Protein AF-0000000074738352 (afdb_homodimer)

pLDDT: mean 83.53, std 16.78, range [27.98, 98.46]

Foldseek 3Di:
DQLLAPDCPVVSPFCACVNQPQQCVCVDPVNCVQLVVLLVVLQVLLVVLLLLLLLLLLVCQLPPQCPQVVPDDDDPPDDDTDDDDFPCPVVFAADQPLCLLVVLLVVLQVVLCCDCRRGNGGHPNNSVLSSLLSNLNSVLSNVLSCVLNVDFDQFQQRPADDDAPDSPDSSVRSVLCDPVHPNNDPGGGRSAAADPSLLSLQLSLVSLLVCCVNHPNDPDPDPDPCPGSSNVSNVVSVVSSVVSLVNCVSNSRYGNVNNVNSNVSSVCSSVVLVVLLLVLCVDPDPDPPPVSVVSCSSCVPPSSSVSVCVVCVVVVVVVVVVVVD/DQLLAPDCPVVSPFCACVNQPQQCVCVDPVNCVQLVVLLVVLQVLLVVLLLLLLLLLLVCQLPPQCPQVVPDDDDPPDDDTDDDDFPCPVVFAADQPLCLLVVLLVVLQVVLCCDCRRGNGGHPNNSVLSSLLSNLNSVLSNVLSCVLNVDFDAFQQNPADDDAPDSPDSSVRSVLCDPVHPNNDPGGGRSAAADPSLLSLQLSLVSLLVCCVNHPNDPDPDPDPCPGSSNVSNVVSVVSSVVSLVNCVSNSRYGNVNNVNSNVSSVCSSVVLVVLLLVLCVDPDPDPPPVSVVSCSSCVPPSSSVSVCVVCVVVVVVVVVVVVD

Solvent-accessible surface area (backbone atoms only — not comparable to full-atom values): 33904 Å² total; per-residue (Å²): 119,75,80,64,50,72,83,32,50,101,84,63,52,73,54,39,52,85,72,38,63,58,41,65,71,50,72,35,69,70,44,39,65,68,43,40,64,45,40,51,52,16,48,51,45,20,50,51,12,48,42,50,25,26,35,35,45,34,47,33,50,76,71,47,71,58,48,56,61,64,33,41,40,56,28,83,88,47,69,76,68,61,59,74,59,34,50,55,64,73,75,42,70,79,42,85,68,68,61,50,37,58,51,38,23,47,50,30,40,49,52,38,43,46,44,35,69,43,41,32,33,46,88,55,42,31,57,50,51,50,27,53,50,29,37,53,49,9,52,51,27,43,53,35,23,53,34,22,57,24,39,45,48,68,47,59,37,84,82,62,67,72,66,73,91,38,86,89,32,51,71,60,27,12,54,34,50,32,87,85,34,90,64,41,56,87,43,76,53,39,60,41,47,40,26,60,57,36,35,42,30,44,48,33,45,52,50,42,64,69,45,30,73,72,28,40,88,48,81,51,81,52,85,46,69,81,70,18,51,45,42,49,50,45,52,52,49,51,51,50,50,52,50,30,56,48,42,28,37,31,38,27,65,36,54,49,37,15,42,50,49,16,41,50,51,43,53,48,54,54,50,33,51,57,34,45,46,58,50,28,68,32,52,76,63,84,54,87,48,69,64,44,57,50,41,35,66,68,47,65,82,38,59,65,58,52,35,50,48,61,64,29,44,60,40,51,55,48,55,58,56,56,70,75,97,121,74,80,60,50,74,81,31,50,101,85,62,52,76,52,39,51,84,73,39,64,58,41,66,70,50,71,34,69,72,45,41,65,68,45,39,64,44,39,50,52,16,47,51,46,19,53,51,11,47,43,50,24,26,36,37,44,33,47,33,52,76,71,46,72,56,48,56,60,62,33,41,41,56,28,83,89,45,69,77,68,60,58,74,59,32,51,55,64,72,76,42,71,79,40,85,69,69,61,49,37,59,52,40,24,48,51,31,40,51,52,39,43,48,45,34,69,43,41,32,32,45,88,56,41,31,58,51,51,49,25,53,50,30,39,53,49,8,52,51,27,43,52,37,24,54,33,21,56,24,38,44,48,67,48,60,37,84,82,62,69,71,66,74,90,38,85,90,33,49,70,60,28,12,53,31,50,33,86,86,33,91,62,42,54,88,44,76,52,38,58,40,48,39,26,60,56,36,35,41,30,45,47,33,45,52,50,41,64,68,45,30,73,73,28,38,87,48,82,50,84,52,85,47,69,80,70,16,51,46,41,49,50,44,53,52,48,51,51,52,50,53,51,30,54,47,43,28,37,31,37,27,64,37,54,49,36,16,41,50,49,16,42,51,52,43,53,50,53,54,51,35,51,56,33,46,47,58,51,27,69,31,52,77,62,85,55,85,49,68,63,42,58,49,41,35,64,65,48,65,84,38,59,66,57,53,33,49,46,62,63,30,43,60,38,51,53,48,56,55,54,54,68,74,96

Organism: NCBI:txid2562239

Nearest PDB structures (foldseek):
  8ijq-assembly1_A  TM=7.675E-01  e=6.513E-07  Homo sapiens
  5jki-assembly1_A  TM=4.814E-01  e=1.484E-01  Bacillus subtilis subsp. subtilis str. 168
  8ijq-assembly1_A  TM=7.662E-01  e=5.138E-07  Homo sapiens
  5jki-assembly1_A  TM=4.808E-01  e=1.342E-01  Bacillus subtilis subsp. subtilis str. 168
  8z1e-assembly1_R  TM=1.521E-01  e=9.769E+00  Human herpesvirus 5 strain AD169

Radius of gyration: 26.4 Å; Cα contacts (8 Å, |Δi|>4): 972; chains: 2; bounding box: 68×76×58 Å

InterPro domains:
  IPR025749 Sphingomyelin synthase-like domain [PF14360] (188-275)
  IPR045221 Sphingomyelin synthase-like [PTHR21290] (45-302)

Structure (mmCIF, N/CA/C/O backbone):
data_AF-0000000074738352-model_v1
#
loop_
_entity.id
_entity.type
_entity.pdbx_description
1 polymer 'Sphingomyelin synthase-like domain-containing protein'
#
loop_
_atom_site.group_PDB
_atom_site.id
_atom_site.type_symbol
_atom_site.label_atom_id
_atom_site.label_alt_id
_atom_site.label_comp_id
_atom_site.label_asym_id
_atom_site.label_entity_id
_atom_site.label_seq_id
_atom_site.pdbx_PDB_ins_code
_atom_site.Cartn_x
_atom_site.Cartn_y
_atom_site.Cartn_z
_atom_site.occupancy
_atom_site.B_iso_or_equiv
_atom_site.auth_seq_id
_atom_site.auth_comp_id
_atom_site.auth_asym_id
_atom_site.auth_atom_id
_atom_site.pdbx_PDB_model_num
ATOM 1 N N . MET A 1 1 ? -13.922 19.503 22.005 1 27.98 1 MET A N 1
ATOM 2 C CA . MET A 1 1 ? -15.044 18.979 21.232 1 27.98 1 MET A CA 1
ATOM 3 C C . MET A 1 1 ? -15.857 20.113 20.617 1 27.98 1 MET A C 1
ATOM 5 O O . MET A 1 1 ? -16.248 20.041 19.451 1 27.98 1 MET A O 1
ATOM 9 N N . ALA A 1 2 ? -16.115 21.152 21.354 1 31.89 2 ALA A N 1
ATOM 10 C CA . ALA A 1 2 ? -16.959 22.286 20.99 1 31.89 2 ALA A CA 1
ATOM 11 C C . ALA A 1 2 ? -16.358 23.066 19.824 1 31.89 2 ALA A C 1
ATOM 13 O O . ALA A 1 2 ? -17.08 23.515 18.931 1 31.89 2 ALA A O 1
ATOM 14 N N . ALA A 1 3 ? -15.067 23.349 19.851 1 33.2 3 ALA A N 1
ATOM 15 C CA . ALA A 1 3 ? -14.395 24.272 18.94 1 33.2 3 ALA A CA 1
ATOM 16 C C . ALA A 1 3 ? -14.251 23.663 17.549 1 33.2 3 ALA A C 1
ATOM 18 O O . ALA A 1 3 ? -13.857 24.347 16.602 1 33.2 3 ALA A O 1
ATOM 19 N N . MET A 1 4 ? -14.001 22.391 17.434 1 31.66 4 MET A N 1
ATOM 20 C CA . MET A 1 4 ? -13.707 21.702 16.18 1 31.66 4 MET A CA 1
ATOM 21 C C . MET A 1 4 ? -14.883 21.806 15.214 1 31.66 4 MET A C 1
ATOM 23 O O . MET A 1 4 ? -14.782 21.386 14.06 1 31.66 4 MET A O 1
ATOM 27 N N . TYR A 1 5 ? -16.216 21.704 15.779 1 35 5 TYR A N 1
ATOM 28 C CA . TYR A 1 5 ? -17.499 21.594 15.094 1 35 5 TYR A CA 1
ATOM 29 C C . TYR A 1 5 ? -17.975 22.957 14.606 1 35 5 TYR A C 1
ATOM 31 O O . TYR A 1 5 ? -17.56 23.992 15.133 1 35 5 TYR A O 1
ATOM 39 N N . GLY A 1 6 ? -18.246 23.183 13.341 1 32.58 6 GLY A N 1
ATOM 40 C CA . GLY A 1 6 ? -18.82 24.373 12.734 1 32.58 6 GLY A CA 1
ATOM 41 C C . GLY A 1 6 ? -19.534 25.266 13.73 1 32.58 6 GLY A C 1
ATOM 42 O O . GLY A 1 6 ? -19.658 24.918 14.906 1 32.58 6 GLY A O 1
ATOM 43 N N . ALA A 1 7 ? -20.109 26.421 13.19 1 33.46 7 ALA A N 1
ATOM 44 C CA . ALA A 1 7 ? -20.919 27.424 13.875 1 33.46 7 ALA A CA 1
ATOM 45 C C . ALA A 1 7 ? -22.042 26.77 14.674 1 33.46 7 ALA A C 1
ATOM 47 O O . ALA A 1 7 ? -22.804 25.961 14.139 1 33.46 7 ALA A O 1
ATOM 48 N N . SER A 1 8 ? -21.952 26.471 15.999 1 35.1 8 SER A N 1
ATOM 49 C CA . SER A 1 8 ? -23.106 26.313 16.878 1 35.1 8 SER A CA 1
ATOM 50 C C . SER A 1 8 ? -24.264 27.201 16.435 1 35.1 8 SER A C 1
ATOM 52 O O . SER A 1 8 ? -24.049 28.264 15.849 1 35.1 8 SER A O 1
ATOM 54 N N . ASP A 1 9 ? -25.47 26.708 16.046 1 37.9 9 ASP A N 1
ATOM 55 C CA . ASP A 1 9 ? -26.521 27.719 15.976 1 37.9 9 ASP A CA 1
ATOM 56 C C . ASP A 1 9 ? -26.326 28.789 17.048 1 37.9 9 ASP A C 1
ATOM 58 O O . ASP A 1 9 ? -25.415 28.69 17.873 1 37.9 9 ASP A O 1
ATOM 62 N N . ALA A 1 10 ? -27.097 29.921 17.026 1 35.54 10 ALA A N 1
ATOM 63 C CA . ALA A 1 10 ? -27.015 30.961 18.048 1 35.54 10 ALA A CA 1
ATOM 64 C C . ALA A 1 10 ? -26.69 30.363 19.414 1 35.54 10 ALA A C 1
ATOM 66 O O . ALA A 1 10 ? -26.072 31.02 20.255 1 35.54 10 ALA A O 1
ATOM 67 N N . SER A 1 11 ? -27.284 29.102 19.746 1 37.74 11 SER A N 1
ATOM 68 C CA . SER A 1 11 ? -27.203 28.54 21.09 1 37.74 11 SER A CA 1
ATOM 69 C C . SER A 1 11 ? -26.013 27.596 21.223 1 37.74 11 SER A C 1
ATOM 71 O O . SER A 1 11 ? -25.801 27.002 22.283 1 37.74 11 SER A O 1
ATOM 73 N N . GLY A 1 12 ? -24.889 27.514 20.365 1 39.69 12 GLY A N 1
ATOM 74 C CA . GLY A 1 12 ? -23.666 26.739 20.494 1 39.69 12 GLY A CA 1
ATOM 75 C C . GLY A 1 12 ? -23.821 25.3 20.041 1 39.69 12 GLY A C 1
ATOM 76 O O . GLY A 1 12 ? -22.923 24.479 20.242 1 39.69 12 GLY A O 1
ATOM 77 N N . ARG A 1 13 ? -25.023 24.76 19.817 1 43.46 13 ARG A N 1
ATOM 78 C CA . ARG A 1 13 ? -25.339 23.341 19.692 1 43.46 13 ARG A CA 1
ATOM 79 C C . ARG A 1 13 ? -25.201 22.875 18.246 1 43.46 13 ARG A C 1
ATOM 81 O O . ARG A 1 13 ? -25.581 23.592 17.318 1 43.46 13 ARG A O 1
ATOM 88 N N . TYR A 1 14 ? -24.246 21.822 17.745 1 48.24 14 TYR A N 1
ATOM 89 C CA . TYR A 1 14 ? -24.138 21.146 16.457 1 48.24 14 TYR A CA 1
ATOM 90 C C . TYR A 1 14 ? -25.497 20.633 15.995 1 48.24 14 TYR A C 1
ATOM 92 O O . TYR A 1 14 ? -26.318 20.21 16.812 1 48.24 14 TYR A O 1
ATOM 100 N N . THR A 1 15 ? -25.917 21.111 14.812 1 52.52 15 THR A N 1
ATOM 101 C CA . THR A 1 15 ? -27.221 20.674 14.326 1 52.52 15 THR A CA 1
ATOM 102 C C . THR A 1 15 ? -27.229 19.169 14.079 1 52.52 15 THR A C 1
ATOM 104 O O . THR A 1 15 ? -26.394 18.652 13.335 1 52.52 15 THR A O 1
ATOM 107 N N . GLY A 1 16 ? -27.44 18.369 15.027 1 56.95 16 GLY A N 1
ATOM 108 C CA . GLY A 1 16 ? -27.657 16.939 14.878 1 56.95 16 GLY A CA 1
ATOM 109 C C . GLY A 1 16 ? -28.782 16.602 13.918 1 56.95 16 GLY A C 1
ATOM 110 O O . GLY A 1 16 ? -29.385 17.497 13.322 1 56.95 16 GLY A O 1
ATOM 111 N N . PHE A 1 17 ? -28.893 15.39 13.495 1 61.57 17 PHE A N 1
ATOM 112 C CA . PHE A 1 17 ? -29.933 14.894 12.601 1 61.57 17 PHE A CA 1
ATOM 113 C C . PHE A 1 17 ? -31.302 15.416 13.023 1 61.57 17 PHE A C 1
ATOM 115 O O . PHE A 1 17 ? -32.138 15.734 12.175 1 61.57 17 PHE A O 1
ATOM 122 N N . ALA A 1 18 ? -31.431 15.588 14.281 1 61.44 18 ALA A N 1
ATOM 123 C CA . ALA A 1 18 ? -32.743 15.988 14.785 1 61.44 18 ALA A CA 1
ATOM 124 C C . ALA A 1 18 ? -33.038 17.447 14.45 1 61.44 18 ALA A C 1
ATOM 126 O O . ALA A 1 18 ? -34.186 17.809 14.182 1 61.44 18 ALA A O 1
ATOM 127 N N . SER A 1 19 ? -31.979 18.217 14.488 1 63.35 19 SER A N 1
ATOM 128 C CA . SER A 1 19 ? -32.205 19.644 14.284 1 63.35 19 SER A CA 1
ATOM 129 C C . SER A 1 19 ? -32.288 19.984 12.8 1 63.35 19 SER A C 1
ATOM 131 O O . SER A 1 19 ? -32.993 20.917 12.409 1 63.35 19 SER A O 1
ATOM 133 N N . ALA A 1 20 ? -31.668 19.385 11.961 1 65.45 20 ALA A N 1
ATOM 134 C CA . ALA A 1 20 ? -31.682 19.611 10.518 1 65.45 20 ALA A CA 1
ATOM 135 C C . ALA A 1 20 ? -31.598 18.292 9.756 1 65.45 20 ALA A C 1
ATOM 137 O O . ALA A 1 20 ? -30.529 17.915 9.27 1 65.45 20 ALA A O 1
ATOM 138 N N . PRO A 1 21 ? -32.831 17.797 9.759 1 64.65 21 PRO A N 1
ATOM 139 C CA . PRO A 1 21 ? -32.835 16.519 9.042 1 64.65 21 PRO A CA 1
ATOM 140 C C . PRO A 1 21 ? -32.37 16.653 7.594 1 64.65 21 PRO A C 1
ATOM 142 O O . PRO A 1 21 ? -32.69 17.641 6.928 1 64.65 21 PRO A O 1
ATOM 145 N N . PHE A 1 22 ? -31.435 15.745 7.084 1 71.84 22 PHE A N 1
ATOM 146 C CA . PHE A 1 22 ? -30.928 15.611 5.723 1 71.84 22 PHE A CA 1
ATOM 147 C C . PHE A 1 22 ? -30.031 16.788 5.361 1 71.84 22 PHE A C 1
ATOM 149 O O . PHE A 1 22 ? -29.45 16.821 4.274 1 71.84 22 PHE A O 1
ATOM 156 N N . CYS A 1 23 ? -29.942 17.866 6.341 1 72.1 23 CYS A N 1
ATOM 157 C CA . CYS A 1 23 ? -29.098 19.037 6.132 1 72.1 23 CYS A CA 1
ATOM 158 C C . CYS A 1 23 ? -29.333 19.639 4.752 1 72.1 23 CYS A C 1
ATOM 160 O O . CYS A 1 23 ? -28.392 19.809 3.975 1 72.1 23 CYS A O 1
ATOM 162 N N . LEU A 1 24 ? -30.539 20.097 4.42 1 79.07 24 LEU A N 1
ATOM 163 C CA . LEU A 1 24 ? -30.963 20.612 3.122 1 79.07 24 LEU A CA 1
ATOM 164 C C . LEU A 1 24 ? -30.166 21.856 2.743 1 79.07 24 LEU A C 1
ATOM 166 O O . LEU A 1 24 ? -30.103 22.224 1.568 1 79.07 24 LEU A O 1
ATOM 170 N N . ARG A 1 25 ? -29.583 22.498 3.716 1 80.95 25 ARG A N 1
ATOM 171 C CA . ARG A 1 25 ? -28.777 23.689 3.465 1 80.95 25 ARG A CA 1
ATOM 172 C C . ARG A 1 25 ? -27.577 23.362 2.583 1 80.95 25 ARG A C 1
ATOM 174 O O . ARG A 1 25 ? -27.022 24.246 1.928 1 80.95 25 ARG A O 1
ATOM 181 N N . ASP A 1 26 ? -27.167 22.128 2.575 1 86.56 26 ASP A N 1
ATOM 182 C CA . ASP A 1 26 ? -26.028 21.689 1.774 1 86.56 26 ASP A CA 1
ATOM 183 C C . ASP A 1 26 ? -26.341 21.773 0.282 1 86.56 26 ASP A C 1
ATOM 185 O O . ASP A 1 26 ? -25.435 21.724 -0.552 1 86.56 26 ASP A O 1
ATOM 189 N N . PHE A 1 27 ? -27.67 21.992 -0.075 1 88.31 27 PHE A N 1
ATOM 190 C CA . PHE A 1 27 ? -28.063 21.978 -1.479 1 88.31 27 PHE A CA 1
ATOM 191 C C . PHE A 1 27 ? -28.393 23.386 -1.963 1 88.31 27 PHE A C 1
ATOM 193 O O . PHE A 1 27 ? -28.938 23.561 -3.054 1 88.31 27 PHE A O 1
ATOM 200 N N . ARG A 1 28 ? -28.063 24.341 -1.147 1 88.95 28 ARG A N 1
ATOM 201 C CA . ARG A 1 28 ? -28.215 25.728 -1.576 1 88.95 28 ARG A CA 1
ATOM 202 C C . ARG A 1 28 ? -27.198 26.081 -2.656 1 88.95 28 ARG A C 1
ATOM 204 O O . ARG A 1 28 ? -26.136 25.461 -2.743 1 88.95 28 ARG A O 1
ATOM 211 N N . ARG A 1 29 ? -27.506 27.048 -3.439 1 91.99 29 ARG A N 1
ATOM 212 C CA . ARG A 1 29 ? -26.71 27.446 -4.596 1 91.99 29 ARG A CA 1
ATOM 213 C C . ARG A 1 29 ? -25.281 27.787 -4.186 1 91.99 29 ARG A C 1
ATOM 215 O O . ARG A 1 29 ? -24.328 27.416 -4.873 1 91.99 29 ARG A O 1
ATOM 222 N N . GLU A 1 30 ? -25.094 28.412 -3.081 1 89.44 30 GLU A N 1
ATOM 223 C CA . GLU A 1 30 ? -23.775 28.837 -2.623 1 89.44 30 GLU A CA 1
ATOM 224 C C . GLU A 1 30 ? -22.875 27.637 -2.341 1 89.44 30 GLU A C 1
ATOM 226 O O . GLU A 1 30 ? -21.706 27.626 -2.732 1 89.44 30 GLU A O 1
ATOM 231 N N . GLU A 1 31 ? -23.503 26.657 -1.717 1 88.45 31 GLU A N 1
ATOM 232 C CA . GLU A 1 31 ? -22.738 25.458 -1.387 1 88.45 31 GLU A CA 1
ATOM 233 C C . GLU A 1 31 ? -22.467 24.617 -2.631 1 88.45 31 GLU A C 1
ATOM 235 O O . GLU A 1 31 ? -21.377 24.061 -2.786 1 88.45 31 GLU A O 1
ATOM 240 N N . LEU A 1 32 ? -23.407 24.552 -3.53 1 91.38 32 LEU A N 1
ATOM 241 C CA . LEU A 1 32 ? -23.255 23.765 -4.749 1 91.38 32 LEU A CA 1
ATOM 242 C C . LEU A 1 32 ? -22.188 24.368 -5.656 1 91.38 32 LEU A C 1
ATOM 244 O O . LEU A 1 32 ? -21.47 23.641 -6.346 1 91.38 32 LEU A O 1
ATOM 248 N N . LEU A 1 33 ? -22.113 25.674 -5.646 1 92.56 33 LEU A N 1
ATOM 249 C CA . LEU A 1 33 ? -21.087 26.331 -6.449 1 92.56 33 LEU A CA 1
ATOM 250 C C . LEU A 1 33 ? -19.705 26.126 -5.839 1 92.56 33 LEU A C 1
ATOM 252 O O . LEU A 1 33 ? -18.711 26.022 -6.562 1 92.56 33 LEU A O 1
ATOM 256 N N . LYS A 1 34 ? -19.677 26.076 -4.544 1 91.7 34 LYS A N 1
ATOM 257 C CA . LYS A 1 34 ? -18.417 25.899 -3.828 1 91.7 34 LYS A CA 1
ATOM 258 C C . LYS A 1 34 ? -17.889 24.476 -3.988 1 91.7 34 LYS A C 1
ATOM 260 O O . LYS A 1 34 ? -16.699 24.274 -4.241 1 91.7 34 LYS A O 1
ATOM 265 N N . PHE A 1 35 ? -18.736 23.448 -3.892 1 93.88 35 PHE A N 1
ATOM 266 C CA . PHE A 1 35 ? -18.29 22.062 -3.82 1 93.88 35 PHE A CA 1
ATOM 267 C C . PHE A 1 35 ? -18.579 21.331 -5.126 1 93.88 35 PHE A C 1
ATOM 269 O O . PHE A 1 35 ? -18.024 20.26 -5.38 1 93.88 35 PHE A O 1
ATOM 276 N N . GLY A 1 36 ? -19.425 21.904 -6.002 1 94.63 36 GLY A N 1
ATOM 277 C CA . GLY A 1 36 ? -19.809 21.27 -7.254 1 94.63 36 GLY A CA 1
ATOM 278 C C . GLY A 1 36 ? -18.622 20.866 -8.107 1 94.63 36 GLY A C 1
ATOM 279 O O . GLY A 1 36 ? -18.499 19.703 -8.498 1 94.63 36 GLY A O 1
ATOM 280 N N . PRO A 1 37 ? -17.773 21.847 -8.405 1 96.09 37 PRO A N 1
ATOM 281 C CA . PRO A 1 37 ? -16.606 21.508 -9.222 1 96.09 37 PRO A CA 1
ATOM 282 C C . PRO A 1 37 ? -15.714 20.454 -8.569 1 96.09 37 PRO A C 1
ATOM 284 O O . PRO A 1 37 ? -15.127 19.621 -9.265 1 96.09 37 PRO A O 1
ATOM 287 N N . ARG A 1 38 ? -15.583 20.411 -7.333 1 95.85 38 ARG A N 1
ATOM 288 C CA . ARG A 1 38 ? -14.757 19.451 -6.608 1 95.85 38 ARG A CA 1
ATOM 289 C C . ARG A 1 38 ? -15.388 18.063 -6.623 1 95.85 38 ARG A C 1
ATOM 291 O O . ARG A 1 38 ? -14.699 17.064 -6.842 1 95.85 38 ARG A O 1
ATOM 298 N N . VAL A 1 39 ? -16.677 18.033 -6.405 1 96.11 39 VAL A N 1
ATOM 299 C CA . VAL A 1 39 ? -17.393 16.764 -6.489 1 96.11 39 VAL A CA 1
ATOM 300 C C . VAL A 1 39 ? -17.326 16.226 -7.917 1 96.11 39 VAL A C 1
ATOM 302 O O . VAL A 1 39 ? -17.154 15.023 -8.127 1 96.11 39 VAL A O 1
ATOM 305 N N . GLY A 1 40 ? -17.486 17.19 -8.845 1 97.12 40 GLY A N 1
ATOM 306 C CA . GLY A 1 40 ? -17.364 16.791 -10.239 1 97.12 40 GLY A CA 1
ATOM 307 C C . GLY A 1 40 ? -16.013 16.188 -10.57 1 97.12 40 GLY A C 1
ATOM 308 O O . GLY A 1 40 ? -15.935 15.156 -11.241 1 97.12 40 GLY A O 1
ATOM 309 N N . ALA A 1 41 ? -14.945 16.802 -10.128 1 97.18 41 ALA A N 1
ATOM 310 C CA . ALA A 1 41 ? -13.597 16.287 -10.352 1 97.18 41 ALA A CA 1
ATOM 311 C C . ALA A 1 41 ? -13.413 14.926 -9.687 1 97.18 41 ALA A C 1
ATOM 313 O O . ALA A 1 41 ? -12.822 14.016 -10.274 1 97.18 41 ALA A O 1
ATOM 314 N N . ALA A 1 42 ? -13.886 14.771 -8.476 1 97.66 42 ALA A N 1
ATOM 315 C CA . ALA A 1 42 ? -13.797 13.507 -7.75 1 97.66 42 ALA A CA 1
ATOM 316 C C . ALA A 1 42 ? -14.562 12.403 -8.475 1 97.66 42 ALA A C 1
ATOM 318 O O . ALA A 1 42 ? -14.079 11.275 -8.588 1 97.66 42 ALA A O 1
ATOM 319 N N . CYS A 1 43 ? -15.734 12.726 -8.956 1 96.69 43 CYS A N 1
ATOM 320 C CA . CYS A 1 43 ? -16.541 11.772 -9.71 1 96.69 43 CYS A CA 1
ATOM 321 C C . CYS A 1 43 ? -15.82 11.331 -10.978 1 96.69 43 CYS A C 1
ATOM 323 O O . CYS A 1 43 ? -15.83 10.148 -11.322 1 96.69 43 CYS A O 1
ATOM 325 N N . ALA A 1 44 ? -15.241 12.249 -11.639 1 97.67 44 ALA A N 1
ATOM 326 C CA . ALA A 1 44 ? -14.512 11.933 -12.864 1 97.67 44 ALA A CA 1
ATOM 327 C C . ALA A 1 44 ? -13.36 10.972 -12.584 1 97.67 44 ALA A C 1
ATOM 329 O O . ALA A 1 44 ? -13.165 9.997 -13.313 1 97.67 44 ALA A O 1
ATOM 330 N N . ILE A 1 45 ? -12.61 11.223 -11.543 1 96.93 45 ILE A N 1
ATOM 331 C CA . ILE A 1 45 ? -11.485 10.372 -11.173 1 96.93 45 ILE A CA 1
ATOM 332 C C . ILE A 1 45 ? -11.993 8.991 -10.766 1 96.93 45 ILE A C 1
ATOM 334 O O . ILE A 1 45 ? -11.423 7.971 -11.16 1 96.93 45 ILE A O 1
ATOM 338 N N . CYS A 1 46 ? -13.024 8.974 -10.036 1 96.72 46 CYS A N 1
ATOM 339 C CA . CYS A 1 46 ? -13.618 7.72 -9.586 1 96.72 46 CYS A CA 1
ATOM 340 C C . CYS A 1 46 ? -14.126 6.902 -10.767 1 96.72 46 CYS A C 1
ATOM 342 O O . CYS A 1 46 ? -13.815 5.716 -10.886 1 96.72 46 CYS A O 1
ATOM 344 N N . LEU A 1 47 ? -14.885 7.548 -11.646 1 95.39 47 LEU A N 1
ATOM 345 C CA . LEU A 1 47 ? -15.448 6.857 -12.801 1 95.39 47 LEU A CA 1
ATOM 346 C C . LEU A 1 47 ? -14.344 6.348 -13.721 1 95.39 47 LEU A C 1
ATOM 348 O O . LEU A 1 47 ? -14.455 5.258 -14.287 1 95.39 47 LEU A O 1
ATOM 352 N N . ALA A 1 48 ? -13.331 7.137 -13.883 1 96.82 48 ALA A N 1
ATOM 353 C CA . ALA A 1 48 ? -12.197 6.695 -14.69 1 96.82 48 ALA A CA 1
ATOM 354 C C . ALA A 1 48 ? -11.542 5.457 -14.083 1 96.82 48 ALA A C 1
ATOM 356 O O . ALA A 1 48 ? -11.225 4.502 -14.797 1 96.82 48 ALA A O 1
ATOM 357 N N . GLY A 1 49 ? -11.336 5.479 -12.752 1 96.67 49 GLY A N 1
ATOM 358 C CA . GLY A 1 49 ? -10.754 4.329 -12.078 1 96.67 49 GLY A CA 1
ATOM 359 C C . GLY A 1 49 ? -11.601 3.076 -12.197 1 96.67 49 GLY A C 1
ATOM 360 O O . GLY A 1 49 ? -11.084 1.997 -12.491 1 96.67 49 GLY A O 1
ATOM 361 N N . ILE A 1 50 ? -12.88 3.215 -12.016 1 94.68 50 ILE A N 1
ATOM 362 C CA . ILE A 1 50 ? -13.799 2.084 -12.1 1 94.68 50 ILE A CA 1
ATOM 363 C C . ILE A 1 50 ? -13.822 1.543 -13.527 1 94.68 50 ILE A C 1
ATOM 365 O O . ILE A 1 50 ? -13.788 0.328 -13.738 1 94.68 50 ILE A O 1
ATOM 369 N N . TYR A 1 51 ? -13.844 2.439 -14.465 1 95.61 51 TYR A N 1
ATOM 370 C CA . TYR A 1 51 ? -13.905 2.007 -15.857 1 95.61 51 TYR A CA 1
ATOM 371 C C . TYR A 1 51 ? -12.645 1.244 -16.247 1 95.61 51 TYR A C 1
ATOM 373 O O . TYR A 1 51 ? -12.72 0.202 -16.902 1 95.61 51 TYR A O 1
ATOM 381 N N . VAL A 1 52 ? -11.496 1.725 -15.911 1 96.74 52 VAL A N 1
ATOM 382 C CA . VAL A 1 52 ? -10.244 1.052 -16.243 1 96.74 52 VAL A CA 1
ATOM 383 C C . VAL A 1 52 ? -10.192 -0.311 -15.558 1 96.74 52 VAL A C 1
ATOM 385 O O . VAL A 1 52 ? -9.724 -1.29 -16.144 1 96.74 52 VAL A O 1
ATOM 388 N N . ASN A 1 53 ? -10.635 -0.366 -14.348 1 96.06 53 ASN A N 1
ATOM 389 C CA . ASN A 1 53 ? -10.722 -1.649 -13.66 1 96.06 53 ASN A CA 1
ATOM 390 C C . ASN A 1 53 ? -11.658 -2.612 -14.386 1 96.06 53 ASN A C 1
ATOM 392 O O . ASN A 1 53 ? -11.346 -3.794 -14.535 1 96.06 53 ASN A O 1
ATOM 396 N N . ASN A 1 54 ? -12.791 -2.078 -14.82 1 94.1 54 ASN A N 1
ATOM 397 C CA . ASN A 1 54 ? -13.739 -2.91 -15.553 1 94.1 54 ASN A CA 1
ATOM 398 C C . ASN A 1 54 ? -13.164 -3.37 -16.889 1 94.1 54 ASN A C 1
ATOM 400 O O . ASN A 1 54 ? -13.467 -4.471 -17.354 1 94.1 54 ASN A O 1
ATOM 404 N N . LEU A 1 55 ? -12.391 -2.523 -17.509 1 95.34 55 LEU A N 1
ATOM 405 C CA . LEU A 1 55 ? -11.711 -2.918 -18.738 1 95.34 55 LEU A CA 1
ATOM 406 C C . LEU A 1 55 ? -10.781 -4.101 -18.488 1 95.34 55 LEU A C 1
ATOM 408 O O . LEU A 1 55 ? -10.77 -5.061 -19.262 1 95.34 55 LEU A O 1
ATOM 412 N N . SER A 1 56 ? -10.085 -4.034 -17.424 1 95.82 56 SER A N 1
ATOM 413 C CA . SER A 1 56 ? -9.187 -5.123 -17.054 1 95.82 56 SER A CA 1
ATOM 414 C C . SER A 1 56 ? -9.962 -6.402 -16.755 1 95.82 56 SER A C 1
ATOM 416 O O . SER A 1 56 ? -9.567 -7.488 -17.184 1 95.82 56 SER A O 1
ATOM 418 N N . GLN A 1 57 ? -11.024 -6.246 -16.057 1 93.96 57 GLN A N 1
ATOM 419 C CA . GLN A 1 57 ? -11.852 -7.402 -15.729 1 93.96 57 GLN A CA 1
ATOM 420 C C . GLN A 1 57 ? -12.441 -8.032 -16.988 1 93.96 57 GLN A C 1
ATOM 422 O O . GLN A 1 57 ? -12.469 -9.257 -17.12 1 93.96 57 GLN A O 1
ATOM 427 N N . ALA A 1 58 ? -12.904 -7.175 -17.831 1 93.01 58 ALA A N 1
ATOM 428 C CA . ALA A 1 58 ? -13.474 -7.664 -19.084 1 93.01 58 ALA A CA 1
ATOM 429 C C . ALA A 1 58 ? -12.431 -8.417 -19.904 1 93.01 58 ALA A C 1
ATOM 431 O O . ALA A 1 58 ? -12.709 -9.494 -20.437 1 93.01 58 ALA A O 1
ATOM 432 N N . TRP A 1 59 ? -11.278 -7.882 -19.983 1 94.15 59 TRP A N 1
ATOM 433 C CA . TRP A 1 59 ? -10.203 -8.539 -20.719 1 94.15 59 TRP A CA 1
ATOM 434 C C . TRP A 1 59 ? -9.87 -9.894 -20.103 1 94.15 59 TRP A C 1
ATOM 436 O O . TRP A 1 59 ? -9.678 -10.879 -20.82 1 94.15 59 TRP A O 1
ATOM 446 N N . LEU A 1 60 ? -9.82 -9.977 -18.846 1 93.96 60 LEU A N 1
ATOM 447 C CA . LEU A 1 60 ? -9.5 -11.206 -18.127 1 93.96 60 LEU A CA 1
ATOM 448 C C . LEU A 1 60 ? -10.573 -12.265 -18.357 1 93.96 60 LEU A C 1
ATOM 450 O O . LEU A 1 60 ? -10.257 -13.436 -18.58 1 93.96 60 LEU A O 1
ATOM 454 N N . GLN A 1 61 ? -11.745 -11.824 -18.317 1 90.06 61 GLN A N 1
ATOM 455 C CA . GLN A 1 61 ? -12.848 -12.754 -18.534 1 90.06 61 GLN A CA 1
ATOM 456 C C . GLN A 1 61 ? -12.805 -13.341 -19.942 1 90.06 61 GLN A C 1
ATOM 458 O O . GLN A 1 61 ? -13.083 -14.526 -20.134 1 90.06 61 GLN A O 1
ATOM 463 N N . GLN A 1 62 ? -12.453 -12.625 -20.864 1 89.6 62 GLN A N 1
ATOM 464 C CA . GLN A 1 62 ? -12.482 -13.04 -22.262 1 89.6 62 GLN A CA 1
ATOM 465 C C . GLN A 1 62 ? -11.252 -13.871 -22.615 1 89.6 62 GLN A C 1
ATOM 467 O O . GLN A 1 62 ? -11.316 -14.747 -23.48 1 89.6 62 GLN A O 1
ATOM 472 N N . ASN A 1 63 ? -10.17 -13.691 -21.862 1 89.59 63 ASN A N 1
ATOM 473 C CA . ASN A 1 63 ? -8.926 -14.282 -22.343 1 89.59 63 ASN A CA 1
ATOM 474 C C . ASN A 1 63 ? -8.353 -15.279 -21.34 1 89.59 63 ASN A C 1
ATOM 476 O O . ASN A 1 63 ? -7.526 -16.12 -21.697 1 89.59 63 ASN A O 1
ATOM 480 N N . MET A 1 64 ? -8.828 -15.186 -20.028 1 89.44 64 MET A N 1
ATOM 481 C CA . MET A 1 64 ? -8.109 -15.935 -19.001 1 89.44 64 MET A CA 1
ATOM 482 C C . MET A 1 64 ? -9.042 -16.898 -18.276 1 89.44 64 MET A C 1
ATOM 484 O O . MET A 1 64 ? -8.601 -17.677 -17.429 1 89.44 64 MET A O 1
ATOM 488 N N . ALA A 1 65 ? -10.308 -17.007 -18.468 1 83.03 65 ALA A N 1
ATOM 489 C CA . ALA A 1 65 ? -11.315 -17.741 -17.708 1 83.03 65 ALA A CA 1
ATOM 490 C C . ALA A 1 65 ? -10.977 -19.227 -17.64 1 83.03 65 ALA A C 1
ATOM 492 O O . ALA A 1 65 ? -11.175 -19.869 -16.606 1 83.03 65 ALA A O 1
ATOM 493 N N . THR A 1 66 ? -10.378 -19.86 -18.669 1 84.81 66 THR A N 1
ATOM 494 C CA . THR A 1 66 ? -10.114 -21.295 -18.664 1 84.81 66 THR A CA 1
ATOM 495 C C . THR A 1 66 ? -8.625 -21.571 -18.849 1 84.81 66 THR A C 1
ATOM 497 O O . THR A 1 66 ? -8.231 -22.696 -19.164 1 84.81 66 THR A O 1
ATOM 500 N N . TYR A 1 67 ? -7.908 -20.571 -18.618 1 89.14 67 TYR A N 1
ATOM 501 C CA . TYR A 1 67 ? -6.486 -20.679 -18.924 1 89.14 67 TYR A CA 1
ATOM 502 C C . TYR A 1 67 ? -5.821 -21.745 -18.062 1 89.14 67 TYR A C 1
ATOM 504 O O . TYR A 1 67 ? -5.159 -22.648 -18.579 1 89.14 67 TYR A O 1
ATOM 512 N N . TYR A 1 68 ? -6.013 -21.782 -16.802 1 89.84 68 TYR A N 1
ATOM 513 C CA . TYR A 1 68 ? -5.324 -22.682 -15.883 1 89.84 68 TYR A CA 1
ATOM 514 C C . TYR A 1 68 ? -5.928 -24.08 -15.934 1 89.84 68 TYR A C 1
ATOM 516 O O . TYR A 1 68 ? -5.208 -25.077 -15.843 1 89.84 68 TYR A O 1
ATOM 524 N N . GLN A 1 69 ? -7.16 -24.15 -16.12 1 85.67 69 GLN A N 1
ATOM 525 C CA . GLN A 1 69 ? -7.828 -25.444 -16.212 1 85.67 69 GLN A CA 1
ATOM 526 C C . GLN A 1 69 ? -7.392 -26.201 -17.463 1 85.67 69 GLN A C 1
ATOM 528 O O . GLN A 1 69 ? -7.298 -27.43 -17.45 1 85.67 69 GLN A O 1
ATOM 533 N N . LYS A 1 70 ? -7.101 -25.498 -18.448 1 88.26 70 LYS A N 1
ATOM 534 C CA . LYS A 1 70 ? -6.707 -26.115 -19.711 1 88.26 70 LYS A CA 1
ATOM 535 C C . LYS A 1 70 ? -5.213 -26.429 -19.726 1 88.26 70 LYS A C 1
ATOM 537 O O . LYS A 1 70 ? -4.774 -27.348 -20.421 1 88.26 70 LYS A O 1
ATOM 542 N N . GLY A 1 71 ? -4.5 -25.717 -18.972 1 89.5 71 GLY A N 1
ATOM 543 C CA . GLY A 1 71 ? -3.052 -25.807 -19.074 1 89.5 71 GLY A CA 1
ATOM 544 C C . GLY A 1 71 ? -2.444 -26.781 -18.082 1 89.5 71 GLY A C 1
ATOM 545 O O . GLY A 1 71 ? -1.319 -27.247 -18.272 1 89.5 71 GLY A O 1
ATOM 546 N N . TRP A 1 72 ? -3.207 -27.093 -16.964 1 90.82 72 TRP A N 1
ATOM 547 C CA . TRP A 1 72 ? -2.631 -27.93 -15.917 1 90.82 72 TRP A CA 1
ATOM 548 C C . TRP A 1 72 ? -3.643 -28.958 -15.423 1 90.82 72 TRP A C 1
ATOM 550 O O . TRP A 1 72 ? -4.834 -28.662 -15.311 1 90.82 72 TRP A O 1
ATOM 560 N N . LYS A 1 73 ? -3.153 -30.125 -15.092 1 90.89 73 LYS A N 1
ATOM 561 C CA . LYS A 1 73 ? -3.98 -31.193 -14.54 1 90.89 73 LYS A CA 1
ATOM 562 C C . LYS A 1 73 ? -3.484 -31.615 -13.16 1 90.89 73 LYS A C 1
ATOM 564 O O . LYS A 1 73 ? -2.276 -31.703 -12.93 1 90.89 73 LYS A O 1
ATOM 569 N N . PRO A 1 74 ? -4.424 -31.884 -12.337 1 90.07 74 PRO A N 1
ATOM 570 C CA . PRO A 1 74 ? -4.025 -32.294 -10.989 1 90.07 74 PRO A CA 1
ATOM 571 C C . PRO A 1 74 ? -3.407 -33.69 -10.955 1 90.07 74 PRO A C 1
ATOM 573 O O . PRO A 1 74 ? -3.787 -34.556 -11.747 1 90.07 74 PRO A O 1
ATOM 576 N N . VAL A 1 75 ? -2.471 -33.846 -10.137 1 90.91 75 VAL A N 1
ATOM 577 C CA . VAL A 1 75 ? -1.868 -35.144 -9.849 1 90.91 75 VAL A CA 1
ATOM 578 C C . VAL A 1 75 ? -2.366 -35.657 -8.5 1 90.91 75 VAL A C 1
ATOM 580 O O . VAL A 1 75 ? -2.283 -34.951 -7.492 1 90.91 75 VAL A O 1
ATOM 583 N N . PRO A 1 76 ? -2.937 -36.907 -8.439 1 88.18 76 PRO A N 1
ATOM 584 C CA . PRO A 1 76 ? -3.385 -37.434 -7.148 1 88.18 76 PRO A CA 1
ATOM 585 C C . PRO A 1 76 ? -2.34 -37.269 -6.048 1 88.18 76 PRO A C 1
ATOM 587 O O . PRO A 1 76 ? -1.143 -37.431 -6.299 1 88.18 76 PRO A O 1
ATOM 590 N N . PRO A 1 77 ? -2.758 -36.716 -4.907 1 87.34 77 PRO A N 1
ATOM 591 C CA . PRO A 1 77 ? -4.129 -36.711 -4.392 1 87.34 77 PRO A CA 1
ATOM 592 C C . PRO A 1 77 ? -4.853 -35.392 -4.654 1 87.34 77 PRO A C 1
ATOM 594 O O . PRO A 1 77 ? -5.983 -35.203 -4.197 1 87.34 77 PRO A O 1
ATOM 597 N N . MET A 1 78 ? -4.099 -34.491 -5.316 1 82.71 78 MET A N 1
ATOM 598 C CA . MET A 1 78 ? -4.769 -33.239 -5.658 1 82.71 78 MET A CA 1
ATOM 599 C C . MET A 1 78 ? -5.954 -33.492 -6.585 1 82.71 78 MET A C 1
ATOM 601 O O . MET A 1 78 ? -5.95 -34.452 -7.357 1 82.71 78 MET A O 1
ATOM 605 N N . SER A 1 79 ? -7.048 -32.729 -6.337 1 80.16 79 SER A N 1
ATOM 606 C CA . SER A 1 79 ? -8.23 -32.871 -7.181 1 80.16 79 SER A CA 1
ATOM 607 C C . SER A 1 79 ? -8.848 -31.514 -7.5 1 80.16 79 SER A C 1
ATOM 609 O O . SER A 1 79 ? -8.524 -30.512 -6.858 1 80.16 79 SER A O 1
ATOM 611 N N . GLY A 1 80 ? -9.526 -31.557 -8.567 1 77.66 80 GLY A N 1
ATOM 612 C CA . GLY A 1 80 ? -10.268 -30.356 -8.917 1 77.66 80 GLY A CA 1
ATOM 613 C C . GLY A 1 80 ? -9.477 -29.399 -9.789 1 77.66 80 GLY A C 1
ATOM 614 O O . GLY A 1 80 ? -8.694 -29.829 -10.639 1 77.66 80 GLY A O 1
ATOM 615 N N . THR A 1 81 ? -9.777 -28.121 -9.6 1 78.41 81 THR A N 1
ATOM 616 C CA . THR A 1 81 ? -9.178 -27.099 -10.451 1 78.41 81 THR A CA 1
ATOM 617 C C . THR A 1 81 ? -7.904 -26.546 -9.818 1 78.41 81 THR A C 1
ATOM 619 O O . THR A 1 81 ? -7.655 -26.753 -8.629 1 78.41 81 THR A O 1
ATOM 622 N N . VAL A 1 82 ? -7.121 -25.977 -10.677 1 86.73 82 VAL A N 1
ATOM 623 C CA . VAL A 1 82 ? -5.867 -25.38 -10.227 1 86.73 82 VAL A CA 1
ATOM 624 C C . VAL A 1 82 ? -6.153 -24.289 -9.199 1 86.73 82 VAL A C 1
ATOM 626 O O . VAL A 1 82 ? -6.892 -23.342 -9.479 1 86.73 82 VAL A O 1
ATOM 629 N N . LYS A 1 83 ? -5.687 -24.531 -8.033 1 90.02 83 LYS A N 1
ATOM 630 C CA . LYS A 1 83 ? -5.841 -23.606 -6.914 1 90.02 83 LYS A CA 1
ATOM 631 C C . LYS A 1 83 ? -4.522 -23.42 -6.169 1 90.02 83 LYS A C 1
ATOM 633 O O . LYS A 1 83 ? -3.779 -24.382 -5.961 1 90.02 83 LYS A O 1
ATOM 638 N N . LEU A 1 84 ? -4.274 -22.219 -5.812 1 94.5 84 LEU A N 1
ATOM 639 C CA . LEU A 1 84 ? -3.052 -21.955 -5.06 1 94.5 84 LEU A CA 1
ATOM 640 C C . LEU A 1 84 ? -3.21 -22.373 -3.602 1 94.5 84 LEU A C 1
ATOM 642 O O . LEU A 1 84 ? -4.319 -22.356 -3.063 1 94.5 84 LEU A O 1
ATOM 646 N N . TRP A 1 85 ? -2.132 -22.739 -3.063 1 94.48 85 TRP A N 1
ATOM 647 C CA . TRP A 1 85 ? -2.15 -22.98 -1.624 1 94.48 85 TRP A CA 1
ATOM 648 C C . TRP A 1 85 ? -2.475 -21.699 -0.862 1 94.48 85 TRP A C 1
ATOM 650 O O . TRP A 1 85 ? -2.014 -20.616 -1.23 1 94.48 85 TRP A O 1
ATOM 660 N N . ASP A 1 86 ? -3.248 -21.832 0.198 1 96.76 86 ASP A N 1
ATOM 661 C CA . ASP A 1 86 ? -3.652 -20.688 1.01 1 96.76 86 ASP A CA 1
ATOM 662 C C . ASP A 1 86 ? -3.744 -21.067 2.486 1 96.76 86 ASP A C 1
ATOM 664 O O . ASP A 1 86 ? -4.281 -22.122 2.829 1 96.76 86 ASP A O 1
ATOM 668 N N . VAL A 1 87 ? -3.239 -20.18 3.279 1 96.93 87 VAL A N 1
ATOM 669 C CA . VAL A 1 87 ? -3.132 -20.482 4.702 1 96.93 87 VAL A CA 1
ATOM 670 C C . VAL A 1 87 ? -4.526 -20.665 5.298 1 96.93 87 VAL A C 1
ATOM 672 O O . VAL A 1 87 ? -4.748 -21.569 6.107 1 96.93 87 VAL A O 1
ATOM 675 N N . SER A 1 88 ? -5.449 -19.862 4.885 1 96.51 88 SER A N 1
ATOM 676 C CA . SER A 1 88 ? -6.792 -19.938 5.45 1 96.51 88 SER A CA 1
ATOM 677 C C . SER A 1 88 ? -7.553 -21.143 4.907 1 96.51 88 SER A C 1
ATOM 679 O O . SER A 1 88 ? -8.323 -21.776 5.633 1 96.51 88 SER A O 1
ATOM 681 N N . PHE A 1 89 ? -7.305 -21.436 3.623 1 94.63 89 PHE A N 1
ATOM 682 C CA . PHE A 1 89 ? -7.953 -22.607 3.044 1 94.63 89 PHE A CA 1
ATOM 683 C C . PHE A 1 89 ? -7.522 -23.877 3.768 1 94.63 89 PHE A C 1
ATOM 685 O O . PHE A 1 89 ? -8.29 -24.837 3.858 1 94.63 89 PHE A O 1
ATOM 692 N N . HIS A 1 90 ? -6.326 -23.844 4.23 1 92.48 90 HIS A N 1
ATOM 693 C CA . HIS A 1 90 ? -5.747 -25.013 4.883 1 92.48 90 HIS A CA 1
ATOM 694 C C . HIS A 1 90 ? -6.272 -25.165 6.306 1 92.48 90 HIS A C 1
ATOM 696 O O . HIS A 1 90 ? -6.507 -26.284 6.769 1 92.48 90 HIS A O 1
ATOM 702 N N . PHE A 1 91 ? -6.528 -24.038 7.013 1 94.08 91 PHE A N 1
ATOM 703 C CA . PHE A 1 91 ? -6.814 -24.114 8.441 1 94.08 91 PHE A CA 1
ATOM 704 C C . PHE A 1 91 ? -8.298 -23.891 8.708 1 94.08 91 PHE A C 1
ATOM 706 O O . PHE A 1 91 ? -8.8 -24.238 9.78 1 94.08 91 PHE A O 1
ATOM 713 N N . LEU A 1 92 ? -9.044 -23.319 7.758 1 94.36 92 LEU A N 1
ATOM 714 C CA . LEU A 1 92 ? -10.458 -23.02 7.961 1 94.36 92 LEU A CA 1
ATOM 715 C C . LEU A 1 92 ? -11.335 -23.952 7.132 1 94.36 92 LEU A C 1
ATOM 717 O O . LEU A 1 92 ? -10.989 -24.293 5.999 1 94.36 92 LEU A O 1
ATOM 721 N N . PRO A 1 93 ? -12.437 -24.341 7.754 1 93.51 93 PRO A N 1
ATOM 722 C CA . PRO A 1 93 ? -13.387 -25.12 6.956 1 93.51 93 PRO A CA 1
ATOM 723 C C . PRO A 1 93 ? -14.05 -24.293 5.857 1 93.51 93 PRO A C 1
ATOM 725 O O . PRO A 1 93 ? -14.244 -23.085 6.019 1 93.51 93 PRO A O 1
ATOM 728 N N . TYR A 1 94 ? -14.393 -24.896 4.8 1 93.99 94 TYR A N 1
ATOM 729 C CA . TYR A 1 94 ? -15.087 -24.241 3.697 1 93.99 94 TYR A CA 1
ATOM 730 C C . TYR A 1 94 ? -16.523 -23.905 4.079 1 93.99 94 TYR A C 1
ATOM 732 O O . TYR A 1 94 ? -17.242 -24.748 4.62 1 93.99 94 TYR A O 1
ATOM 740 N N . VAL A 1 95 ? -16.954 -22.695 3.862 1 94.37 95 VAL A N 1
ATOM 741 C CA . VAL A 1 95 ? -18.316 -22.237 4.117 1 94.37 95 VAL A CA 1
ATOM 742 C C . VAL A 1 95 ? -19.066 -22.084 2.796 1 94.37 95 VAL A C 1
ATOM 744 O O . VAL A 1 95 ? -18.65 -21.319 1.923 1 94.37 95 VAL A O 1
ATOM 747 N N . LYS A 1 96 ? -2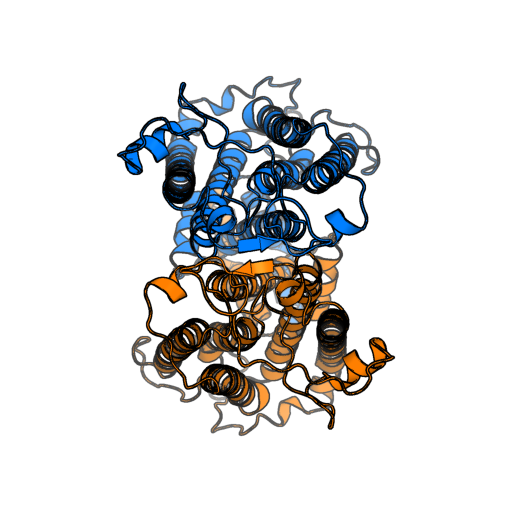0.207 -22.691 2.636 1 92.53 96 LYS A N 1
ATOM 748 C CA . LYS A 1 96 ? -20.946 -22.76 1.379 1 92.53 96 LYS A CA 1
ATOM 749 C C . LYS A 1 96 ? -21.749 -21.484 1.143 1 92.53 96 LYS A C 1
ATOM 751 O O . LYS A 1 96 ? -22.179 -21.214 0.019 1 92.53 96 LYS A O 1
ATOM 756 N N . LEU A 1 97 ? -21.919 -20.634 2.115 1 91.02 97 LEU A N 1
ATOM 757 C CA . LEU A 1 97 ? -22.697 -19.406 1.999 1 91.02 97 LEU A CA 1
ATOM 758 C C . LEU A 1 97 ? -21.934 -18.352 1.204 1 91.02 97 LEU A C 1
ATOM 760 O O . LEU A 1 97 ? -21.502 -17.34 1.761 1 91.02 97 LEU A O 1
ATOM 764 N N . THR A 1 98 ? -21.9 -18.476 -0.124 1 87.27 98 THR A N 1
ATOM 765 C CA . THR A 1 98 ? -21.043 -17.698 -1.012 1 87.27 98 THR A CA 1
ATOM 766 C C . THR A 1 98 ? -21.615 -16.3 -1.229 1 87.27 98 THR A C 1
ATOM 768 O O . THR A 1 98 ? -20.95 -15.433 -1.798 1 87.27 98 THR A O 1
ATOM 771 N N . PHE A 1 99 ? -22.867 -16.025 -0.697 1 88.4 99 PHE A N 1
ATOM 772 C CA . PHE A 1 99 ? -23.472 -14.71 -0.87 1 88.4 99 PHE A CA 1
ATOM 773 C C . PHE A 1 99 ? -23.05 -13.768 0.252 1 88.4 99 PHE A C 1
ATOM 775 O O . PHE A 1 99 ? -23.248 -12.555 0.158 1 88.4 99 PHE A O 1
ATOM 782 N N . LEU A 1 100 ? -22.443 -14.199 1.303 1 92.62 100 LEU A N 1
ATOM 783 C CA . LEU A 1 100 ? -22.158 -13.429 2.508 1 92.62 100 LEU A CA 1
ATOM 784 C C . LEU A 1 100 ? -21.14 -12.33 2.223 1 92.62 100 LEU A C 1
ATOM 786 O O . LEU A 1 100 ? -21.285 -11.203 2.703 1 92.62 100 LEU A O 1
ATOM 790 N N . PRO A 1 101 ? -20.09 -12.638 1.432 1 92.12 101 PRO A N 1
ATOM 791 C CA . PRO A 1 101 ? -19.159 -11.551 1.122 1 92.12 101 PRO A CA 1
ATOM 792 C C . PRO A 1 101 ? -19.848 -10.348 0.482 1 92.12 101 PRO A C 1
ATOM 794 O O . PRO A 1 101 ? -19.557 -9.203 0.839 1 92.12 101 PRO A O 1
ATOM 797 N N . ASP A 1 102 ? -20.823 -10.576 -0.359 1 90.66 102 ASP A N 1
ATOM 798 C CA . ASP A 1 102 ? -21.562 -9.503 -1.019 1 90.66 102 ASP A CA 1
ATOM 799 C C . ASP A 1 102 ? -22.438 -8.747 -0.023 1 90.66 102 ASP A C 1
ATOM 801 O O . ASP A 1 102 ? -22.56 -7.523 -0.1 1 90.66 102 ASP A O 1
ATOM 805 N N . ILE A 1 103 ? -23.041 -9.432 0.87 1 94.03 103 ILE A N 1
ATOM 806 C CA . ILE A 1 103 ? -23.898 -8.815 1.876 1 94.03 103 ILE A CA 1
ATOM 807 C C . ILE A 1 103 ? -23.067 -7.896 2.768 1 94.03 103 ILE A C 1
ATOM 809 O O . ILE A 1 103 ? -23.453 -6.752 3.022 1 94.03 103 ILE A O 1
ATOM 813 N N . PHE A 1 104 ? -21.929 -8.412 3.187 1 95.53 104 PHE A N 1
ATOM 814 C CA . PHE A 1 104 ? -21.086 -7.606 4.062 1 95.53 104 PHE A CA 1
ATOM 815 C C . PHE A 1 104 ? -20.566 -6.375 3.33 1 95.53 104 PHE A C 1
ATOM 817 O O . PHE A 1 104 ? -20.519 -5.282 3.897 1 95.53 104 PHE A O 1
ATOM 824 N N . ALA A 1 105 ? -20.128 -6.57 2.086 1 93.79 105 ALA A N 1
ATOM 825 C CA . ALA A 1 105 ? -19.691 -5.431 1.282 1 93.79 105 ALA A CA 1
ATOM 826 C C . ALA A 1 105 ? -20.81 -4.406 1.129 1 93.79 105 ALA A C 1
ATOM 828 O O . ALA A 1 105 ? -20.58 -3.201 1.26 1 93.79 105 ALA A O 1
ATOM 829 N N . GLY A 1 106 ? -22.054 -4.885 0.905 1 93.06 106 GLY A N 1
ATOM 830 C CA . GLY A 1 106 ? -23.211 -4.015 0.768 1 93.06 106 GLY A CA 1
ATOM 831 C C . GLY A 1 106 ? -23.553 -3.272 2.045 1 93.06 106 GLY A C 1
ATOM 832 O O . GLY A 1 106 ? -23.824 -2.07 2.016 1 93.06 106 GLY A O 1
ATOM 833 N N . VAL A 1 107 ? -23.498 -3.918 3.147 1 94.45 107 VAL A N 1
ATOM 834 C CA . VAL A 1 107 ? -23.826 -3.327 4.44 1 94.45 107 VAL A CA 1
ATOM 835 C C . VAL A 1 107 ? -22.848 -2.198 4.756 1 94.45 107 VAL A C 1
ATOM 837 O O . VAL A 1 107 ? -23.252 -1.129 5.22 1 94.45 107 VAL A O 1
ATOM 840 N N . CYS A 1 108 ? -21.544 -2.461 4.501 1 95.23 108 CYS A N 1
ATOM 841 C CA . CYS A 1 108 ? -20.54 -1.438 4.772 1 95.23 108 CYS A CA 1
ATOM 842 C C . CYS A 1 108 ? -20.76 -0.213 3.893 1 95.23 108 CYS A C 1
ATOM 844 O O . CYS A 1 108 ? -20.716 0.92 4.377 1 95.23 108 CYS A O 1
ATOM 846 N N . GLN A 1 109 ? -21.12 -0.449 2.663 1 93.83 109 GLN A N 1
ATOM 847 C CA . GLN A 1 109 ? -21.33 0.651 1.727 1 93.83 109 GLN A CA 1
ATOM 848 C C . GLN A 1 109 ? -22.595 1.433 2.073 1 93.83 109 GLN A C 1
ATOM 850 O O . GLN A 1 109 ? -22.57 2.663 2.146 1 93.83 109 GLN A O 1
ATOM 855 N N . VAL A 1 110 ? -23.669 0.783 2.345 1 92.52 110 VAL A N 1
ATOM 856 C CA . VAL A 1 110 ? -24.962 1.406 2.608 1 92.52 110 VAL A CA 1
ATOM 857 C C . VAL A 1 110 ? -24.9 2.192 3.916 1 92.52 110 VAL A C 1
ATOM 859 O O . VAL A 1 110 ? -25.425 3.305 4.004 1 92.52 110 VAL A O 1
ATOM 862 N N . THR A 1 111 ? -24.248 1.628 4.87 1 90.56 111 THR A N 1
ATOM 863 C CA . THR A 1 111 ? -24.129 2.309 6.155 1 90.56 111 THR A CA 1
ATOM 864 C C . THR A 1 111 ? -23.372 3.625 6.002 1 90.56 111 THR A C 1
ATOM 866 O O . THR A 1 111 ? -23.776 4.648 6.558 1 90.56 111 THR A O 1
ATOM 869 N N . ALA A 1 112 ? -22.312 3.598 5.256 1 89.68 112 ALA A N 1
ATOM 870 C CA . ALA A 1 112 ? -21.536 4.816 5.037 1 89.68 112 ALA A CA 1
ATOM 871 C C . ALA A 1 112 ? -22.342 5.847 4.253 1 89.68 112 ALA A C 1
ATOM 873 O O . ALA A 1 112 ? -22.289 7.043 4.55 1 89.68 112 ALA A O 1
ATOM 874 N N . VAL A 1 113 ? -23.111 5.399 3.294 1 88.39 113 VAL A N 1
ATOM 875 C CA . VAL A 1 113 ? -23.922 6.292 2.473 1 88.39 113 VAL A CA 1
ATOM 876 C C . VAL A 1 113 ? -25.011 6.934 3.33 1 88.39 113 VAL A C 1
ATOM 878 O O . VAL A 1 113 ? -25.213 8.15 3.278 1 88.39 113 VAL A O 1
ATOM 881 N N . ILE A 1 114 ? -25.635 6.167 4.104 1 86.4 114 ILE A N 1
ATOM 882 C CA . ILE A 1 114 ? -26.696 6.685 4.961 1 86.4 114 ILE A CA 1
ATOM 883 C C . ILE A 1 114 ? -26.117 7.701 5.943 1 86.4 114 ILE A C 1
ATOM 885 O O . ILE A 1 114 ? -26.681 8.781 6.133 1 86.4 114 ILE A O 1
ATOM 889 N N . ARG A 1 115 ? -24.944 7.392 6.42 1 85.16 115 ARG A N 1
ATOM 890 C CA . ARG A 1 115 ? -24.37 8.235 7.464 1 85.16 115 ARG A CA 1
ATOM 891 C C . ARG A 1 115 ? -23.862 9.552 6.887 1 85.16 115 ARG A C 1
ATOM 893 O O . ARG A 1 115 ? -24.061 10.614 7.48 1 85.16 115 ARG A O 1
ATOM 900 N N . PHE A 1 116 ? -23.27 9.519 5.728 1 84.61 116 PHE A N 1
ATOM 901 C CA . PHE A 1 116 ? -22.542 10.713 5.315 1 84.61 116 PHE A CA 1
ATOM 902 C C . PHE A 1 116 ? -23.239 11.393 4.143 1 84.61 116 PHE A C 1
ATOM 904 O O . PHE A 1 116 ? -23.004 12.573 3.875 1 84.61 116 PHE A O 1
ATOM 911 N N . LEU A 1 117 ? -24.078 10.688 3.481 1 82.13 117 LEU A N 1
ATOM 912 C CA . LEU A 1 117 ? -24.743 11.319 2.346 1 82.13 117 LEU A CA 1
ATOM 913 C C . LEU A 1 117 ? -26.195 11.644 2.68 1 82.13 117 LEU A C 1
ATOM 915 O O . LEU A 1 117 ? -26.763 12.596 2.139 1 82.13 117 LEU A O 1
ATOM 919 N N . VAL A 1 118 ? -26.739 10.932 3.596 1 76.28 118 VAL A N 1
ATOM 920 C CA . VAL A 1 118 ? -28.146 11.149 3.915 1 76.28 118 VAL A CA 1
ATOM 921 C C . VAL A 1 118 ? -28.265 11.971 5.196 1 76.28 118 VAL A C 1
ATOM 923 O O . VAL A 1 118 ? -28.986 12.97 5.235 1 76.28 118 VAL A O 1
ATOM 926 N N . VAL A 1 119 ? -27.423 11.597 6.23 1 69.26 119 VAL A N 1
ATOM 927 C CA . VAL A 1 119 ? -27.461 12.304 7.505 1 69.26 119 VAL A CA 1
ATOM 928 C C . VAL A 1 119 ? -26.067 12.821 7.852 1 69.26 119 VAL A C 1
ATOM 930 O O . VAL A 1 119 ? -25.407 12.29 8.748 1 69.26 119 VAL A O 1
ATOM 933 N N . PRO A 1 120 ? -25.518 13.921 7.13 1 63.49 120 PRO A N 1
ATOM 934 C CA . PRO A 1 120 ? -24.083 14.218 7.135 1 63.49 120 PRO A CA 1
ATOM 935 C C . PRO A 1 120 ? -23.631 14.923 8.412 1 63.49 120 PRO A C 1
ATOM 937 O O . PRO A 1 120 ? -22.442 14.909 8.741 1 63.49 120 PRO A O 1
ATOM 940 N N . GLY A 1 121 ? -24.534 15.219 9.217 1 67.62 121 GLY A N 1
ATOM 941 C CA . GLY A 1 121 ? -24.087 15.956 10.388 1 67.62 121 GLY A CA 1
ATOM 942 C C . GLY A 1 121 ? -23.896 17.438 10.123 1 67.62 121 GLY A C 1
ATOM 943 O O . GLY A 1 121 ? -24.802 18.106 9.621 1 67.62 121 GLY A O 1
ATOM 944 N N . PRO A 1 122 ? -22.548 17.963 10.327 1 71.17 122 PRO A N 1
ATOM 945 C CA . PRO A 1 122 ? -22.316 19.394 10.121 1 71.17 122 PRO A CA 1
ATOM 946 C C . PRO A 1 122 ? -22.413 19.803 8.653 1 71.17 122 PRO A C 1
ATOM 948 O O . PRO A 1 122 ? -22.211 18.973 7.763 1 71.17 122 PRO A O 1
ATOM 951 N N . MET A 1 123 ? -22.723 21.065 8.555 1 69.48 123 MET A N 1
ATOM 952 C CA . MET A 1 123 ? -22.928 21.623 7.221 1 69.48 123 MET A CA 1
ATOM 953 C C . MET A 1 123 ? -21.724 21.349 6.326 1 69.48 123 MET A C 1
ATOM 955 O O . MET A 1 123 ? -20.579 21.532 6.744 1 69.48 123 MET A O 1
ATOM 959 N N . SER A 1 124 ? -21.94 20.818 5.153 1 81.71 124 SER A N 1
ATOM 960 C CA . SER A 1 124 ? -21.034 20.632 4.025 1 81.71 124 SER A CA 1
ATOM 961 C C . SER A 1 124 ? -20.142 19.412 4.228 1 81.71 124 SER A C 1
ATOM 963 O O . SER A 1 124 ? -19.335 19.075 3.359 1 81.71 124 SER A O 1
ATOM 965 N N . LEU A 1 125 ? -20.214 18.764 5.351 1 86.91 125 LEU A N 1
ATOM 966 C CA . LEU A 1 125 ? -19.398 17.58 5.595 1 86.91 125 LEU A CA 1
ATOM 967 C C . LEU A 1 125 ? -19.679 16.502 4.553 1 86.91 125 LEU A C 1
ATOM 969 O O . LEU A 1 125 ? -18.772 15.769 4.152 1 86.91 125 LEU A O 1
ATOM 973 N N . ARG A 1 126 ? -20.932 16.459 4.107 1 89.96 126 ARG A N 1
ATOM 974 C CA . ARG A 1 126 ? -21.326 15.454 3.125 1 89.96 126 ARG A CA 1
ATOM 975 C C . ARG A 1 126 ? -20.509 15.589 1.845 1 89.96 126 ARG A C 1
ATOM 977 O O . ARG A 1 126 ? -20.057 14.59 1.282 1 89.96 126 ARG A O 1
ATOM 984 N N . TRP A 1 127 ? -20.281 16.813 1.403 1 92.87 127 TRP A N 1
ATOM 985 C CA . TRP A 1 127 ? -19.568 17.041 0.15 1 92.87 127 TRP A CA 1
ATOM 986 C C . TRP A 1 127 ? -18.077 16.766 0.314 1 92.87 127 TRP A C 1
ATOM 988 O O . TRP A 1 127 ? -17.429 16.255 -0.602 1 92.87 127 TRP A O 1
ATOM 998 N N . ILE A 1 128 ? -17.564 17.046 1.496 1 93.59 128 ILE A N 1
ATOM 999 C CA . ILE A 1 128 ? -16.153 16.818 1.789 1 93.59 128 ILE A CA 1
ATOM 1000 C C . ILE A 1 128 ? -15.87 15.318 1.825 1 93.59 128 ILE A C 1
ATOM 1002 O O . ILE A 1 128 ? -14.959 14.835 1.148 1 93.59 128 ILE A O 1
ATOM 1006 N N . VAL A 1 129 ? -16.685 14.618 2.544 1 94.37 129 VAL A N 1
ATOM 1007 C CA . VAL A 1 129 ? -16.496 13.182 2.719 1 94.37 129 VAL A CA 1
ATOM 1008 C C . VAL A 1 129 ? -16.724 12.465 1.39 1 94.37 129 VAL A C 1
ATOM 1010 O O . VAL A 1 129 ? -15.963 11.566 1.024 1 94.37 129 VAL A O 1
ATOM 1013 N N . LEU A 1 130 ? -17.778 12.894 0.668 1 94.83 130 LEU A N 1
ATOM 1014 C CA . LEU A 1 130 ? -18.068 12.284 -0.625 1 94.83 130 LEU A CA 1
ATOM 1015 C C . LEU A 1 130 ? -16.897 12.463 -1.585 1 94.83 130 LEU A C 1
ATOM 1017 O O . LEU A 1 130 ? -16.471 11.506 -2.237 1 94.83 130 LEU A O 1
ATOM 1021 N N . SER A 1 131 ? -16.36 13.669 -1.65 1 96.43 131 SER A N 1
ATOM 1022 C CA . SER A 1 131 ? -15.253 13.96 -2.554 1 96.43 131 SER A CA 1
ATOM 1023 C C . SER A 1 131 ? -14.02 13.134 -2.202 1 96.43 131 SER A C 1
ATOM 1025 O O . SER A 1 131 ? -13.403 12.525 -3.078 1 96.43 131 SER A O 1
ATOM 1027 N N . ARG A 1 132 ? -13.68 13.104 -0.94 1 97.02 132 ARG A N 1
ATOM 1028 C CA . ARG A 1 132 ? -12.513 12.345 -0.5 1 97.02 132 ARG A CA 1
ATOM 1029 C C . ARG A 1 132 ? -12.697 10.855 -0.769 1 97.02 132 ARG A C 1
ATOM 1031 O O . ARG A 1 132 ? -11.768 10.182 -1.221 1 97.02 132 ARG A O 1
ATOM 1038 N N . TYR A 1 133 ? -13.927 10.398 -0.484 1 97.16 133 TYR A N 1
ATOM 1039 C CA . TYR A 1 133 ? -14.253 8.991 -0.693 1 97.16 133 TYR A CA 1
ATOM 1040 C C . TYR A 1 133 ? -14.098 8.608 -2.16 1 97.16 133 TYR A C 1
ATOM 1042 O O . TYR A 1 133 ? -13.496 7.58 -2.479 1 97.16 133 TYR A O 1
ATOM 1050 N N . LEU A 1 134 ? -14.564 9.436 -3.063 1 97.29 134 LEU A N 1
ATOM 1051 C CA . LEU A 1 134 ? -14.557 9.142 -4.492 1 97.29 134 LEU A CA 1
ATOM 1052 C C . LEU A 1 134 ? -13.137 9.173 -5.047 1 97.29 134 LEU A C 1
ATOM 1054 O O . LEU A 1 134 ? -12.769 8.331 -5.869 1 97.29 134 LEU A O 1
ATOM 1058 N N . ILE A 1 135 ? -12.308 10.044 -4.605 1 97.52 135 ILE A N 1
ATOM 1059 C CA . ILE A 1 135 ? -10.934 10.12 -5.09 1 97.52 135 ILE A CA 1
ATOM 1060 C C . ILE A 1 135 ? -10.157 8.887 -4.636 1 97.52 135 ILE A C 1
ATOM 1062 O O . ILE A 1 135 ? -9.458 8.258 -5.433 1 97.52 135 ILE A O 1
ATOM 1066 N N . ILE A 1 136 ? -10.324 8.573 -3.388 1 98.27 136 ILE A N 1
ATOM 1067 C CA . ILE A 1 136 ? -9.599 7.432 -2.839 1 98.27 136 ILE A CA 1
ATOM 1068 C C . ILE A 1 136 ? -10.081 6.146 -3.504 1 98.27 136 ILE A C 1
ATOM 1070 O O . ILE A 1 136 ? -9.275 5.281 -3.855 1 98.27 136 ILE A O 1
ATOM 1074 N N . TRP A 1 137 ? -11.354 6.073 -3.694 1 97.76 137 TRP A N 1
ATOM 1075 C CA . TRP A 1 137 ? -11.943 4.915 -4.36 1 97.76 137 TRP A CA 1
ATOM 1076 C C . TRP A 1 137 ? -11.405 4.772 -5.78 1 97.76 137 TRP A C 1
ATOM 1078 O O . TRP A 1 137 ? -11.014 3.679 -6.195 1 97.76 137 TRP A O 1
ATOM 1088 N N . GLY A 1 138 ? -11.396 5.836 -6.495 1 97.42 138 GLY A N 1
ATOM 1089 C CA . GLY A 1 138 ? -10.864 5.826 -7.849 1 97.42 138 GLY A CA 1
ATOM 1090 C C . GLY A 1 138 ? -9.415 5.382 -7.918 1 97.42 138 GLY A C 1
ATOM 1091 O O . GLY A 1 138 ? -9.045 4.588 -8.786 1 97.42 138 GLY A O 1
ATOM 1092 N N . LEU A 1 139 ? -8.628 5.868 -7.002 1 97.64 139 LEU A N 1
ATOM 1093 C CA . LEU A 1 139 ? -7.214 5.513 -6.966 1 97.64 139 LEU A CA 1
ATOM 1094 C C . LEU A 1 139 ? -7.033 4.026 -6.68 1 97.64 139 LEU A C 1
ATOM 1096 O O . LEU A 1 139 ? -6.171 3.375 -7.275 1 97.64 139 LEU A O 1
ATOM 1100 N N . LEU A 1 140 ? -7.825 3.493 -5.822 1 98.39 140 LEU A N 1
ATOM 1101 C CA . LEU A 1 140 ? -7.741 2.078 -5.477 1 98.39 140 LEU A CA 1
ATOM 1102 C C . LEU A 1 140 ? -8.171 1.206 -6.651 1 98.39 140 LEU A C 1
ATOM 1104 O O . LEU A 1 140 ? -7.583 0.15 -6.894 1 98.39 140 LEU A O 1
ATOM 1108 N N . TRP A 1 141 ? -9.156 1.71 -7.417 1 97.45 141 TRP A N 1
ATOM 1109 C CA . TRP A 1 141 ? -9.592 0.949 -8.583 1 97.45 141 TRP A CA 1
ATOM 1110 C C . TRP A 1 141 ? -8.544 0.999 -9.69 1 97.45 141 TRP A C 1
ATOM 1112 O O . TRP A 1 141 ? -8.356 0.023 -10.42 1 97.45 141 TRP A O 1
ATOM 1122 N N . PHE A 1 142 ? -7.86 2.091 -9.774 1 97.57 142 PHE A N 1
ATOM 1123 C CA . PHE A 1 142 ? -6.75 2.164 -10.717 1 97.57 142 PHE A CA 1
ATOM 1124 C C . PHE A 1 142 ? -5.659 1.167 -10.347 1 97.57 142 PHE A C 1
ATOM 1126 O O . PHE A 1 142 ? -5.124 0.473 -11.215 1 97.57 142 PHE A O 1
ATOM 1133 N N . CYS A 1 143 ? -5.361 1.123 -9.096 1 97.93 143 CYS A N 1
ATOM 1134 C CA . CYS A 1 143 ? -4.353 0.182 -8.621 1 97.93 143 CYS A CA 1
ATOM 1135 C C . CYS A 1 143 ? -4.781 -1.256 -8.889 1 97.93 143 CYS A C 1
ATOM 1137 O O . CYS A 1 143 ? -3.976 -2.075 -9.337 1 97.93 143 CYS A O 1
ATOM 1139 N N . ARG A 1 144 ? -6.004 -1.532 -8.634 1 97.84 144 ARG A N 1
ATOM 1140 C CA . ARG A 1 144 ? -6.537 -2.873 -8.856 1 97.84 144 ARG A CA 1
ATOM 1141 C C . ARG A 1 144 ? -6.492 -3.242 -10.335 1 97.84 144 ARG A C 1
ATOM 1143 O O . ARG A 1 144 ? -6.15 -4.372 -10.688 1 97.84 144 ARG A O 1
ATOM 1150 N N . ALA A 1 145 ? -6.835 -2.305 -11.199 1 97.47 145 ALA A N 1
ATOM 1151 C CA . ALA A 1 145 ? -6.825 -2.54 -12.641 1 97.47 145 ALA A CA 1
ATOM 1152 C C . ALA A 1 145 ? -5.465 -3.058 -13.102 1 97.47 145 ALA A C 1
ATOM 1154 O O . ALA A 1 145 ? -5.389 -4 -13.894 1 97.47 145 ALA A O 1
ATOM 1155 N N . VAL A 1 146 ? -4.406 -2.542 -12.559 1 97.73 146 VAL A N 1
ATOM 1156 C CA . VAL A 1 146 ? -3.048 -2.884 -12.971 1 97.73 146 VAL A CA 1
ATOM 1157 C C . VAL A 1 146 ? -2.649 -4.23 -12.369 1 97.73 146 VAL A C 1
ATOM 1159 O O . VAL A 1 146 ? -2.049 -5.067 -13.048 1 97.73 146 VAL A O 1
ATOM 1162 N N . THR A 1 147 ? -3.042 -4.48 -11.178 1 97.51 147 THR A N 1
ATOM 1163 C CA . THR A 1 147 ? -2.578 -5.674 -10.48 1 97.51 147 THR A CA 1
ATOM 1164 C C . THR A 1 147 ? -3.279 -6.919 -11.014 1 97.51 147 THR A C 1
ATOM 1166 O O . THR A 1 147 ? -2.65 -7.965 -11.189 1 97.51 147 THR A O 1
ATOM 1169 N N . ILE A 1 148 ? -4.541 -6.798 -11.344 1 97.01 148 ILE A N 1
ATOM 1170 C CA . ILE A 1 148 ? -5.277 -8.001 -11.716 1 97.01 148 ILE A CA 1
ATOM 1171 C C . ILE A 1 148 ? -4.851 -8.456 -13.11 1 97.01 148 ILE A C 1
ATOM 1173 O O . ILE A 1 148 ? -4.877 -9.651 -13.414 1 97.01 148 ILE A O 1
ATOM 1177 N N . VAL A 1 149 ? -4.384 -7.542 -13.924 1 96.49 149 VAL A N 1
ATOM 1178 C CA . VAL A 1 149 ? -4.056 -7.924 -15.294 1 96.49 149 VAL A CA 1
ATOM 1179 C C . VAL A 1 149 ? -2.579 -8.3 -15.385 1 96.49 149 VAL A C 1
ATOM 1181 O O . VAL A 1 149 ? -2.163 -8.986 -16.322 1 96.49 149 VAL A O 1
ATOM 1184 N N . SER A 1 150 ? -1.763 -7.855 -14.405 1 97.2 150 SER A N 1
ATOM 1185 C CA . SER A 1 150 ? -0.323 -8.076 -14.48 1 97.2 150 SER A CA 1
ATOM 1186 C C . SER A 1 150 ? 0.019 -9.554 -14.32 1 97.2 150 SER A C 1
ATOM 1188 O O . SER A 1 150 ? 0.817 -10.098 -15.085 1 97.2 150 SER A O 1
ATOM 1190 N N . THR A 1 151 ? -0.525 -10.199 -13.32 1 97.01 151 THR A N 1
ATOM 1191 C CA . THR A 1 151 ? -0.374 -11.626 -13.06 1 97.01 151 THR A CA 1
ATOM 1192 C C . THR A 1 151 ? -1.68 -12.224 -12.544 1 97.01 151 THR A C 1
ATOM 1194 O O . THR A 1 151 ? -1.869 -12.367 -11.334 1 97.01 151 THR A O 1
ATOM 1197 N N . PRO A 1 152 ? -2.582 -12.58 -13.498 1 95.76 152 PRO A N 1
ATOM 1198 C CA . PRO A 1 152 ? -3.859 -13.153 -13.065 1 95.76 152 PRO A CA 1
ATOM 1199 C C . PRO A 1 152 ? -3.689 -14.474 -12.319 1 95.76 152 PRO A C 1
ATOM 1201 O O . PRO A 1 152 ? -3.037 -15.393 -12.822 1 95.76 152 PRO A O 1
ATOM 1204 N N . LEU A 1 153 ? -4.228 -14.563 -11.143 1 95.11 153 LEU A N 1
ATOM 1205 C CA . LEU A 1 153 ? -4.197 -15.785 -10.347 1 95.11 153 LEU A CA 1
ATOM 1206 C C . LEU A 1 153 ? -5.374 -16.69 -10.694 1 95.11 153 LEU A C 1
ATOM 1208 O O . LEU A 1 153 ? -6.422 -16.212 -11.135 1 95.11 153 LEU A O 1
ATOM 1212 N N . PRO A 1 154 ? -5.13 -18.008 -10.545 1 93.52 154 PRO A N 1
ATOM 1213 C CA . PRO A 1 154 ? -6.295 -18.878 -10.715 1 93.52 154 PRO A CA 1
ATOM 1214 C C . PRO A 1 154 ? -7.422 -18.553 -9.738 1 93.52 154 PRO A C 1
ATOM 1216 O O . PRO A 1 154 ? -7.162 -18.202 -8.584 1 93.52 154 PRO A O 1
ATOM 1219 N N . ASN A 1 155 ? -8.637 -18.594 -10.173 1 91.63 155 ASN A N 1
ATOM 1220 C CA . ASN A 1 155 ? -9.802 -18.298 -9.346 1 91.63 155 ASN A CA 1
ATOM 1221 C C . ASN A 1 155 ? -10.024 -19.374 -8.286 1 91.63 155 ASN A C 1
ATOM 1223 O O . ASN A 1 155 ? -10.187 -20.55 -8.614 1 91.63 155 ASN A O 1
ATOM 1227 N N . PRO A 1 156 ? -10.014 -19.001 -7.069 1 92.23 156 PRO A N 1
ATOM 1228 C CA . PRO A 1 156 ? -10.222 -20.003 -6.021 1 92.23 156 PRO A CA 1
ATOM 1229 C C . PRO A 1 156 ? -11.679 -20.445 -5.907 1 92.23 156 PRO A C 1
ATOM 1231 O O . PRO A 1 156 ? -11.973 -21.453 -5.26 1 92.23 156 PRO A O 1
ATOM 1234 N N . ASP A 1 157 ? -12.553 -19.638 -6.451 1 87.24 157 ASP A N 1
ATOM 1235 C CA . ASP A 1 157 ? -13.971 -19.981 -6.433 1 87.24 157 ASP A CA 1
ATOM 1236 C C . ASP A 1 157 ? -14.325 -20.914 -7.589 1 87.24 157 ASP A C 1
ATOM 1238 O O . ASP A 1 157 ? -14.581 -20.459 -8.706 1 87.24 157 ASP A O 1
ATOM 1242 N N . HIS A 1 158 ? -14.497 -22.168 -7.337 1 79.55 158 HIS A N 1
ATOM 1243 C CA . HIS A 1 158 ? -14.75 -23.17 -8.366 1 79.55 158 HIS A CA 1
ATOM 1244 C C . HIS A 1 158 ? -16.179 -23.072 -8.891 1 79.55 158 HIS A C 1
ATOM 1246 O O . HIS A 1 158 ? -16.504 -23.652 -9.929 1 79.55 158 HIS A O 1
ATOM 1252 N N . THR A 1 159 ? -16.977 -22.289 -8.234 1 80.06 159 THR A N 1
ATOM 1253 C CA . THR A 1 159 ? -18.376 -22.195 -8.633 1 80.06 159 THR A CA 1
ATOM 1254 C C . THR A 1 159 ? -18.598 -20.995 -9.549 1 80.06 159 THR A C 1
ATOM 1256 O O . THR A 1 159 ? -19.694 -20.806 -10.081 1 80.06 159 THR A O 1
ATOM 1259 N N . CYS A 1 160 ? -17.511 -20.279 -9.735 1 82.46 160 CYS A N 1
ATOM 1260 C CA . CYS A 1 160 ? -17.666 -19.031 -10.475 1 82.46 160 CYS A CA 1
ATOM 1261 C C . CYS A 1 160 ? -17.826 -19.299 -11.967 1 82.46 160 CYS A C 1
ATOM 1263 O O . CYS A 1 160 ? -17.039 -20.041 -12.557 1 82.46 160 CYS A O 1
ATOM 1265 N N . VAL A 1 161 ? -18.878 -18.671 -12.573 1 81.73 161 VAL A N 1
ATOM 1266 C CA . VAL A 1 161 ? -19.126 -18.738 -14.01 1 81.73 161 VAL A CA 1
ATOM 1267 C C . VAL A 1 161 ? -19.156 -17.328 -14.595 1 81.73 161 VAL A C 1
ATOM 1269 O O . VAL A 1 161 ? -20.067 -16.548 -14.307 1 81.73 161 VAL A O 1
ATOM 1272 N N . PRO A 1 162 ? -18.156 -17.026 -15.425 1 82.65 162 PRO A N 1
ATOM 1273 C CA . PRO A 1 162 ? -18.105 -15.67 -15.976 1 82.65 162 PRO A CA 1
ATOM 1274 C C . PRO A 1 162 ? -19.296 -15.353 -16.878 1 82.65 162 PRO A C 1
ATOM 1276 O O . PRO A 1 162 ? -19.734 -16.209 -17.651 1 82.65 162 PRO A O 1
ATOM 1279 N N . ARG A 1 163 ? -19.884 -14.184 -16.744 1 81.75 163 ARG A N 1
ATOM 1280 C CA . ARG A 1 163 ? -20.935 -13.67 -17.617 1 81.75 163 ARG A CA 1
ATOM 1281 C C . ARG A 1 163 ? -20.401 -12.567 -18.525 1 81.75 163 ARG A C 1
ATOM 1283 O O . ARG A 1 163 ? -19.841 -11.579 -18.047 1 81.75 163 ARG A O 1
ATOM 1290 N N . ILE A 1 164 ? -20.514 -12.791 -19.84 1 87.65 164 ILE A N 1
ATOM 1291 C CA . ILE A 1 164 ? -20.018 -11.827 -20.816 1 87.65 164 ILE A CA 1
ATOM 1292 C C . ILE A 1 164 ? -21.171 -11.339 -21.691 1 87.65 164 ILE A C 1
ATOM 1294 O O . ILE A 1 164 ? -21.815 -12.134 -22.381 1 87.65 164 ILE A O 1
ATOM 1298 N N . THR A 1 165 ? -21.455 -10.114 -21.682 1 86.7 165 THR A N 1
ATOM 1299 C CA . THR A 1 165 ? -22.537 -9.503 -22.446 1 86.7 165 THR A CA 1
ATOM 1300 C C . THR A 1 165 ? -22.082 -9.186 -23.868 1 86.7 165 THR A C 1
ATOM 1302 O O . THR A 1 165 ? -22.83 -9.391 -24.826 1 86.7 165 THR A O 1
ATOM 1305 N N . PHE A 1 166 ? -20.878 -8.695 -23.971 1 89.79 166 PHE A N 1
ATOM 1306 C CA . PHE A 1 166 ? -20.31 -8.32 -25.261 1 89.79 166 PHE A CA 1
ATOM 1307 C C . PHE A 1 166 ? -18.998 -9.054 -25.509 1 89.79 166 PHE A C 1
ATOM 1309 O O . PHE A 1 166 ? -17.919 -8.48 -25.345 1 89.79 166 PHE A O 1
ATOM 1316 N N . PRO A 1 167 ? -19.065 -10.273 -25.959 1 87.34 167 PRO A N 1
ATOM 1317 C CA . PRO A 1 167 ? -17.876 -11.115 -26.101 1 87.34 167 PRO A CA 1
ATOM 1318 C C . PRO A 1 167 ? -16.874 -10.556 -27.11 1 87.34 167 PRO A C 1
ATOM 1320 O O . PRO A 1 167 ? -15.673 -10.814 -26.999 1 87.34 167 PRO A O 1
ATOM 1323 N N . ASP A 1 168 ? -17.356 -9.725 -28.068 1 91.88 168 ASP A N 1
ATOM 1324 C CA . ASP A 1 168 ? -16.467 -9.288 -29.14 1 91.88 168 ASP A CA 1
ATOM 1325 C C . ASP A 1 168 ? -16.017 -7.845 -28.927 1 91.88 168 ASP A C 1
ATOM 1327 O O . ASP A 1 168 ? -15.431 -7.233 -29.823 1 91.88 168 ASP A O 1
ATOM 1331 N N . ASN A 1 169 ? -16.369 -7.323 -27.846 1 93.69 169 ASN A N 1
ATOM 1332 C CA . ASN A 1 169 ? -16.018 -5.928 -27.599 1 93.69 169 ASN A CA 1
ATOM 1333 C C . ASN A 1 169 ? -15.685 -5.685 -26.13 1 93.69 169 ASN A C 1
ATOM 1335 O O . ASN A 1 169 ? -16.583 -5.483 -25.311 1 93.69 169 ASN A O 1
ATOM 1339 N N . VAL A 1 170 ? -14.431 -5.576 -25.811 1 93.41 170 VAL A N 1
ATOM 1340 C CA . VAL A 1 170 ? -13.951 -5.461 -24.438 1 93.41 170 VAL A CA 1
ATOM 1341 C C . VAL A 1 170 ? -14.363 -4.109 -23.859 1 93.41 170 VAL A C 1
ATOM 1343 O O . VAL A 1 170 ? -14.667 -4.004 -22.668 1 93.41 170 VAL A O 1
ATOM 1346 N N . PHE A 1 171 ? -14.465 -3.054 -24.676 1 94.47 171 PHE A N 1
ATOM 1347 C CA . PHE A 1 171 ? -14.799 -1.71 -24.219 1 94.47 171 PHE A CA 1
ATOM 1348 C C . PHE A 1 171 ? -16.267 -1.624 -23.819 1 94.47 171 PHE A C 1
ATOM 1350 O O . PHE A 1 171 ? -16.605 -1.006 -22.807 1 94.47 171 PHE A O 1
ATOM 1357 N N . LEU A 1 172 ? -17.123 -2.297 -24.555 1 92.08 172 LEU A N 1
ATOM 1358 C CA . LEU A 1 172 ? -18.544 -2.312 -24.225 1 92.08 172 LEU A CA 1
ATOM 1359 C C . LEU A 1 172 ? -18.813 -3.212 -23.023 1 92.08 172 LEU A C 1
ATOM 1361 O O . LEU A 1 172 ? -19.694 -2.923 -22.211 1 92.08 172 LEU A O 1
ATOM 1365 N N . GLU A 1 173 ? -17.995 -4.257 -22.996 1 91.16 173 GLU A N 1
ATOM 1366 C CA . GLU A 1 173 ? -18.13 -5.142 -21.844 1 91.16 173 GLU A CA 1
ATOM 1367 C C . GLU A 1 173 ? -17.756 -4.425 -20.55 1 91.16 173 GLU A C 1
ATOM 1369 O O . GLU A 1 173 ? -18.388 -4.634 -19.512 1 91.16 173 GLU A O 1
ATOM 1374 N N . ALA A 1 174 ? -16.75 -3.61 -20.642 1 91.66 174 ALA A N 1
ATOM 1375 C CA . ALA A 1 174 ? -16.318 -2.83 -19.486 1 91.66 174 ALA A CA 1
ATOM 1376 C C . ALA A 1 174 ? -17.421 -1.886 -19.018 1 91.66 174 ALA A C 1
ATOM 1378 O O . ALA A 1 174 ? -17.607 -1.686 -17.815 1 91.66 174 ALA A O 1
ATOM 1379 N N . TRP A 1 175 ? -18.133 -1.35 -19.929 1 88.18 175 TRP A N 1
ATOM 1380 C CA . TRP A 1 175 ? -19.242 -0.459 -19.604 1 88.18 175 TRP A CA 1
ATOM 1381 C C . TRP A 1 175 ? -20.39 -1.232 -18.964 1 88.18 175 TRP A C 1
ATOM 1383 O O . TRP A 1 175 ? -21.023 -0.748 -18.022 1 88.18 175 TRP A O 1
ATOM 1393 N N . ALA A 1 176 ? -20.625 -2.413 -19.426 1 84.65 176 ALA A N 1
ATOM 1394 C CA . ALA A 1 176 ? -21.709 -3.25 -18.919 1 84.65 176 ALA A CA 1
ATOM 1395 C C . ALA A 1 176 ? -21.441 -3.683 -17.48 1 84.65 176 ALA A C 1
ATOM 1397 O O . ALA A 1 176 ? -22.371 -4.017 -16.743 1 84.65 176 ALA A O 1
ATOM 1398 N N . ASN A 1 177 ? -20.165 -3.627 -17.114 1 82.47 177 ASN A N 1
ATOM 1399 C CA . ASN A 1 177 ? -19.778 -4.057 -15.774 1 82.47 177 ASN A CA 1
ATOM 1400 C C . ASN A 1 177 ? -19.86 -2.91 -14.771 1 82.47 177 ASN A C 1
ATOM 1402 O O . ASN A 1 177 ? -19.56 -3.09 -13.59 1 82.47 177 ASN A O 1
ATOM 1406 N N . LEU A 1 178 ? -20.306 -1.791 -15.208 1 79.16 178 LEU A N 1
ATOM 1407 C CA . LEU A 1 178 ? -20.5 -0.674 -14.289 1 79.16 178 LEU A CA 1
ATOM 1408 C C . LEU A 1 178 ? -21.737 -0.89 -13.424 1 79.16 178 LEU A C 1
ATOM 1410 O O . LEU A 1 178 ? -22.801 -1.249 -13.933 1 79.16 178 LEU A O 1
ATOM 1414 N N . PRO A 1 179 ? -21.555 -0.747 -12.082 1 67.38 179 PRO A N 1
ATOM 1415 C CA . PRO A 1 179 ? -22.671 -1.046 -11.181 1 67.38 179 PRO A CA 1
ATOM 1416 C C . PRO A 1 179 ? -23.897 -0.177 -11.452 1 67.38 179 PRO A C 1
ATOM 1418 O O . PRO A 1 179 ? -25.005 -0.519 -11.033 1 67.38 179 PRO A O 1
ATOM 1421 N N . ILE A 1 180 ? -23.835 0.779 -12.197 1 63 180 ILE A N 1
ATOM 1422 C CA . ILE A 1 180 ? -24.946 1.695 -12.432 1 63 180 ILE A CA 1
ATOM 1423 C C . ILE A 1 180 ? -25.718 1.26 -13.676 1 63 180 ILE A C 1
ATOM 1425 O O . ILE A 1 180 ? -26.851 1.695 -13.894 1 63 180 ILE A O 1
ATOM 1429 N N . VAL A 1 181 ? -25.128 0.331 -14.317 1 57.89 181 VAL A N 1
ATOM 1430 C CA . VAL A 1 181 ? -25.731 -0.047 -15.592 1 57.89 181 VAL A CA 1
ATOM 1431 C C . VAL A 1 181 ? -26.716 -1.194 -15.377 1 57.89 181 VAL A C 1
ATOM 1433 O O . VAL A 1 181 ? -26.434 -2.131 -14.627 1 57.89 181 VAL A O 1
ATOM 1436 N N . PRO A 1 182 ? -27.852 -1.062 -15.909 1 52.37 182 PRO A N 1
ATOM 1437 C CA . PRO A 1 182 ? -28.885 -2.091 -15.764 1 52.37 182 PRO A CA 1
ATOM 1438 C C . PRO A 1 182 ? -28.38 -3.488 -16.114 1 52.37 182 PRO A C 1
ATOM 1440 O O . PRO A 1 182 ? -28.869 -4.48 -15.567 1 52.37 182 PRO A O 1
ATOM 1443 N N . TRP A 1 183 ? -27.443 -3.542 -16.955 1 50.16 183 TRP A N 1
ATOM 1444 C CA . TRP A 1 183 ? -26.935 -4.84 -17.387 1 50.16 183 TRP A CA 1
ATOM 1445 C C . TRP A 1 183 ? -25.78 -5.295 -16.5 1 50.16 183 TRP A C 1
ATOM 1447 O O . TRP A 1 183 ? -25.028 -6.201 -16.866 1 50.16 183 TRP A O 1
ATOM 1457 N N . TYR A 1 184 ? -25.755 -4.614 -15.537 1 58.47 184 TYR A N 1
ATOM 1458 C CA . TYR A 1 184 ? -24.656 -4.955 -14.642 1 58.47 184 TYR A CA 1
ATOM 1459 C C . TYR A 1 184 ? -24.706 -6.428 -14.254 1 58.47 184 TYR A C 1
ATOM 1461 O O . TYR A 1 184 ? -25.717 -6.906 -13.734 1 58.47 184 TYR A O 1
ATOM 1469 N N . ASN A 1 185 ? -23.766 -7.153 -14.998 1 56.73 185 ASN A N 1
ATOM 1470 C CA . ASN A 1 185 ? -23.575 -8.555 -14.642 1 56.73 185 ASN A CA 1
ATOM 1471 C C . ASN A 1 185 ? -22.472 -8.724 -13.602 1 56.73 185 ASN A C 1
ATOM 1473 O O . ASN A 1 185 ? -21.361 -8.222 -13.781 1 56.73 185 ASN A O 1
ATOM 1477 N N . GLU A 1 186 ? -22.729 -9.021 -12.415 1 58.83 186 GLU A N 1
ATOM 1478 C CA . GLU A 1 186 ? -22.001 -8.996 -11.15 1 58.83 186 GLU A CA 1
ATOM 1479 C C . GLU A 1 186 ? -20.849 -9.996 -11.156 1 58.83 186 GLU A C 1
ATOM 1481 O O . GLU A 1 186 ? -19.918 -9.884 -10.356 1 58.83 186 GLU A O 1
ATOM 1486 N N . MET A 1 187 ? -20.719 -10.745 -12.251 1 68.09 187 MET A N 1
ATOM 1487 C CA . MET A 1 187 ? -19.828 -11.82 -11.825 1 68.09 187 MET A CA 1
ATOM 1488 C C . MET A 1 187 ? -18.599 -11.897 -12.725 1 68.09 187 MET A C 1
ATOM 1490 O O . MET A 1 187 ? -18.705 -12.26 -13.897 1 68.09 187 MET A O 1
ATOM 1494 N N . THR A 1 188 ? -17.55 -11.351 -12.266 1 80.64 188 THR A N 1
ATOM 1495 C CA . THR A 1 188 ? -16.236 -11.57 -12.86 1 80.64 188 THR A CA 1
ATOM 1496 C C . THR A 1 188 ? -15.429 -12.569 -12.035 1 80.64 188 THR A C 1
ATOM 1498 O O . THR A 1 188 ? -15.526 -12.589 -10.806 1 80.64 188 THR A O 1
ATOM 1501 N N . CYS A 1 189 ? -14.668 -13.481 -12.755 1 83.27 189 CYS A N 1
ATOM 1502 C CA . CYS A 1 189 ? -14.07 -14.6 -12.036 1 83.27 189 CYS A CA 1
ATOM 1503 C C . CYS A 1 189 ? -12.551 -14.48 -12.005 1 83.27 189 CYS A C 1
ATOM 1505 O O . CYS A 1 189 ? -11.891 -15.112 -11.179 1 83.27 189 CYS A O 1
ATOM 1507 N N . GLN A 1 190 ? -11.931 -13.629 -12.774 1 86.05 190 GLN A N 1
ATOM 1508 C CA . GLN A 1 190 ? -10.475 -13.659 -12.866 1 86.05 190 GLN A CA 1
ATOM 1509 C C . GLN A 1 190 ? -9.857 -12.424 -12.215 1 86.05 190 GLN A C 1
ATOM 1511 O O . GLN A 1 190 ? -8.659 -12.175 -12.357 1 86.05 190 GLN A O 1
ATOM 1516 N N . ASP A 1 191 ? -10.62 -11.723 -11.478 1 87.28 191 ASP A N 1
ATOM 1517 C CA . ASP A 1 191 ? -10.139 -10.491 -10.86 1 87.28 191 ASP A CA 1
ATOM 1518 C C . ASP A 1 191 ? -9.803 -10.711 -9.386 1 87.28 191 ASP A C 1
ATOM 1520 O O . ASP A 1 191 ? -10.452 -10.143 -8.505 1 87.28 191 ASP A O 1
ATOM 1524 N N . VAL A 1 192 ? -8.697 -11.366 -9.106 1 90.96 192 VAL A N 1
ATOM 1525 C CA . VAL A 1 192 ? -8.425 -11.921 -7.784 1 90.96 192 VAL A CA 1
ATOM 1526 C C . VAL A 1 192 ? -7.512 -10.978 -7.005 1 90.96 192 VAL A C 1
ATOM 1528 O O . VAL A 1 192 ? -7.873 -10.506 -5.924 1 90.96 192 VAL A O 1
ATOM 1531 N N . LEU A 1 193 ? -6.386 -10.67 -7.462 1 94.12 193 LEU A N 1
ATOM 1532 C CA . LEU A 1 193 ? -5.436 -9.866 -6.701 1 94.12 193 LEU A CA 1
ATOM 1533 C C . LEU A 1 193 ? -5.524 -8.397 -7.099 1 94.12 193 LEU A C 1
ATOM 1535 O O . LEU A 1 193 ? -5.035 -8.007 -8.162 1 94.12 193 LEU A O 1
ATOM 1539 N N . PHE A 1 194 ? -6.058 -7.597 -6.21 1 96.59 194 PHE A N 1
ATOM 1540 C CA . PHE A 1 194 ? -6.546 -7.821 -4.854 1 96.59 194 PHE A CA 1
ATOM 1541 C C . PHE A 1 194 ? -8.065 -7.714 -4.801 1 96.59 194 PHE A C 1
ATOM 1543 O O . PHE A 1 194 ? -8.697 -7.29 -5.771 1 96.59 194 PHE A O 1
ATOM 1550 N N . SER A 1 195 ? -8.617 -8.086 -3.748 1 96.1 195 SER A N 1
ATOM 1551 C CA . SER A 1 195 ? -10.058 -8.249 -3.58 1 96.1 195 SER A CA 1
ATOM 1552 C C . SER A 1 195 ? -10.774 -6.903 -3.61 1 96.1 195 SER A C 1
ATOM 1554 O O . SER A 1 195 ? -10.564 -6.063 -2.733 1 96.1 195 SER A O 1
ATOM 1556 N N . GLY A 1 196 ? -11.629 -6.758 -4.555 1 94.31 196 GLY A N 1
ATOM 1557 C CA . GLY A 1 196 ? -12.477 -5.577 -4.59 1 94.31 196 GLY A CA 1
ATOM 1558 C C . GLY A 1 196 ? -13.484 -5.532 -3.456 1 94.31 196 GLY A C 1
ATOM 1559 O O . GLY A 1 196 ? -13.812 -4.456 -2.952 1 94.31 196 GLY A O 1
ATOM 1560 N N . HIS A 1 197 ? -13.956 -6.685 -3.059 1 94.4 197 HIS A N 1
ATOM 1561 C CA . HIS A 1 197 ? -14.889 -6.763 -1.94 1 94.4 197 HIS A CA 1
ATOM 1562 C C . HIS A 1 197 ? -14.256 -6.238 -0.656 1 94.4 197 HIS A C 1
ATOM 1564 O O . HIS A 1 197 ? -14.911 -5.547 0.127 1 94.4 197 HIS A O 1
ATOM 1570 N N . THR A 1 198 ? -12.978 -6.586 -0.522 1 97.31 198 THR A N 1
ATOM 1571 C CA . THR A 1 198 ? -12.274 -6.1 0.66 1 97.31 198 THR A CA 1
ATOM 1572 C C . THR A 1 198 ? -12.191 -4.576 0.651 1 97.31 198 THR A C 1
ATOM 1574 O O . THR A 1 198 ? -12.397 -3.933 1.682 1 97.31 198 THR A O 1
ATOM 1577 N N . VAL A 1 199 ? -11.924 -4.03 -0.485 1 97.62 199 VAL A N 1
ATOM 1578 C CA . VAL A 1 199 ? -11.854 -2.578 -0.613 1 97.62 199 VAL A CA 1
ATOM 1579 C C . VAL A 1 199 ? -13.224 -1.968 -0.328 1 97.62 199 VAL A C 1
ATOM 1581 O O . VAL A 1 199 ? -13.329 -0.965 0.382 1 97.62 199 VAL A O 1
ATOM 1584 N N . CYS A 1 200 ? -14.295 -2.646 -0.814 1 96.05 200 CYS A N 1
ATOM 1585 C CA . CYS A 1 200 ? -15.663 -2.157 -0.677 1 96.05 200 CYS A CA 1
ATOM 1586 C C . CYS A 1 200 ? -16.133 -2.251 0.77 1 96.05 200 CYS A C 1
ATOM 1588 O O . CYS A 1 200 ? -17.12 -1.618 1.149 1 96.05 200 CYS A O 1
ATOM 1590 N N . MET A 1 201 ? -15.423 -2.947 1.557 1 97.85 201 MET A N 1
ATOM 1591 C CA . MET A 1 201 ? -15.752 -3.023 2.977 1 97.85 201 MET A CA 1
ATOM 1592 C C . MET A 1 201 ? -14.846 -2.108 3.795 1 97.85 201 MET A C 1
ATOM 1594 O O . MET A 1 201 ? -15.319 -1.376 4.666 1 97.85 201 MET A O 1
ATOM 1598 N N . THR A 1 202 ? -13.602 -2.095 3.456 1 98.41 202 THR A N 1
ATOM 1599 C CA . THR A 1 202 ? -12.603 -1.416 4.273 1 98.41 202 THR A CA 1
ATOM 1600 C C . THR A 1 202 ? -12.716 0.098 4.119 1 98.41 202 THR A C 1
ATOM 1602 O O . THR A 1 202 ? -12.703 0.831 5.111 1 98.41 202 THR A O 1
ATOM 1605 N N . LEU A 1 203 ? -12.857 0.583 2.924 1 98.14 203 LEU A N 1
ATOM 1606 C CA . LEU A 1 203 ? -12.846 2.022 2.687 1 98.14 203 LEU A CA 1
ATOM 1607 C C . LEU A 1 203 ? -14.033 2.695 3.367 1 98.14 203 LEU A C 1
ATOM 1609 O O . LEU A 1 203 ? -13.865 3.686 4.081 1 98.14 203 LEU A O 1
ATOM 1613 N N . PRO A 1 204 ? -15.272 2.179 3.23 1 96.92 204 PRO A N 1
ATOM 1614 C CA . PRO A 1 204 ? -16.386 2.8 3.951 1 96.92 204 PRO A CA 1
ATOM 1615 C C . PRO A 1 204 ? -16.221 2.728 5.467 1 96.92 204 PRO A C 1
ATOM 1617 O O . PRO A 1 204 ? -16.596 3.664 6.178 1 96.92 204 PRO A O 1
ATOM 1620 N N . MET A 1 205 ? -15.61 1.694 5.946 1 96.95 205 MET A N 1
ATOM 1621 C CA . MET A 1 205 ? -15.437 1.572 7.391 1 96.95 205 MET A CA 1
ATOM 1622 C C . MET A 1 205 ? -14.367 2.535 7.893 1 96.95 205 MET A C 1
ATOM 1624 O O . MET A 1 205 ? -14.506 3.117 8.971 1 96.95 205 MET A O 1
ATOM 1628 N N . LEU A 1 206 ? -13.315 2.674 7.122 1 96.89 206 LEU A N 1
ATOM 1629 C CA . LEU A 1 206 ? -12.319 3.677 7.484 1 96.89 206 LEU A CA 1
ATOM 1630 C C . LEU A 1 206 ? -12.934 5.072 7.505 1 96.89 206 LEU A C 1
ATOM 1632 O O . LEU A 1 206 ? -12.607 5.887 8.371 1 96.89 206 LEU A O 1
ATOM 1636 N N . THR A 1 207 ? -13.789 5.313 6.545 1 95.25 207 THR A N 1
ATOM 1637 C CA . THR A 1 207 ? -14.486 6.593 6.483 1 95.25 207 THR A CA 1
ATOM 1638 C C . THR A 1 207 ? -15.375 6.784 7.709 1 95.25 207 THR A C 1
ATOM 1640 O O . THR A 1 207 ? -15.391 7.86 8.31 1 95.25 207 THR A O 1
ATOM 1643 N N . MET A 1 208 ? -16.028 5.713 8.088 1 92.52 208 MET A N 1
ATOM 1644 C CA . MET A 1 208 ? -16.855 5.752 9.291 1 92.52 208 MET A CA 1
ATOM 1645 C C . MET A 1 208 ? -16.005 6.038 10.525 1 92.52 208 MET A C 1
ATOM 1647 O O . MET A 1 208 ? -16.336 6.918 11.321 1 92.52 208 MET A O 1
ATOM 1651 N N . PHE A 1 209 ? -14.924 5.394 10.664 1 92.14 209 PHE A N 1
ATOM 1652 C CA . PHE A 1 209 ? -14.06 5.53 11.831 1 92.14 209 PHE A CA 1
ATOM 1653 C C . PHE A 1 209 ? -13.526 6.953 11.946 1 92.14 209 PHE A C 1
ATOM 1655 O O . PHE A 1 209 ? -13.39 7.483 13.05 1 92.14 209 PHE A O 1
ATOM 1662 N N . LYS A 1 210 ? -13.296 7.538 10.886 1 91.19 210 LYS A N 1
ATOM 1663 C CA . LYS A 1 210 ? -12.664 8.854 10.893 1 91.19 210 LYS A CA 1
ATOM 1664 C C . LYS A 1 210 ? -13.686 9.953 11.168 1 91.19 210 LYS A C 1
ATOM 1666 O O . LYS A 1 210 ? -13.413 10.886 11.926 1 91.19 210 LYS A O 1
ATOM 1671 N N . TYR A 1 211 ? -14.935 9.8 10.581 1 89.12 211 TYR A N 1
ATOM 1672 C CA . TYR A 1 211 ? -15.797 10.976 10.535 1 89.12 211 TYR A CA 1
ATOM 1673 C C . TYR A 1 211 ? -17.013 10.797 11.436 1 89.12 211 TYR A C 1
ATOM 1675 O O . TYR A 1 211 ? -17.794 11.732 11.627 1 89.12 211 TYR A O 1
ATOM 1683 N N . VAL A 1 212 ? -17.181 9.654 12.019 1 84.58 212 VAL A N 1
ATOM 1684 C CA . VAL A 1 212 ? -18.395 9.369 12.777 1 84.58 212 VAL A CA 1
ATOM 1685 C C . VAL A 1 212 ? -18.481 10.3 13.984 1 84.58 212 VAL A C 1
ATOM 1687 O O . VAL A 1 212 ? -19.576 10.688 14.401 1 84.58 212 VAL A O 1
ATOM 1690 N N . ARG A 1 213 ? -17.369 10.729 14.509 1 79.81 213 ARG A N 1
ATOM 1691 C CA . ARG A 1 213 ? -17.381 11.588 15.689 1 79.81 213 ARG A CA 1
ATOM 1692 C C . ARG A 1 213 ? -17.768 13.017 15.323 1 79.81 213 ARG A C 1
ATOM 1694 O O . ARG A 1 213 ? -18.267 13.766 16.165 1 79.81 213 ARG A O 1
ATOM 1701 N N . LEU A 1 214 ? -17.47 13.363 14.098 1 77.16 214 LEU A N 1
ATOM 1702 C CA . LEU A 1 214 ? -17.848 14.693 13.635 1 77.16 214 LEU A CA 1
ATOM 1703 C C . LEU A 1 214 ? -19.347 14.768 13.361 1 77.16 214 LEU A C 1
ATOM 1705 O O . LEU A 1 214 ? -19.922 15.858 13.325 1 77.16 214 LEU A O 1
ATOM 1709 N N . ALA A 1 215 ? -19.886 13.614 13.141 1 72.02 215 ALA A N 1
ATOM 1710 C CA . ALA A 1 215 ? -21.317 13.528 12.86 1 72.02 215 ALA A CA 1
ATOM 1711 C C . ALA A 1 215 ? -21.938 12.311 13.54 1 72.02 215 ALA A C 1
ATOM 1713 O O . ALA A 1 215 ? -22.354 11.363 12.87 1 72.02 215 ALA A O 1
ATOM 1714 N N . PRO A 1 216 ? -22.037 12.494 14.884 1 66.15 216 PRO A N 1
ATOM 1715 C CA . PRO A 1 216 ? -22.568 11.317 15.574 1 66.15 216 PRO A CA 1
ATOM 1716 C C . PRO A 1 216 ? -24.044 11.069 15.268 1 66.15 216 PRO A C 1
ATOM 1718 O O . PRO A 1 216 ? -24.801 12.019 15.052 1 66.15 216 PRO A O 1
ATOM 1721 N N . TRP A 1 217 ? -24.36 9.81 15.128 1 65.25 217 TRP A N 1
ATOM 1722 C CA . TRP A 1 217 ? -25.748 9.426 14.896 1 65.25 217 TRP A CA 1
ATOM 1723 C C . TRP A 1 217 ? -26.651 9.952 16.007 1 65.25 217 TRP A C 1
ATOM 1725 O O . TRP A 1 217 ? -27.724 10.497 15.737 1 65.25 217 TRP A O 1
ATOM 1735 N N . PHE A 1 218 ? -26.134 9.625 17.2 1 63 218 PHE A N 1
ATOM 1736 C CA . PHE A 1 218 ? -26.87 10.075 18.376 1 63 218 PHE A CA 1
ATOM 1737 C C . PHE A 1 218 ? -25.974 10.898 19.294 1 63 218 PHE A C 1
ATOM 1739 O O . PHE A 1 218 ? -24.907 10.437 19.705 1 63 218 PHE A O 1
ATOM 1746 N N . PRO A 1 219 ? -26.241 12.199 19.187 1 56.37 219 PRO A N 1
ATOM 1747 C CA . PRO A 1 219 ? -25.428 12.984 20.119 1 56.37 219 PRO A CA 1
ATOM 1748 C C . PRO A 1 219 ? -25.442 12.417 21.536 1 56.37 219 PRO A C 1
ATOM 1750 O O . PRO A 1 219 ? -26.496 12.015 22.035 1 56.37 219 PRO A O 1
ATOM 1753 N N . SER A 1 220 ? -24.482 11.612 21.767 1 54.88 220 SER A N 1
ATOM 1754 C CA . SER A 1 220 ? -24.444 11.095 23.131 1 54.88 220 SER A CA 1
ATOM 1755 C C . SER A 1 220 ? -23.974 12.162 24.113 1 54.88 220 SER A C 1
ATOM 1757 O O . SER A 1 220 ? -23.057 12.929 23.813 1 54.88 220 SER A O 1
ATOM 1759 N N . SER A 1 221 ? -24.913 12.523 24.976 1 50.49 221 SER A N 1
ATOM 1760 C CA . SER A 1 221 ? -24.601 13.393 26.105 1 50.49 221 SER A CA 1
ATOM 1761 C C . SER A 1 221 ? -23.485 12.805 26.963 1 50.49 221 SER A C 1
ATOM 1763 O O . SER A 1 221 ? -23.066 13.416 27.948 1 50.49 221 SER A O 1
ATOM 1765 N N . SER A 1 222 ? -23.259 11.621 26.69 1 51 222 SER A N 1
ATOM 1766 C CA . SER A 1 222 ? -22.337 11.046 27.663 1 51 222 SER A CA 1
ATOM 1767 C C . SER A 1 222 ? -20.922 11.58 27.467 1 51 222 SER A C 1
ATOM 1769 O O . SER A 1 222 ? -20.468 11.747 26.333 1 51 222 SER A O 1
ATOM 1771 N N . SER A 1 223 ? -20.481 12.228 28.442 1 52.33 223 SER A N 1
ATOM 1772 C CA . SER A 1 223 ? -19.133 12.777 28.549 1 52.33 223 SER A CA 1
ATOM 1773 C C . SER A 1 223 ? -18.078 11.693 28.354 1 52.33 223 SER A C 1
ATOM 1775 O O . SER A 1 223 ? -16.893 11.994 28.194 1 52.33 223 SER A O 1
ATOM 1777 N N . ASN A 1 224 ? -18.562 10.458 28.614 1 55.02 224 ASN A N 1
ATOM 1778 C CA . ASN A 1 224 ? -17.58 9.378 28.595 1 55.02 224 ASN A CA 1
ATOM 1779 C C . ASN A 1 224 ? -17.372 8.835 27.184 1 55.02 224 ASN A C 1
ATOM 1781 O O . ASN A 1 224 ? -18.302 8.303 26.575 1 55.02 224 ASN A O 1
ATOM 1785 N N . ARG A 1 225 ? -16.292 9.027 26.624 1 59.78 225 ARG A N 1
ATOM 1786 C CA . ARG A 1 225 ? -15.882 8.71 25.26 1 59.78 225 ARG A CA 1
ATOM 1787 C C . ARG A 1 225 ? -16.111 7.235 24.948 1 59.78 225 ARG A C 1
ATOM 1789 O O . ARG A 1 225 ? -16.423 6.877 23.81 1 59.78 225 ARG A O 1
ATOM 1796 N N . TRP A 1 226 ? -16.106 6.379 26.013 1 62.69 226 TRP A N 1
ATOM 1797 C CA . TRP A 1 226 ? -16.211 4.938 25.807 1 62.69 226 TRP A CA 1
ATOM 1798 C C . TRP A 1 226 ? -17.667 4.516 25.639 1 62.69 226 TRP A C 1
ATOM 1800 O O . TRP A 1 226 ? -17.954 3.486 25.025 1 62.69 226 TRP A O 1
ATOM 1810 N N . TRP A 1 227 ? -18.45 5.425 26.055 1 64.18 227 TRP A N 1
ATOM 1811 C CA . TRP A 1 227 ? -19.865 5.071 25.991 1 64.18 227 TRP A CA 1
ATOM 1812 C C . TRP A 1 227 ? -20.597 5.939 24.973 1 64.18 227 TRP A C 1
ATOM 1814 O O . TRP A 1 227 ? -21.822 6.073 25.03 1 64.18 227 TRP A O 1
ATOM 1824 N N . SER A 1 228 ? -19.798 6.348 24.154 1 72.78 228 SER A N 1
ATOM 1825 C CA . SER A 1 228 ? -20.421 7.201 23.147 1 72.78 228 SER A CA 1
ATOM 1826 C C . SER A 1 228 ? -20.929 6.381 21.966 1 72.78 228 SER A C 1
ATOM 1828 O O . SER A 1 228 ? -20.422 5.29 21.697 1 72.78 228 SER A O 1
ATOM 1830 N N . THR A 1 229 ? -21.986 6.781 21.366 1 75.21 229 THR A N 1
ATOM 1831 C CA . THR A 1 229 ? -22.557 6.144 20.185 1 75.21 229 THR A CA 1
ATOM 1832 C C . THR A 1 229 ? -21.507 5.999 19.087 1 75.21 229 THR A C 1
ATOM 1834 O O . THR A 1 229 ? -21.504 5.01 18.352 1 75.21 229 THR A O 1
ATOM 1837 N N . SER A 1 230 ? -20.607 6.895 19.124 1 77.94 230 SER A N 1
ATOM 1838 C CA . SER A 1 230 ? -19.551 6.837 18.118 1 77.94 230 SER A CA 1
ATOM 1839 C C . SER A 1 230 ? -18.613 5.662 18.37 1 77.94 230 SER A C 1
ATOM 1841 O O . SER A 1 230 ? -18.19 4.986 17.43 1 77.94 230 SER A O 1
ATOM 1843 N N . THR A 1 231 ? -18.369 5.43 19.618 1 83.41 231 THR A N 1
ATOM 1844 C CA . THR A 1 231 ? -17.518 4.299 19.969 1 83.41 231 THR A CA 1
ATOM 1845 C C . THR A 1 231 ? -18.22 2.979 19.665 1 83.41 231 THR A C 1
ATOM 1847 O O . THR A 1 231 ? -17.597 2.039 19.167 1 83.41 231 THR A O 1
ATOM 1850 N N . ALA A 1 232 ? -19.447 2.946 19.952 1 85.06 232 ALA A N 1
ATOM 1851 C CA . ALA A 1 232 ? -20.228 1.742 19.681 1 85.06 232 ALA A CA 1
ATOM 1852 C C . ALA A 1 232 ? -20.254 1.429 18.187 1 85.06 232 ALA A C 1
ATOM 1854 O O . ALA A 1 232 ? -20.12 0.271 17.787 1 85.06 232 ALA A O 1
ATOM 1855 N N . VAL A 1 233 ? -20.385 2.435 17.402 1 84.35 233 VAL A N 1
ATOM 1856 C CA . VAL A 1 233 ? -20.42 2.267 15.953 1 84.35 233 VAL A CA 1
ATOM 1857 C C . VAL A 1 233 ? -19.064 1.768 15.458 1 84.35 233 VAL A C 1
ATOM 1859 O O . VAL A 1 233 ? -18.996 0.897 14.588 1 84.35 233 VAL A O 1
ATOM 1862 N N . ASN A 1 234 ? -18.053 2.28 16.068 1 87.89 234 ASN A N 1
ATOM 1863 C CA . ASN A 1 234 ? -16.714 1.857 15.672 1 87.89 234 ASN A CA 1
ATOM 1864 C C . ASN A 1 234 ? -16.448 0.404 16.056 1 87.89 234 ASN A C 1
ATOM 1866 O O . ASN A 1 234 ? -15.835 -0.343 15.291 1 87.89 234 ASN A O 1
ATOM 1870 N N . ILE A 1 235 ? -16.907 0.036 17.204 1 91.3 235 ILE A N 1
ATOM 1871 C CA . ILE A 1 235 ? -16.737 -1.341 17.654 1 91.3 235 ILE A CA 1
ATOM 1872 C C . ILE A 1 235 ? -17.548 -2.28 16.764 1 91.3 235 ILE A C 1
ATOM 1874 O O . ILE A 1 235 ? -17.031 -3.291 16.283 1 91.3 235 ILE A O 1
ATOM 1878 N N . CYS A 1 236 ? -18.754 -1.959 16.532 1 92.06 236 CYS A N 1
ATOM 1879 C CA . CYS A 1 236 ? -19.608 -2.765 15.667 1 92.06 236 CYS A CA 1
ATOM 1880 C C . CYS A 1 236 ? -19.039 -2.842 14.256 1 92.06 236 CYS A C 1
ATOM 1882 O O . CYS A 1 236 ? -19.033 -3.91 13.641 1 92.06 236 CYS A O 1
ATOM 1884 N N . GLY A 1 237 ? -18.568 -1.708 13.768 1 93.63 237 GLY A N 1
ATOM 1885 C CA . GLY A 1 237 ? -17.958 -1.677 12.449 1 93.63 237 GLY A CA 1
ATOM 1886 C C . GLY A 1 237 ? -16.745 -2.58 12.331 1 93.63 237 GLY A C 1
ATOM 1887 O O . GLY A 1 237 ? -16.555 -3.242 11.308 1 93.63 237 GLY A O 1
ATOM 1888 N N . THR A 1 238 ? -15.959 -2.62 13.389 1 94.81 238 THR A N 1
ATOM 1889 C CA . THR A 1 238 ? -14.785 -3.485 13.405 1 94.81 238 THR A CA 1
ATOM 1890 C C . THR A 1 238 ? -15.195 -4.953 13.323 1 94.81 238 THR A C 1
ATOM 1892 O O . THR A 1 238 ? -14.568 -5.739 12.609 1 94.81 238 THR A O 1
ATOM 1895 N N . PHE A 1 239 ? -16.261 -5.333 13.988 1 95.84 239 PHE A N 1
ATOM 1896 C CA . PHE A 1 239 ? -16.752 -6.706 13.946 1 95.84 239 PHE A CA 1
ATOM 1897 C C . PHE A 1 239 ? -17.275 -7.052 12.557 1 95.84 239 PHE A C 1
ATOM 1899 O O . PHE A 1 239 ? -16.997 -8.134 12.036 1 95.84 239 PHE A O 1
ATOM 1906 N N . VAL A 1 240 ? -17.992 -6.134 11.979 1 96.31 240 VAL A N 1
ATOM 1907 C CA . VAL A 1 240 ? -18.536 -6.359 10.643 1 96.31 240 VAL A CA 1
ATOM 1908 C C . VAL A 1 240 ? -17.396 -6.554 9.647 1 96.31 240 VAL A C 1
ATOM 1910 O O . VAL A 1 240 ? -17.458 -7.438 8.788 1 96.31 240 VAL A O 1
ATOM 1913 N N . LEU A 1 241 ? -16.396 -5.791 9.807 1 97.21 241 LEU A N 1
ATOM 1914 C CA . LEU A 1 241 ? -15.239 -5.886 8.923 1 97.21 241 LEU A CA 1
ATOM 1915 C C . LEU A 1 241 ? -14.532 -7.226 9.094 1 97.21 241 LEU A C 1
ATOM 1917 O O . LEU A 1 241 ? -14.221 -7.899 8.109 1 97.21 241 LEU A O 1
ATOM 1921 N N . CYS A 1 242 ? -14.319 -7.611 10.319 1 96.9 242 CYS A N 1
ATOM 1922 C CA . CYS A 1 242 ? -13.631 -8.865 10.606 1 96.9 242 CYS A CA 1
ATOM 1923 C C . CYS A 1 242 ? -14.432 -10.056 10.091 1 96.9 242 CYS A C 1
ATOM 1925 O O . CYS A 1 242 ? -13.871 -10.971 9.486 1 96.9 242 CYS A O 1
ATOM 1927 N N . PHE A 1 243 ? -15.74 -10.046 10.266 1 97.11 243 PHE A N 1
ATOM 1928 C CA . PHE A 1 243 ? -16.594 -11.119 9.772 1 97.11 243 PHE A CA 1
ATOM 1929 C C . PHE A 1 243 ? -16.635 -11.121 8.249 1 97.11 243 PHE A C 1
ATOM 1931 O O . PHE A 1 243 ? -16.636 -12.184 7.624 1 97.11 243 PHE A O 1
ATOM 1938 N N . GLY A 1 244 ? -16.697 -9.923 7.703 1 97.8 244 GLY A N 1
ATOM 1939 C CA . GLY A 1 244 ? -16.645 -9.843 6.252 1 97.8 244 GLY A CA 1
ATOM 1940 C C . GLY A 1 244 ? -15.393 -10.468 5.665 1 97.8 244 GLY A C 1
ATOM 1941 O O . GLY A 1 244 ? -15.471 -11.261 4.724 1 97.8 244 GLY A O 1
ATOM 1942 N N . TYR A 1 245 ? -14.24 -10.109 6.274 1 98 245 TYR A N 1
ATOM 1943 C CA . TYR A 1 245 ? -12.977 -10.686 5.826 1 98 245 TYR A CA 1
ATOM 1944 C C . TYR A 1 245 ? -12.981 -12.201 5.991 1 98 245 TYR A C 1
ATOM 1946 O O . TYR A 1 245 ? -12.534 -12.93 5.103 1 98 245 TYR A O 1
ATOM 1954 N N . PHE A 1 246 ? -13.5 -12.642 7.132 1 97.38 246 PHE A N 1
ATOM 1955 C CA . PHE A 1 246 ? -13.572 -14.067 7.434 1 97.38 246 PHE A CA 1
ATOM 1956 C C . PHE A 1 246 ? -14.376 -14.806 6.371 1 97.38 246 PHE A C 1
ATOM 1958 O O . PHE A 1 246 ? -13.936 -15.837 5.858 1 97.38 246 PHE A O 1
ATOM 1965 N N . PHE A 1 247 ? -15.449 -14.302 5.955 1 96.99 247 PHE A N 1
ATOM 1966 C CA . PHE A 1 247 ? -16.326 -15.018 5.037 1 96.99 247 PHE A CA 1
ATOM 1967 C C . PHE A 1 247 ? -15.792 -14.947 3.611 1 96.99 247 PHE A C 1
ATOM 1969 O O . PHE A 1 247 ? -15.998 -15.868 2.818 1 96.99 247 PHE A O 1
ATOM 1976 N N . ILE A 1 248 ? -15.04 -13.911 3.251 1 96.56 248 ILE A N 1
ATOM 1977 C CA . ILE A 1 248 ? -14.412 -13.867 1.935 1 96.56 248 ILE A CA 1
ATOM 1978 C C . ILE A 1 248 ? -13.464 -15.054 1.776 1 96.56 248 ILE A C 1
ATOM 1980 O O . ILE A 1 248 ? -13.506 -15.758 0.764 1 96.56 248 ILE A O 1
ATOM 1984 N N . VAL A 1 249 ? -12.695 -15.323 2.8 1 97.12 249 VAL A N 1
ATOM 1985 C CA . VAL A 1 249 ? -11.684 -16.371 2.696 1 97.12 249 VAL A CA 1
ATOM 1986 C C . VAL A 1 249 ? -12.325 -17.733 2.95 1 97.12 249 VAL A C 1
ATOM 1988 O O . VAL A 1 249 ? -11.991 -18.717 2.285 1 97.12 249 VAL A O 1
ATOM 1991 N N . ALA A 1 250 ? -13.284 -17.787 3.872 1 96.8 250 ALA A N 1
ATOM 1992 C CA . ALA A 1 250 ? -13.894 -19.061 4.245 1 96.8 250 ALA A CA 1
ATOM 1993 C C . ALA A 1 250 ? -14.748 -19.614 3.108 1 96.8 250 ALA A C 1
ATOM 1995 O O . ALA A 1 250 ? -14.961 -20.825 3.015 1 96.8 250 ALA A O 1
ATOM 1996 N N . THR A 1 251 ? -15.22 -18.795 2.245 1 94.99 251 THR A N 1
ATOM 1997 C CA . THR A 1 251 ? -16.018 -19.245 1.11 1 94.99 251 THR A CA 1
ATOM 1998 C C . THR A 1 251 ? -15.143 -19.432 -0.126 1 94.99 251 THR A C 1
ATOM 2000 O O . THR A 1 251 ? -15.645 -19.744 -1.208 1 94.99 251 THR A O 1
ATOM 2003 N N . HIS A 1 252 ? -13.843 -19.184 -0.026 1 94.04 252 HIS A N 1
ATOM 2004 C CA . HIS A 1 252 ? -12.868 -19.283 -1.106 1 94.04 252 HIS A CA 1
ATOM 2005 C C . HIS A 1 252 ? -13.207 -18.325 -2.244 1 94.04 252 HIS A C 1
ATOM 2007 O O . HIS A 1 252 ? -13.016 -18.655 -3.417 1 94.04 252 HIS A O 1
ATOM 2013 N N . PHE A 1 253 ? -13.787 -17.196 -1.781 1 92.82 253 PHE A N 1
ATOM 2014 C CA . PHE A 1 253 ? -14.067 -16.157 -2.765 1 92.82 253 PHE A CA 1
ATOM 2015 C C . PHE A 1 253 ? -12.775 -15.515 -3.256 1 92.82 253 PHE A C 1
ATOM 2017 O O . PHE A 1 253 ? -12.645 -15.196 -4.44 1 92.82 253 PHE A O 1
ATOM 2024 N N . HIS A 1 254 ? -11.89 -15.266 -2.388 1 95.31 254 HIS A N 1
ATOM 2025 C CA . HIS A 1 254 ? -10.556 -14.728 -2.629 1 95.31 254 HIS A CA 1
ATOM 2026 C C . HIS A 1 254 ? -9.515 -15.423 -1.757 1 95.31 254 HIS A C 1
ATOM 2028 O O . HIS A 1 254 ? -9.858 -16.04 -0.747 1 95.31 254 HIS A O 1
ATOM 2034 N N . TYR A 1 255 ? -8.279 -15.404 -2.196 1 97.1 255 TYR A N 1
ATOM 2035 C CA . TYR A 1 255 ? -7.178 -15.882 -1.368 1 97.1 255 TYR A CA 1
ATOM 2036 C C . TYR A 1 255 ? -6.933 -14.945 -0.191 1 97.1 255 TYR A C 1
ATOM 2038 O O . TYR A 1 255 ? -7.328 -13.777 -0.228 1 97.1 255 TYR A O 1
ATOM 2046 N N . THR A 1 256 ? -6.309 -15.432 0.821 1 98.19 256 THR A N 1
ATOM 2047 C CA . THR A 1 256 ? -5.988 -14.634 1.998 1 98.19 256 THR A CA 1
ATOM 2048 C C . THR A 1 256 ? -5.132 -13.429 1.618 1 98.19 256 THR A C 1
ATOM 2050 O O . THR A 1 256 ? -5.362 -12.319 2.103 1 98.19 256 THR A O 1
ATOM 2053 N N . VAL A 1 257 ? -4.201 -13.627 0.721 1 97.99 257 VAL A N 1
ATOM 2054 C CA . VAL A 1 257 ? -3.293 -12.546 0.352 1 97.99 257 VAL A CA 1
ATOM 2055 C C . VAL A 1 257 ? -4.069 -11.44 -0.36 1 97.99 257 VAL A C 1
ATOM 2057 O O . VAL A 1 257 ? -3.737 -10.259 -0.233 1 97.99 257 VAL A O 1
ATOM 2060 N N . ASP A 1 258 ? -5.161 -11.759 -1.071 1 97.31 258 ASP A N 1
ATOM 2061 C CA . ASP A 1 258 ? -6.017 -10.777 -1.731 1 97.31 258 ASP A CA 1
ATOM 2062 C C . ASP A 1 258 ? -6.677 -9.851 -0.711 1 97.31 258 ASP A C 1
ATOM 2064 O O . ASP A 1 258 ? -6.74 -8.637 -0.917 1 97.31 258 ASP A O 1
ATOM 2068 N N . VAL A 1 259 ? -7.119 -10.52 0.277 1 98.16 259 VAL A N 1
ATOM 2069 C CA . VAL A 1 259 ? -7.82 -9.788 1.326 1 98.16 259 VAL A CA 1
ATOM 2070 C C . VAL A 1 259 ? -6.839 -8.886 2.072 1 98.16 259 VAL A C 1
ATOM 2072 O O . VAL A 1 259 ? -7.123 -7.709 2.306 1 98.16 259 VAL A O 1
ATOM 2075 N N . ILE A 1 260 ? -5.671 -9.382 2.372 1 98.07 260 ILE A N 1
ATOM 2076 C CA . ILE A 1 260 ? -4.656 -8.622 3.094 1 98.07 260 ILE A CA 1
ATOM 2077 C C . ILE A 1 260 ? -4.22 -7.421 2.259 1 98.07 260 ILE A C 1
ATOM 2079 O O . ILE A 1 260 ? -4.178 -6.293 2.756 1 98.07 260 ILE A O 1
ATOM 2083 N N . MET A 1 261 ? -3.939 -7.648 1.006 1 98.04 261 MET A N 1
ATOM 2084 C CA . MET A 1 261 ? -3.476 -6.567 0.141 1 98.04 261 MET A CA 1
ATOM 2085 C C . MET A 1 261 ? -4.571 -5.526 -0.063 1 98.04 261 MET A C 1
ATOM 2087 O O . MET A 1 261 ? -4.294 -4.326 -0.099 1 98.04 261 MET A O 1
ATOM 2091 N N . GLY A 1 262 ? -5.836 -6.01 -0.204 1 98 262 GLY A N 1
ATOM 2092 C CA . GLY A 1 262 ? -6.942 -5.072 -0.308 1 98 262 GLY A CA 1
ATOM 2093 C C . GLY A 1 262 ? -7.098 -4.194 0.92 1 98 262 GLY A C 1
ATOM 2094 O O . GLY A 1 262 ? -7.316 -2.987 0.803 1 98 262 GLY A O 1
ATOM 2095 N N . ALA A 1 263 ? -6.951 -4.803 2.066 1 98.2 263 ALA A N 1
ATOM 2096 C CA . ALA A 1 263 ? -7.096 -4.075 3.324 1 98.2 263 ALA A CA 1
ATOM 2097 C C . ALA A 1 263 ? -5.934 -3.109 3.535 1 98.2 263 ALA A C 1
ATOM 2099 O O . ALA A 1 263 ? -6.142 -1.944 3.88 1 98.2 263 ALA A O 1
ATOM 2100 N N . VAL A 1 264 ? -4.714 -3.581 3.268 1 98.03 264 VAL A N 1
ATOM 2101 C CA . VAL A 1 264 ? -3.514 -2.793 3.53 1 98.03 264 VAL A CA 1
ATOM 2102 C C . VAL A 1 264 ? -3.455 -1.607 2.57 1 98.03 264 VAL A C 1
ATOM 2104 O O . VAL A 1 264 ? -3.167 -0.481 2.981 1 98.03 264 VAL A O 1
ATOM 2107 N N . LEU A 1 265 ? -3.752 -1.808 1.316 1 98.31 265 LEU A N 1
ATOM 2108 C CA . LEU A 1 265 ? -3.732 -0.721 0.343 1 98.31 265 LEU A CA 1
ATOM 2109 C C . LEU A 1 265 ? -4.812 0.309 0.656 1 98.31 265 LEU A C 1
ATOM 2111 O O . LEU A 1 265 ? -4.577 1.515 0.545 1 98.31 265 LEU A O 1
ATOM 2115 N N . SER A 1 266 ? -5.992 -0.187 1.107 1 98.43 266 SER A N 1
ATOM 2116 C CA . SER A 1 266 ? -7.053 0.737 1.495 1 98.43 266 SER A CA 1
ATOM 2117 C C . SER A 1 266 ? -6.627 1.602 2.677 1 98.43 266 SER A C 1
ATOM 2119 O O . SER A 1 266 ? -6.825 2.818 2.667 1 98.43 266 SER A O 1
ATOM 2121 N N . LEU A 1 267 ? -5.996 0.97 3.65 1 97.71 267 LEU A N 1
ATOM 2122 C CA . LEU A 1 267 ? -5.542 1.666 4.849 1 97.71 267 LEU A CA 1
ATOM 2123 C C . LEU A 1 267 ? -4.457 2.682 4.51 1 97.71 267 LEU A C 1
ATOM 2125 O O . LEU A 1 267 ? -4.5 3.822 4.98 1 97.71 267 LEU A O 1
ATOM 2129 N N . LEU A 1 268 ? -3.549 2.299 3.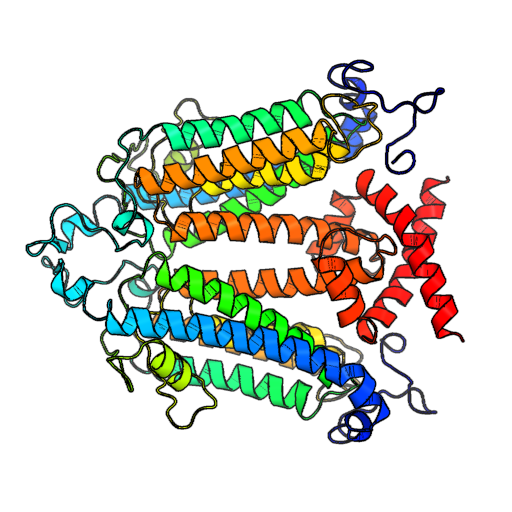666 1 97.74 268 LEU A N 1
ATOM 2130 C CA . LEU A 1 268 ? -2.411 3.154 3.347 1 97.74 268 LEU A CA 1
ATOM 2131 C C . LEU A 1 268 ? -2.842 4.331 2.478 1 97.74 268 LEU A C 1
ATOM 2133 O O . LEU A 1 268 ? -2.459 5.474 2.738 1 97.74 268 LEU A O 1
ATOM 2137 N N . VAL A 1 269 ? -3.659 4.082 1.467 1 97.99 269 VAL A N 1
ATOM 2138 C CA . VAL A 1 269 ? -4.088 5.149 0.57 1 97.99 269 VAL A CA 1
ATOM 2139 C C . VAL A 1 269 ? -4.981 6.131 1.325 1 97.99 269 VAL A C 1
ATOM 2141 O O . VAL A 1 269 ? -4.866 7.346 1.148 1 97.99 269 VAL A O 1
ATOM 2144 N N . PHE A 1 270 ? -5.848 5.626 2.211 1 97.96 270 PHE A N 1
ATOM 2145 C CA . PHE A 1 270 ? -6.746 6.457 3.004 1 97.96 270 PHE A CA 1
ATOM 2146 C C . PHE A 1 270 ? -5.957 7.402 3.903 1 97.96 270 PHE A C 1
ATOM 2148 O O . PHE A 1 270 ? -6.207 8.609 3.914 1 97.96 270 PHE A O 1
ATOM 2155 N N . ASN A 1 271 ? -5.012 6.872 4.615 1 95.3 271 ASN A N 1
ATOM 2156 C CA . ASN A 1 271 ? -4.236 7.681 5.549 1 95.3 271 ASN A CA 1
ATOM 2157 C C . ASN A 1 271 ? -3.264 8.603 4.818 1 95.3 271 ASN A C 1
ATOM 2159 O O . ASN A 1 271 ? -3.024 9.73 5.254 1 95.3 271 ASN A O 1
ATOM 2163 N N . TYR A 1 272 ? -2.684 8.04 3.728 1 95.07 272 TYR A N 1
ATOM 2164 C CA . TYR A 1 272 ? -1.826 8.882 2.901 1 95.07 272 TYR A CA 1
ATOM 2165 C C . TYR A 1 272 ? -2.57 10.127 2.433 1 95.07 272 TYR A C 1
ATOM 2167 O O . TYR A 1 272 ? -2.052 11.241 2.532 1 95.07 272 TYR A O 1
ATOM 2175 N N . TYR A 1 273 ? -3.74 9.988 1.962 1 96.1 273 TYR A N 1
ATOM 2176 C CA . TYR A 1 273 ? -4.536 11.109 1.476 1 96.1 273 TYR A CA 1
ATOM 2177 C C . TYR A 1 273 ? -4.772 12.13 2.582 1 96.1 273 TYR A C 1
ATOM 2179 O O . TYR A 1 273 ? -4.575 13.331 2.379 1 96.1 273 TYR A O 1
ATOM 2187 N N . HIS A 1 274 ? -5.154 11.732 3.77 1 95.43 274 HIS A N 1
ATOM 2188 C CA . HIS A 1 274 ? -5.558 12.639 4.839 1 95.43 274 HIS A CA 1
ATOM 2189 C C . HIS A 1 274 ? -4.357 13.38 5.416 1 95.43 274 HIS A C 1
ATOM 2191 O O . HIS A 1 274 ? -4.46 14.556 5.773 1 95.43 274 HIS A O 1
ATOM 2197 N N . TYR A 1 275 ? -3.214 12.711 5.455 1 93.11 275 TYR A N 1
ATOM 2198 C CA . TYR A 1 275 ? -2.019 13.398 5.932 1 93.11 275 TYR A CA 1
ATOM 2199 C C . TYR A 1 275 ? -1.49 14.365 4.879 1 93.11 275 TYR A C 1
ATOM 2201 O O . TYR A 1 275 ? -1.037 15.464 5.209 1 93.11 275 TYR A O 1
ATOM 2209 N N . ALA A 1 276 ? -1.543 13.944 3.656 1 93.11 276 ALA A N 1
ATOM 2210 C CA . ALA A 1 276 ? -1.118 14.823 2.57 1 93.11 276 ALA A CA 1
ATOM 2211 C C . ALA A 1 276 ? -1.996 16.07 2.499 1 93.11 276 ALA A C 1
ATOM 2213 O O . ALA A 1 276 ? -1.501 17.173 2.256 1 93.11 276 ALA A O 1
ATOM 2214 N N . ALA A 1 277 ? -3.276 15.882 2.702 1 93.49 277 ALA A N 1
ATOM 2215 C CA . ALA A 1 277 ? -4.208 17.007 2.683 1 93.49 277 ALA A CA 1
ATOM 2216 C C . ALA A 1 277 ? -3.882 18.009 3.787 1 93.49 277 ALA A C 1
ATOM 2218 O O . ALA A 1 277 ? -3.914 19.221 3.564 1 93.49 277 ALA A O 1
ATOM 2219 N N . LYS A 1 278 ? -3.579 17.532 4.966 1 90.26 278 LYS A N 1
ATOM 2220 C CA . LYS A 1 278 ? -3.213 18.406 6.077 1 90.26 278 LYS A CA 1
ATOM 2221 C C . LYS A 1 278 ? -1.954 19.205 5.756 1 90.26 278 LYS A C 1
ATOM 2223 O O . LYS A 1 278 ? -1.91 20.418 5.975 1 90.26 278 LYS A O 1
ATOM 2228 N N . VAL A 1 279 ? -1 18.506 5.175 1 88.21 279 VAL A N 1
ATOM 2229 C CA . VAL A 1 279 ? 0.275 19.145 4.865 1 88.21 279 VAL A CA 1
ATOM 2230 C C . VAL A 1 279 ? 0.088 20.149 3.731 1 88.21 279 VAL A C 1
ATOM 2232 O O . VAL A 1 279 ? 0.703 21.218 3.732 1 88.21 279 VAL A O 1
ATOM 2235 N N . ALA A 1 280 ? -0.743 19.82 2.825 1 86.99 280 ALA A N 1
ATOM 2236 C CA . ALA A 1 280 ? -0.991 20.688 1.677 1 86.99 280 ALA A CA 1
ATOM 2237 C C . ALA A 1 280 ? -1.613 22.011 2.114 1 86.99 280 ALA A C 1
ATOM 2239 O O . ALA A 1 280 ? -1.391 23.047 1.484 1 86.99 280 ALA A O 1
ATOM 2240 N N . THR A 1 281 ? -2.276 22.016 3.123 1 83.05 281 THR A N 1
ATOM 2241 C CA . THR A 1 281 ? -2.93 23.236 3.583 1 83.05 281 THR A CA 1
ATOM 2242 C C . THR A 1 281 ? -1.927 24.165 4.261 1 83.05 281 THR A C 1
ATOM 2244 O O . THR A 1 281 ? -2.203 25.351 4.454 1 83.05 281 THR A O 1
ATOM 2247 N N . LEU A 1 282 ? -0.872 23.569 4.608 1 80.31 282 LEU A N 1
ATOM 2248 C CA . LEU A 1 282 ? 0.139 24.36 5.302 1 80.31 282 LEU A CA 1
ATOM 2249 C C . LEU A 1 282 ? 1.176 24.897 4.322 1 80.31 282 LEU A C 1
ATOM 2251 O O . LEU A 1 282 ? 1.961 25.784 4.667 1 80.31 282 LEU A O 1
ATOM 2255 N N . SER A 1 283 ? 1.228 24.214 3.178 1 70.12 283 SER A N 1
ATOM 2256 C CA . SER A 1 283 ? 2.286 24.548 2.23 1 70.12 283 SER A CA 1
ATOM 2257 C C . SER A 1 283 ? 1.906 25.759 1.383 1 70.12 283 SER A C 1
ATOM 2259 O O . SER A 1 283 ? 0.811 25.81 0.821 1 70.12 283 SER A O 1
ATOM 2261 N N . ARG A 1 284 ? 2.525 26.934 1.573 1 62.76 284 ARG A N 1
ATOM 2262 C CA . ARG A 1 284 ? 2.294 28.112 0.743 1 62.76 284 ARG A CA 1
ATOM 2263 C C . ARG A 1 284 ? 3.157 28.074 -0.514 1 62.76 284 ARG A C 1
ATOM 2265 O O . ARG A 1 284 ? 2.938 28.849 -1.447 1 62.76 284 ARG A O 1
ATOM 2272 N N . ARG A 1 285 ? 4.148 27.232 -0.384 1 57.05 285 ARG A N 1
ATOM 2273 C CA . ARG A 1 285 ? 5.095 27.31 -1.492 1 57.05 285 ARG A CA 1
ATOM 2274 C C . ARG A 1 285 ? 4.572 26.56 -2.713 1 57.05 285 ARG A C 1
ATOM 2276 O O . ARG A 1 285 ? 3.891 25.542 -2.577 1 57.05 285 ARG A O 1
ATOM 2283 N N . PRO A 1 286 ? 4.682 27.198 -3.771 1 55.67 286 PRO A N 1
ATOM 2284 C CA . PRO A 1 286 ? 4.336 26.528 -5.027 1 55.67 286 PRO A CA 1
ATOM 2285 C C . PRO A 1 286 ? 5.058 25.194 -5.202 1 55.67 286 PRO A C 1
ATOM 2287 O O . PRO A 1 286 ? 6.291 25.148 -5.185 1 55.67 286 PRO A O 1
ATOM 2290 N N . SER A 1 287 ? 4.692 24.265 -4.378 1 55.86 287 SER A N 1
ATOM 2291 C CA . SER A 1 287 ? 5.293 22.965 -4.653 1 55.86 287 SER A CA 1
ATOM 2292 C C . SER A 1 287 ? 5.007 22.514 -6.081 1 55.86 287 SER A C 1
ATOM 2294 O O . SER A 1 287 ? 3.935 22.793 -6.623 1 55.86 287 SER A O 1
ATOM 2296 N N . ARG A 1 288 ? 6.125 22.247 -6.771 1 50.24 288 ARG A N 1
ATOM 2297 C CA . ARG A 1 288 ? 6.023 21.833 -8.166 1 50.24 288 ARG A CA 1
ATOM 2298 C C . ARG A 1 288 ? 5.442 20.428 -8.28 1 50.24 288 ARG A C 1
ATOM 2300 O O . ARG A 1 288 ? 5.17 19.95 -9.383 1 50.24 288 ARG A O 1
ATOM 2307 N N . LEU A 1 289 ? 5.149 19.85 -7.012 1 60.82 289 LEU A N 1
ATOM 2308 C CA . LEU A 1 289 ? 4.512 18.55 -7.195 1 60.82 289 LEU A CA 1
ATOM 2309 C C . LEU A 1 289 ? 3.023 18.71 -7.481 1 60.82 289 LEU A C 1
ATOM 2311 O O . LEU A 1 289 ? 2.32 19.419 -6.757 1 60.82 289 LEU A O 1
ATOM 2315 N N . CYS A 1 290 ? 2.652 18.182 -8.447 1 66.66 290 CYS A N 1
ATOM 2316 C CA . CYS A 1 290 ? 1.31 18.325 -8.999 1 66.66 290 CYS A CA 1
ATOM 2317 C C . CYS A 1 290 ? 0.253 17.947 -7.968 1 66.66 290 CYS A C 1
ATOM 2319 O O . CYS A 1 290 ? -0.83 18.534 -7.939 1 66.66 290 CYS A O 1
ATOM 2321 N N . ILE A 1 291 ? 0.643 17.184 -6.964 1 79.67 291 ILE A N 1
ATOM 2322 C CA . ILE A 1 291 ? -0.379 16.686 -6.05 1 79.67 291 ILE A CA 1
ATOM 2323 C C . ILE A 1 291 ? -0.722 17.763 -5.024 1 79.67 291 ILE A C 1
ATOM 2325 O O . ILE A 1 291 ? -1.88 17.901 -4.623 1 79.67 291 ILE A O 1
ATOM 2329 N N . ILE A 1 292 ? 0.195 18.606 -4.714 1 80.45 292 ILE A N 1
ATOM 2330 C CA . ILE A 1 292 ? 0.004 19.559 -3.626 1 80.45 292 ILE A CA 1
ATOM 2331 C C . ILE A 1 292 ? -0.894 20.703 -4.092 1 80.45 292 ILE A C 1
ATOM 2333 O O . ILE A 1 292 ? -1.883 21.032 -3.434 1 80.45 292 ILE A O 1
ATOM 2337 N N . PRO A 1 293 ? -0.617 21.203 -5.375 1 82.98 293 PRO A N 1
ATOM 2338 C CA . PRO A 1 293 ? -1.537 22.241 -5.845 1 82.98 293 PRO A CA 1
ATOM 2339 C C . PRO A 1 293 ? -2.959 21.722 -6.049 1 82.98 293 PRO A C 1
ATOM 2341 O O . PRO A 1 293 ? -3.926 22.442 -5.789 1 82.98 293 PRO A O 1
ATOM 2344 N N . PHE A 1 294 ? -3.109 20.498 -6.47 1 89.67 294 PHE A N 1
ATOM 2345 C CA . PHE A 1 294 ? -4.425 19.895 -6.648 1 89.67 294 PHE A CA 1
ATOM 2346 C C . PHE A 1 294 ? -5.14 19.752 -5.31 1 89.67 294 PHE A C 1
ATOM 2348 O O . PHE A 1 294 ? -6.316 20.104 -5.188 1 89.67 294 PHE A O 1
ATOM 2355 N N . LEU A 1 295 ? -4.406 19.326 -4.318 1 91.5 295 LEU A N 1
ATOM 2356 C CA . LEU A 1 295 ? -5.007 19.105 -3.007 1 91.5 295 LEU A CA 1
ATOM 2357 C C . LEU A 1 295 ? -5.386 20.43 -2.352 1 91.5 295 LEU A C 1
ATOM 2359 O O . LEU A 1 295 ? -6.385 20.509 -1.634 1 91.5 295 LEU A O 1
ATOM 2363 N N . ARG A 1 296 ? -4.649 21.446 -2.642 1 88.81 296 ARG A N 1
ATOM 2364 C CA . ARG A 1 296 ? -4.959 22.762 -2.094 1 88.81 296 ARG A CA 1
ATOM 2365 C C . ARG A 1 296 ? -6.272 23.295 -2.659 1 88.81 296 ARG A C 1
ATOM 2367 O O . ARG A 1 296 ? -7.107 23.816 -1.916 1 88.81 296 ARG A O 1
ATOM 2374 N N . TRP A 1 297 ? -6.338 23.149 -3.946 1 90.16 297 TRP A N 1
ATOM 2375 C CA . TRP A 1 297 ? -7.583 23.567 -4.583 1 90.16 297 TRP A CA 1
ATOM 2376 C C . TRP A 1 297 ? -8.749 22.7 -4.119 1 90.16 297 TRP A C 1
ATOM 2378 O O . TRP A 1 297 ? -9.819 23.215 -3.785 1 90.16 297 TRP A O 1
ATOM 2388 N N . PHE A 1 298 ? -8.529 21.404 -4.01 1 92.87 298 PHE A N 1
ATOM 2389 C CA . PHE A 1 298 ? -9.552 20.399 -3.745 1 92.87 298 PHE A CA 1
ATOM 2390 C C . PHE A 1 298 ? -10.065 20.514 -2.314 1 92.87 298 PHE A C 1
ATOM 2392 O O . PHE A 1 298 ? -11.25 20.292 -2.054 1 92.87 298 PHE A O 1
ATOM 2399 N N . GLU A 1 299 ? -9.145 20.99 -1.4 1 93.04 299 GLU A N 1
ATOM 2400 C CA . GLU A 1 299 ? -9.49 21 0.019 1 93.04 299 GLU A CA 1
ATOM 2401 C C . GLU A 1 299 ? -9.699 22.424 0.526 1 93.04 299 GLU A C 1
ATOM 2403 O O . GLU A 1 299 ? -9.799 22.651 1.733 1 93.04 299 GLU A O 1
ATOM 2408 N N . LYS A 1 300 ? -9.79 23.333 -0.337 1 88.9 300 LYS A N 1
ATOM 2409 C CA . LYS A 1 300 ? -9.841 24.755 -0.01 1 88.9 300 LYS A CA 1
ATOM 2410 C C . LYS A 1 300 ? -10.994 25.058 0.943 1 88.9 300 LYS A C 1
ATOM 2412 O O . LYS A 1 300 ? -10.85 25.868 1.861 1 88.9 300 LYS A O 1
ATOM 2417 N N . HIS A 1 301 ? -12.125 24.357 0.804 1 88.52 301 HIS A N 1
ATOM 2418 C CA . HIS A 1 301 ? -13.321 24.717 1.557 1 88.52 301 HIS A CA 1
ATOM 2419 C C . HIS A 1 301 ? -13.626 23.682 2.635 1 88.52 301 HIS A C 1
ATOM 2421 O O . HIS A 1 301 ? -14.731 23.656 3.181 1 88.52 301 HIS A O 1
ATOM 2427 N N . SER A 1 302 ? -12.659 22.862 2.961 1 89.4 302 SER A N 1
ATOM 2428 C CA . SER A 1 302 ? -12.869 21.816 3.956 1 89.4 302 SER A CA 1
ATOM 2429 C C . SER A 1 302 ? -12.808 22.379 5.372 1 89.4 302 SER A C 1
ATOM 2431 O O . SER A 1 302 ? -11.726 22.689 5.876 1 89.4 302 SER A O 1
ATOM 2433 N N . LYS A 1 303 ? -13.859 22.388 5.998 1 84.23 303 LYS A N 1
ATOM 2434 C CA . LYS A 1 303 ? -13.969 22.99 7.324 1 84.23 303 LYS A CA 1
ATOM 2435 C C . LYS A 1 303 ? -13.195 22.18 8.36 1 84.23 303 LYS A C 1
ATOM 2437 O O . LYS A 1 303 ? -12.657 22.74 9.317 1 84.23 303 LYS A O 1
ATOM 2442 N N . ASP A 1 304 ? -13.213 20.882 8.197 1 84.32 304 ASP A N 1
ATOM 2443 C CA . ASP A 1 304 ? -12.496 20.051 9.159 1 84.32 304 ASP A CA 1
ATOM 2444 C C . ASP A 1 304 ? -11 20.359 9.144 1 84.32 304 ASP A C 1
ATOM 2446 O O . ASP A 1 304 ? -10.353 20.372 10.193 1 84.32 304 ASP A O 1
ATOM 2450 N N . LEU A 1 305 ? -10.481 20.657 7.974 1 87.8 305 LEU A N 1
ATOM 2451 C CA . LEU A 1 305 ? -9.065 20.991 7.861 1 87.8 305 LEU A CA 1
ATOM 2452 C C . LEU A 1 305 ? -8.796 22.4 8.378 1 87.8 305 LEU A C 1
ATOM 2454 O O . LEU A 1 305 ? -7.731 22.666 8.94 1 87.8 305 LEU A O 1
ATOM 2458 N N . HIS A 1 306 ? -9.754 23.223 8.13 1 83.47 306 HIS A N 1
ATOM 2459 C CA . HIS A 1 306 ? -9.636 24.566 8.687 1 83.47 306 HIS A CA 1
ATOM 2460 C C . HIS A 1 306 ? -9.556 24.526 10.209 1 83.47 306 HIS A C 1
ATOM 2462 O O . HIS A 1 306 ? -8.721 25.208 10.809 1 83.47 306 HIS A O 1
ATOM 2468 N N . HIS A 1 307 ? -10.35 23.699 10.729 1 80 307 HIS A N 1
ATOM 2469 C CA . HIS A 1 307 ? -10.34 23.564 12.181 1 80 307 HIS A CA 1
ATOM 2470 C C . HIS A 1 307 ? -9.04 22.931 12.667 1 80 307 HIS A C 1
ATOM 2472 O O . HIS A 1 307 ? -8.501 23.327 13.702 1 80 307 HIS A O 1
ATOM 2478 N N . TRP A 1 308 ? -8.659 21.995 11.981 1 81.86 308 TRP A N 1
ATOM 2479 C CA . TRP A 1 308 ? -7.399 21.345 12.329 1 81.86 308 TRP A CA 1
ATOM 2480 C C . TRP A 1 308 ? -6.247 22.343 12.303 1 81.86 308 TRP A C 1
ATOM 2482 O O . TRP A 1 308 ? -5.394 22.34 13.195 1 81.86 308 TRP A O 1
ATOM 2492 N N . ARG A 1 309 ? -6.257 23.201 11.379 1 80.39 309 ARG A N 1
ATOM 2493 C CA . ARG A 1 309 ? -5.217 24.216 11.245 1 80.39 309 ARG A CA 1
ATOM 2494 C C . ARG A 1 309 ? -5.241 25.182 12.425 1 80.39 309 ARG A C 1
ATOM 2496 O O . ARG A 1 309 ? -4.189 25.574 12.934 1 80.39 309 ARG A O 1
ATOM 2503 N N . GLN A 1 310 ? -6.375 25.483 12.81 1 75.46 310 GLN A N 1
ATOM 2504 C CA . GLN A 1 310 ? -6.53 26.405 13.93 1 75.46 310 GLN A CA 1
ATOM 2505 C C . GLN A 1 310 ? -6.002 25.792 15.224 1 75.46 310 GLN A C 1
ATOM 2507 O O . GLN A 1 310 ? -5.416 26.491 16.054 1 75.46 310 GLN A O 1
ATOM 2512 N N . ARG A 1 311 ? -6.128 24.578 15.296 1 75.18 311 ARG A N 1
ATOM 2513 C CA . ARG A 1 311 ? -5.66 23.896 16.498 1 75.18 311 ARG A CA 1
ATOM 2514 C C . ARG A 1 311 ? -4.151 23.677 16.451 1 75.18 311 ARG A C 1
ATOM 2516 O O . ARG A 1 311 ? -3.493 23.627 17.492 1 75.18 311 ARG A O 1
ATOM 2523 N N . ALA A 1 312 ? -3.717 23.484 15.295 1 74.52 312 ALA A N 1
ATOM 2524 C CA . ALA A 1 312 ? -2.294 23.208 15.116 1 74.52 312 ALA A CA 1
ATOM 2525 C C . ALA A 1 312 ? -1.471 24.49 15.204 1 74.52 312 ALA A C 1
ATOM 2527 O O . ALA A 1 312 ? -0.269 24.446 15.475 1 74.52 312 ALA A O 1
ATOM 2528 N N . SER A 1 313 ? -2.07 25.647 15.083 1 70.11 313 SER A N 1
ATOM 2529 C CA . SER A 1 313 ? -1.409 26.945 15.001 1 70.11 313 SER A CA 1
ATOM 2530 C C . SER A 1 313 ? -0.683 27.279 16.3 1 70.11 313 SER A C 1
ATOM 2532 O O . SER A 1 313 ? 0.464 27.729 16.278 1 70.11 313 SER A O 1
ATOM 2534 N N . PRO A 1 314 ? -1.354 26.968 17.443 1 63.92 314 PRO A N 1
ATOM 2535 C CA . PRO A 1 314 ? -0.597 27.323 18.646 1 63.92 314 PRO A CA 1
ATOM 2536 C C . PRO A 1 314 ? 0.674 26.493 18.809 1 63.92 314 PRO A C 1
ATOM 2538 O O . PRO A 1 314 ? 1.675 26.987 19.335 1 63.92 314 PRO A O 1
ATOM 2541 N N . GLY A 1 315 ? 0.684 25.288 18.427 1 60.41 315 GLY A N 1
ATOM 2542 C CA . GLY A 1 315 ? 1.856 24.43 18.5 1 60.41 315 GLY A CA 1
ATOM 2543 C C . GLY A 1 315 ? 2.999 24.905 17.623 1 60.41 315 GLY A C 1
ATOM 2544 O O . GLY A 1 315 ? 4.169 24.746 17.978 1 60.41 315 GLY A O 1
ATOM 2545 N N . LEU A 1 316 ? 2.68 25.45 16.562 1 62.89 316 LEU A N 1
ATOM 2546 C CA . LEU A 1 316 ? 3.671 25.981 15.632 1 62.89 316 LEU A CA 1
ATOM 2547 C C . LEU A 1 316 ? 4.354 27.215 16.212 1 62.89 316 LEU A C 1
ATOM 2549 O O . LEU A 1 316 ? 5.562 27.396 16.047 1 62.89 316 LEU A O 1
ATOM 2553 N N . LEU A 1 317 ? 3.582 27.891 16.979 1 60.69 317 LEU A N 1
ATOM 2554 C CA . LEU A 1 317 ? 4.1 29.131 17.547 1 60.69 317 LEU A CA 1
ATOM 2555 C C . LEU A 1 317 ? 4.961 28.849 18.773 1 60.69 317 LEU A C 1
ATOM 2557 O O . LEU A 1 317 ? 5.948 29.546 19.017 1 60.69 317 LEU A O 1
ATOM 2561 N N . GLN A 1 318 ? 4.594 27.905 19.547 1 56.86 318 GLN A N 1
ATOM 2562 C CA . GLN A 1 318 ? 5.336 27.592 20.764 1 56.86 318 GLN A CA 1
ATOM 2563 C C . GLN A 1 318 ? 6.695 26.981 20.437 1 56.86 318 GLN A C 1
ATOM 2565 O O . GLN A 1 318 ? 7.679 27.23 21.138 1 56.86 318 GLN A O 1
ATOM 2570 N N . VAL A 1 319 ? 6.754 26.097 19.614 1 55.36 319 VAL A N 1
ATOM 2571 C CA . VAL A 1 319 ? 8.024 25.454 19.295 1 55.36 319 VAL A CA 1
ATOM 2572 C C . VAL A 1 319 ? 9.035 26.504 18.841 1 55.36 319 VAL A C 1
ATOM 2574 O O . VAL A 1 319 ? 10.224 26.407 19.156 1 55.36 319 VAL A O 1
ATOM 2577 N N . GLU A 1 320 ? 8.632 27.549 18.174 1 52.37 320 GLU A N 1
ATOM 2578 C CA . GLU A 1 320 ? 9.516 28.657 17.827 1 52.37 320 GLU A CA 1
ATOM 2579 C C . GLU A 1 320 ? 10.071 29.333 19.077 1 52.37 320 GLU A C 1
ATOM 2581 O O . GLU A 1 320 ? 11.241 29.72 19.112 1 52.37 320 GLU A O 1
ATOM 2586 N N . ALA A 1 321 ? 9.285 29.343 20.096 1 51.8 321 ALA A N 1
ATOM 2587 C CA . ALA A 1 321 ? 9.718 29.998 21.328 1 51.8 321 ALA A CA 1
ATOM 2588 C C . ALA A 1 321 ? 10.731 29.139 22.079 1 51.8 321 ALA A C 1
ATOM 2590 O O . ALA A 1 321 ? 11.674 29.662 22.678 1 51.8 321 ALA A O 1
ATOM 2591 N N . GLU A 1 322 ? 10.569 27.916 22.093 1 49.78 322 GLU A N 1
ATOM 2592 C CA . GLU A 1 322 ? 11.475 27.048 22.838 1 49.78 322 GLU A CA 1
ATOM 2593 C C . GLU A 1 322 ? 12.834 26.949 22.15 1 49.78 322 GLU A C 1
ATOM 2595 O O . GLU A 1 322 ? 13.854 26.734 22.808 1 49.78 322 GLU A O 1
ATOM 2600 N N . GLU A 1 323 ? 12.983 26.986 20.904 1 47.7 323 GLU A N 1
ATOM 2601 C CA . GLU A 1 323 ? 14.267 26.903 20.214 1 47.7 323 GLU A CA 1
ATOM 2602 C C . GLU A 1 323 ? 15.008 28.236 20.264 1 47.7 323 GLU A C 1
ATOM 2604 O O . GLU A 1 323 ? 16.224 28.284 20.072 1 47.7 323 GLU A O 1
ATOM 2609 N N . GLU A 1 324 ? 14.366 29.287 20.421 1 41.98 324 GLU A N 1
ATOM 2610 C CA . GLU A 1 324 ? 15.03 30.572 20.616 1 41.98 324 GLU A CA 1
ATOM 2611 C C . GLU A 1 324 ? 15.664 30.662 22.001 1 41.98 324 GLU A C 1
ATOM 2613 O O . GLU A 1 324 ? 16.548 31.489 22.232 1 41.98 324 GLU A O 1
ATOM 2618 N N . PHE A 1 325 ? 15.316 29.849 22.88 1 36.41 325 PHE A N 1
ATOM 2619 C CA . PHE A 1 325 ? 16.017 29.847 24.159 1 36.41 325 PHE A CA 1
ATOM 2620 C C . PHE A 1 325 ? 16.905 28.614 24.287 1 36.41 325 PHE A C 1
ATOM 2622 O O . PHE A 1 325 ? 16.501 27.51 23.916 1 36.41 325 PHE A O 1
ATOM 2629 N N . MET B 1 1 ? 16.269 28.239 -0.093 1 28.02 1 MET B N 1
ATOM 2630 C CA . MET B 1 1 ? 17.323 27.229 -0.045 1 28.02 1 MET B CA 1
ATOM 2631 C C . MET B 1 1 ? 18.23 27.447 1.162 1 28.02 1 MET B C 1
ATOM 2633 O O . MET B 1 1 ? 18.593 26.492 1.852 1 28.02 1 MET B O 1
ATOM 2637 N N . ALA B 1 2 ? 18.59 28.672 1.443 1 31.88 2 ALA B N 1
ATOM 2638 C CA . ALA B 1 2 ? 19.542 29.085 2.471 1 31.88 2 ALA B CA 1
ATOM 2639 C C . ALA B 1 2 ? 19.006 28.785 3.867 1 31.88 2 ALA B C 1
ATOM 2641 O O . ALA B 1 2 ? 19.755 28.357 4.748 1 31.88 2 ALA B O 1
ATOM 2642 N N . ALA B 1 3 ? 17.754 29.109 4.151 1 33.29 3 ALA B N 1
ATOM 2643 C CA . ALA B 1 3 ? 17.166 29.096 5.488 1 33.29 3 ALA B CA 1
ATOM 2644 C C . ALA B 1 3 ? 16.937 27.667 5.973 1 33.29 3 ALA B C 1
ATOM 2646 O O . ALA B 1 3 ? 16.592 27.447 7.136 1 33.29 3 ALA B O 1
ATOM 2647 N N . MET B 1 4 ? 16.535 26.757 5.125 1 31.34 4 MET B N 1
ATOM 2648 C CA . MET B 1 4 ? 16.134 25.397 5.475 1 31.34 4 MET B CA 1
ATOM 2649 C C . MET B 1 4 ? 17.279 24.65 6.151 1 31.34 4 MET B C 1
ATOM 2651 O O . MET B 1 4 ? 17.1 23.523 6.617 1 31.34 4 MET B O 1
ATOM 2655 N N . TYR B 1 5 ? 18.625 24.849 5.615 1 34.67 5 TYR B N 1
ATOM 2656 C CA . TYR B 1 5 ? 19.861 24.14 5.926 1 34.67 5 TYR B CA 1
ATOM 2657 C C . TYR B 1 5 ? 20.453 24.628 7.243 1 34.67 5 TYR B C 1
ATOM 2659 O O . TYR B 1 5 ? 20.159 25.739 7.689 1 34.67 5 TYR B O 1
ATOM 2667 N N . GLY B 1 6 ? 20.813 23.807 8.207 1 32.54 6 GLY B N 1
ATOM 2668 C 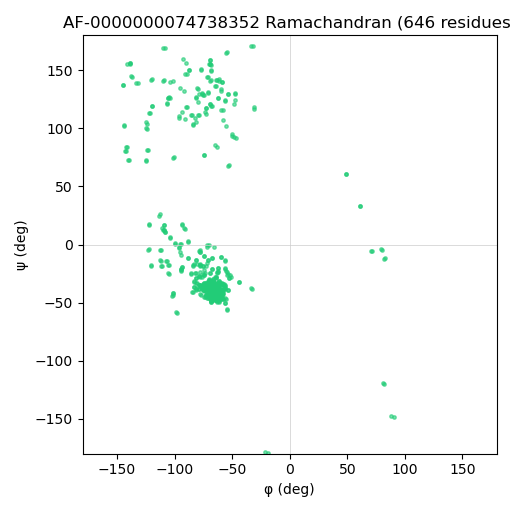CA . GLY B 1 6 ? 21.486 24.075 9.468 1 32.54 6 GLY B CA 1
ATOM 2669 C C . GLY B 1 6 ? 22.253 25.384 9.468 1 32.54 6 GLY B C 1
ATOM 2670 O O . GLY B 1 6 ? 22.34 26.059 8.44 1 32.54 6 GLY B O 1
ATOM 2671 N N . ALA B 1 7 ? 22.936 25.662 10.652 1 33.2 7 ALA B N 1
ATOM 2672 C CA . ALA B 1 7 ? 23.83 26.785 10.924 1 33.2 7 ALA B CA 1
ATOM 2673 C C . ALA B 1 7 ? 24.881 26.928 9.826 1 33.2 7 ALA B C 1
ATOM 2675 O O . ALA B 1 7 ? 25.582 25.967 9.501 1 33.2 7 ALA B O 1
ATOM 2676 N N . SER B 1 8 ? 24.745 27.737 8.723 1 35.29 8 SER B N 1
ATOM 2677 C CA . SER B 1 8 ? 25.875 28.228 7.941 1 35.29 8 SER B CA 1
ATOM 2678 C C . SER B 1 8 ? 27.113 28.409 8.812 1 35.29 8 SER B C 1
ATOM 2680 O O . SER B 1 8 ? 27.003 28.688 10.007 1 35.29 8 SER B O 1
ATOM 2682 N N . ASP B 1 9 ? 28.275 27.698 8.642 1 37.85 9 ASP B N 1
ATOM 2683 C CA . ASP B 1 9 ? 29.413 28.269 9.355 1 37.85 9 ASP B CA 1
ATOM 2684 C C . ASP B 1 9 ? 29.305 29.791 9.433 1 37.85 9 ASP B C 1
ATOM 2686 O O . ASP B 1 9 ? 28.392 30.384 8.853 1 37.85 9 ASP B O 1
ATOM 2690 N N . ALA B 1 10 ? 30.162 30.495 10.217 1 35.44 10 ALA B N 1
ATOM 2691 C CA . ALA B 1 10 ? 30.16 31.953 10.296 1 35.44 10 ALA B CA 1
ATOM 2692 C C . ALA B 1 10 ? 29.761 32.575 8.96 1 35.44 10 ALA B C 1
ATOM 2694 O O . ALA B 1 10 ? 29.185 33.664 8.922 1 35.44 10 ALA B O 1
ATOM 2695 N N . SER B 1 11 ? 30.246 31.949 7.743 1 37.72 11 SER B N 1
ATOM 2696 C CA . SER B 1 11 ? 30.104 32.573 6.432 1 37.72 11 SER B CA 1
ATOM 2697 C C . SER B 1 11 ? 28.834 32.104 5.731 1 37.72 11 SER B C 1
ATOM 2699 O O . SER B 1 11 ? 28.558 32.507 4.599 1 37.72 11 SER B O 1
ATOM 2701 N N . GLY B 1 12 ? 27.716 31.458 6.334 1 39.9 12 GLY B N 1
ATOM 2702 C CA . GLY B 1 12 ? 26.428 31.105 5.759 1 39.9 12 GLY B CA 1
ATOM 2703 C C . GLY B 1 12 ? 26.459 29.803 4.981 1 39.9 12 GLY B C 1
ATOM 2704 O O . GLY B 1 12 ? 25.492 29.458 4.299 1 39.9 12 GLY B O 1
ATOM 2705 N N . ARG B 1 13 ? 27.598 29.196 4.656 1 44.09 13 ARG B N 1
ATOM 2706 C CA . ARG B 1 13 ? 27.788 28.142 3.665 1 44.09 13 ARG B CA 1
ATOM 2707 C C . ARG B 1 13 ? 27.614 26.762 4.291 1 44.09 13 ARG B C 1
ATOM 2709 O O . ARG B 1 13 ? 28.048 26.528 5.421 1 44.09 13 ARG B O 1
ATOM 2716 N N . TYR B 1 14 ? 26.564 25.711 3.915 1 48.7 14 TYR B N 1
ATOM 2717 C CA . TYR B 1 14 ? 26.409 24.306 4.276 1 48.7 14 TYR B CA 1
ATOM 2718 C C . TYR B 1 14 ? 27.722 23.55 4.104 1 48.7 14 TYR B C 1
ATOM 2720 O O . TYR B 1 14 ? 28.507 23.855 3.203 1 48.7 14 TYR B O 1
ATOM 2728 N N . THR B 1 15 ? 28.167 22.906 5.209 1 53.2 15 THR B N 1
ATOM 2729 C CA . THR B 1 15 ? 29.434 22.189 5.121 1 53.2 15 THR B CA 1
ATOM 2730 C C . THR B 1 15 ? 29.328 21.022 4.144 1 53.2 15 THR B C 1
ATOM 2732 O O . THR B 1 15 ? 28.444 20.173 4.277 1 53.2 15 THR B O 1
ATOM 2735 N N . GLY B 1 16 ? 29.521 21.196 2.919 1 57.55 16 GLY B N 1
ATOM 2736 C CA . GLY B 1 16 ? 29.625 20.143 1.921 1 57.55 16 GLY B CA 1
ATOM 2737 C C . GLY B 1 16 ? 30.691 19.115 2.248 1 57.55 16 GLY B C 1
ATOM 2738 O O . GLY B 1 16 ? 31.339 19.196 3.294 1 57.55 16 GLY B O 1
ATOM 2739 N N . PHE B 1 17 ? 30.694 17.998 1.616 1 61.97 17 PHE B N 1
ATOM 2740 C CA . PHE B 1 17 ? 31.665 16.923 1.783 1 61.97 17 PHE B CA 1
ATOM 2741 C C . PHE B 1 17 ? 33.082 17.479 1.845 1 61.97 17 PHE B C 1
ATOM 2743 O O . PHE B 1 17 ? 33.916 16.984 2.606 1 61.97 17 PHE B O 1
ATOM 2750 N N . ALA B 1 18 ? 33.262 18.541 1.141 1 61.89 18 ALA B N 1
ATOM 2751 C CA . ALA B 1 18 ? 34.617 19.083 1.064 1 61.89 18 ALA B CA 1
ATOM 2752 C C . ALA B 1 18 ? 35.012 19.759 2.373 1 61.89 18 ALA B C 1
ATOM 2754 O O . ALA B 1 18 ? 36.175 19.705 2.781 1 61.89 18 ALA B O 1
ATOM 2755 N N . SER B 1 19 ? 34.02 20.359 2.979 1 63.86 19 SER B N 1
ATOM 2756 C CA . SER B 1 19 ? 34.347 21.117 4.182 1 63.86 19 SER B CA 1
ATOM 2757 C C . SER B 1 19 ? 34.414 20.21 5.406 1 63.86 19 SER B C 1
ATOM 2759 O O . SER B 1 19 ? 35.179 20.47 6.338 1 63.86 19 SER B O 1
ATOM 2761 N N . ALA B 1 20 ? 33.729 19.228 5.52 1 66.04 20 ALA B N 1
ATOM 2762 C CA . ALA B 1 20 ? 33.72 18.283 6.634 1 66.04 20 ALA B CA 1
ATOM 2763 C C . ALA B 1 20 ? 33.513 16.854 6.14 1 66.04 20 ALA B C 1
ATOM 2765 O O . ALA B 1 20 ? 32.405 16.318 6.219 1 66.04 20 ALA B O 1
ATOM 2766 N N . PRO B 1 21 ? 34.705 16.427 5.705 1 64.86 21 PRO B N 1
ATOM 2767 C CA . PRO B 1 21 ? 34.588 15.056 5.203 1 64.86 21 PRO B CA 1
ATOM 2768 C C . PRO B 1 21 ? 34.095 14.078 6.267 1 64.86 21 PRO B C 1
ATOM 2770 O O . PRO B 1 21 ? 34.48 14.184 7.435 1 64.86 21 PRO B O 1
ATOM 2773 N N . PHE B 1 22 ? 33.063 13.194 5.951 1 72.62 22 PHE B N 1
ATOM 2774 C CA . PHE B 1 22 ? 32.507 12.116 6.76 1 72.62 22 PHE B CA 1
ATOM 2775 C C . PHE B 1 22 ? 31.698 12.674 7.925 1 72.62 22 PHE B C 1
ATOM 2777 O O . PHE B 1 22 ? 31.093 11.916 8.686 1 72.62 22 PHE B O 1
ATOM 2784 N N . CYS B 1 23 ? 31.725 14.113 8.11 1 73 23 CYS B N 1
ATOM 2785 C CA . CYS B 1 23 ? 30.977 14.781 9.169 1 73 23 CYS B CA 1
ATOM 2786 C C . CYS B 1 23 ? 31.215 14.106 10.514 1 73 23 CYS B C 1
ATOM 2788 O O . CYS B 1 23 ? 30.264 13.703 11.187 1 73 23 CYS B O 1
ATOM 2790 N N . LEU B 1 24 ? 32.436 14.051 11.026 1 79.84 24 LEU B N 1
ATOM 2791 C CA . LEU B 1 24 ? 32.856 13.366 12.244 1 79.84 24 LEU B CA 1
ATOM 2792 C C . LEU B 1 24 ? 32.152 13.948 13.465 1 79.84 24 LEU B C 1
ATOM 2794 O O . LEU B 1 24 ? 32.083 13.301 14.513 1 79.84 24 LEU B O 1
ATOM 2798 N N . ARG B 1 25 ? 31.645 15.145 13.345 1 81.64 25 ARG B N 1
ATOM 2799 C CA . ARG B 1 25 ? 30.931 15.789 14.443 1 81.64 25 ARG B CA 1
ATOM 2800 C C . ARG B 1 25 ? 29.678 15.003 14.817 1 81.64 25 ARG B C 1
ATOM 2802 O O . ARG B 1 25 ? 29.17 15.13 15.933 1 81.64 25 ARG B O 1
ATOM 2809 N N . ASP B 1 26 ? 29.168 14.226 13.909 1 87.02 26 ASP B N 1
ATOM 2810 C CA . ASP B 1 26 ? 27.972 13.423 14.144 1 87.02 26 ASP B CA 1
ATOM 2811 C C . ASP B 1 26 ? 28.24 12.327 15.173 1 87.02 26 ASP B C 1
ATOM 2813 O O . ASP B 1 26 ? 27.304 11.737 15.716 1 87.02 26 ASP B O 1
ATOM 2817 N N . PHE B 1 27 ? 29.574 12.096 15.522 1 88.67 27 PHE B N 1
ATOM 2818 C CA . PHE B 1 27 ? 29.916 10.997 16.417 1 88.67 27 PHE B CA 1
ATOM 2819 C C . PHE B 1 27 ? 30.337 11.523 17.784 1 88.67 27 PHE B C 1
ATOM 2821 O O . PHE B 1 27 ? 30.852 10.77 18.613 1 88.67 27 PHE B O 1
ATOM 2828 N N . ARG B 1 28 ? 30.114 12.793 17.978 1 89.35 28 ARG B N 1
ATOM 2829 C CA . ARG B 1 28 ? 30.359 13.361 19.3 1 89.35 28 ARG B CA 1
ATOM 2830 C C .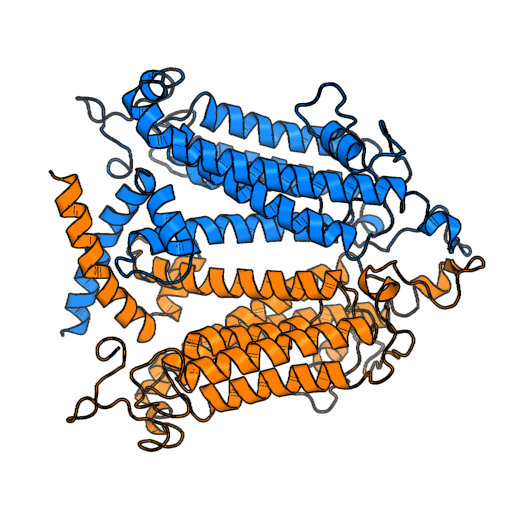 ARG B 1 28 ? 29.335 12.855 20.311 1 89.35 28 ARG B C 1
ATOM 2832 O O . ARG B 1 28 ? 28.226 12.467 19.939 1 89.35 28 ARG B O 1
ATOM 2839 N N . ARG B 1 29 ? 29.688 12.87 21.546 1 92.14 29 ARG B N 1
ATOM 2840 C CA . ARG B 1 29 ? 28.885 12.321 22.634 1 92.14 29 ARG B CA 1
ATOM 2841 C C . ARG B 1 29 ? 27.504 12.964 22.674 1 92.14 29 ARG B C 1
ATOM 2843 O O . ARG B 1 29 ? 26.499 12.28 22.88 1 92.14 29 ARG B O 1
ATOM 2850 N N . GLU B 1 30 ? 27.406 14.229 22.44 1 89.57 30 GLU B N 1
ATOM 2851 C CA . GLU B 1 30 ? 26.142 14.956 22.507 1 89.57 30 GLU B CA 1
ATOM 2852 C C . GLU B 1 30 ? 25.161 14.458 21.45 1 89.57 30 GLU B C 1
ATOM 2854 O O . GLU B 1 30 ? 23.98 14.255 21.737 1 89.57 30 GLU B O 1
ATOM 2859 N N . GLU B 1 31 ? 25.739 14.23 20.272 1 88.87 31 GLU B N 1
ATOM 2860 C CA . GLU B 1 31 ? 24.894 13.759 19.179 1 88.87 31 GLU B CA 1
ATOM 2861 C C . GLU B 1 31 ? 24.51 12.294 19.371 1 88.87 31 GLU B C 1
ATOM 2863 O O . GLU B 1 31 ? 23.375 11.903 19.093 1 88.87 31 GLU B O 1
ATOM 2868 N N . LEU B 1 32 ? 25.403 11.498 19.889 1 91.62 32 LEU B N 1
ATOM 2869 C CA . LEU B 1 32 ? 25.143 10.079 20.103 1 91.62 32 LEU B CA 1
ATOM 2870 C C . LEU B 1 32 ? 24.097 9.876 21.194 1 91.62 32 LEU B C 1
ATOM 2872 O O . LEU B 1 32 ? 23.299 8.938 21.128 1 91.62 32 LEU B O 1
ATOM 2876 N N . LEU B 1 33 ? 24.134 10.753 22.164 1 92.72 33 LEU B N 1
ATOM 2877 C CA . LEU B 1 33 ? 23.134 10.662 23.223 1 92.72 33 LEU B CA 1
ATOM 2878 C C . LEU B 1 33 ? 21.763 11.093 22.715 1 92.72 33 LEU B C 1
ATOM 2880 O O . LEU B 1 33 ? 20.739 10.559 23.148 1 92.72 33 LEU B O 1
ATOM 2884 N N . LYS B 1 34 ? 21.777 12.023 21.833 1 92 34 LYS B N 1
ATOM 2885 C CA . LYS B 1 34 ? 20.532 12.546 21.276 1 92 34 LYS B CA 1
ATOM 2886 C C . LYS B 1 34 ? 19.889 11.539 20.327 1 92 34 LYS B C 1
ATOM 2888 O O . LYS B 1 34 ? 18.679 11.307 20.387 1 92 34 LYS B O 1
ATOM 2893 N N . PHE B 1 35 ? 20.657 10.882 19.453 1 94.07 35 PHE B N 1
ATOM 2894 C CA . PHE B 1 35 ? 20.105 10.068 18.376 1 94.07 35 PHE B CA 1
ATOM 2895 C C . PHE B 1 35 ? 20.289 8.584 18.669 1 94.07 35 PHE B C 1
ATOM 2897 O O . PHE B 1 35 ? 19.644 7.738 18.047 1 94.07 35 PHE B O 1
ATOM 2904 N N . GLY B 1 36 ? 21.143 8.226 19.64 1 94.8 36 GLY B N 1
ATOM 2905 C CA . GLY B 1 36 ? 21.433 6.839 19.968 1 94.8 36 GLY B CA 1
ATOM 2906 C C . GLY B 1 36 ? 20.188 6.024 20.262 1 94.8 36 GLY B C 1
ATOM 2907 O O . GLY B 1 36 ? 19.956 4.987 19.637 1 94.8 36 GLY B O 1
ATOM 2908 N N . PRO B 1 37 ? 19.405 6.507 21.231 1 96.21 37 PRO B N 1
ATOM 2909 C CA . PRO B 1 37 ? 18.186 5.761 21.55 1 96.21 37 PRO B CA 1
ATOM 2910 C C . PRO B 1 37 ? 17.239 5.64 20.358 1 96.21 37 PRO B C 1
ATOM 2912 O O . PRO B 1 37 ? 16.561 4.62 20.205 1 96.21 37 PRO B O 1
ATOM 2915 N N . ARG B 1 38 ? 17.155 6.557 19.527 1 96.09 38 ARG B N 1
ATOM 2916 C CA . ARG B 1 38 ? 16.283 6.548 18.357 1 96.09 38 ARG B CA 1
ATOM 2917 C C . ARG B 1 38 ? 16.802 5.584 17.295 1 96.09 38 ARG B C 1
ATOM 2919 O O . ARG B 1 38 ? 16.029 4.823 16.709 1 96.09 38 ARG B O 1
ATOM 2926 N N . VAL B 1 39 ? 18.091 5.624 17.079 1 96.28 39 VAL B N 1
ATOM 2927 C CA . VAL B 1 39 ? 18.701 4.68 16.149 1 96.28 39 VAL B CA 1
ATOM 2928 C C . VAL B 1 39 ? 18.541 3.257 16.679 1 96.28 39 VAL B C 1
ATOM 2930 O O . VAL B 1 39 ? 18.267 2.329 15.914 1 96.28 39 VAL B O 1
ATOM 2933 N N . GLY B 1 40 ? 18.747 3.169 18.014 1 97.22 40 GLY B N 1
ATOM 2934 C CA . GLY B 1 40 ? 18.544 1.866 18.627 1 97.22 40 GLY B CA 1
ATOM 2935 C C . GLY B 1 40 ? 17.137 1.33 18.435 1 97.22 40 GLY B C 1
ATOM 2936 O O . GLY B 1 40 ? 16.955 0.159 18.096 1 97.22 40 GLY B O 1
ATOM 2937 N N . ALA B 1 41 ? 16.134 2.151 18.651 1 97.27 41 ALA B N 1
ATOM 2938 C CA . ALA B 1 41 ? 14.742 1.753 18.455 1 97.27 41 ALA B CA 1
ATOM 2939 C C . ALA B 1 41 ? 14.476 1.387 16.997 1 97.27 41 ALA B C 1
ATOM 2941 O O . ALA B 1 41 ? 13.794 0.4 16.713 1 97.27 41 ALA B O 1
ATOM 2942 N N . ALA B 1 42 ? 14.984 2.162 16.074 1 97.76 42 ALA B N 1
ATOM 2943 C CA . ALA B 1 42 ? 14.823 1.898 14.647 1 97.76 42 ALA B CA 1
ATOM 2944 C C . ALA B 1 42 ? 15.47 0.571 14.258 1 97.76 42 ALA B C 1
ATOM 2946 O O . ALA B 1 42 ? 14.891 -0.211 13.5 1 97.76 42 ALA B O 1
ATOM 2947 N N . CYS B 1 43 ? 16.648 0.32 14.765 1 96.79 43 CYS B N 1
ATOM 2948 C CA . CYS B 1 43 ? 17.348 -0.933 14.505 1 96.79 43 CYS B CA 1
ATOM 2949 C C . CYS B 1 43 ? 16.55 -2.121 15.028 1 96.79 43 CYS B C 1
ATOM 2951 O O . CYS B 1 43 ? 16.451 -3.151 14.359 1 96.79 43 CYS B O 1
ATOM 2953 N N . ALA B 1 44 ? 16.019 -1.975 16.172 1 97.7 44 ALA B N 1
ATOM 2954 C CA . ALA B 1 44 ? 15.226 -3.05 16.763 1 97.7 44 ALA B CA 1
ATOM 2955 C C . ALA B 1 44 ? 14.012 -3.374 15.898 1 97.7 44 ALA B C 1
ATOM 2957 O O . ALA B 1 44 ? 13.718 -4.544 15.643 1 97.7 44 ALA B O 1
ATOM 2958 N N . ILE B 1 45 ? 13.321 -2.369 15.442 1 97.02 45 ILE B N 1
ATOM 2959 C CA . ILE B 1 45 ? 12.143 -2.556 14.603 1 97.02 45 ILE B CA 1
ATOM 2960 C C . ILE B 1 45 ? 12.553 -3.181 13.271 1 97.02 45 ILE B C 1
ATOM 2962 O O . ILE B 1 45 ? 11.889 -4.095 12.776 1 97.02 45 ILE B O 1
ATOM 2966 N N . CYS B 1 46 ? 13.607 -2.717 12.737 1 96.86 46 CYS B N 1
ATOM 2967 C CA . CYS B 1 46 ? 14.11 -3.236 11.471 1 96.86 46 CYS B CA 1
ATOM 2968 C C . CYS B 1 46 ? 14.514 -4.699 11.602 1 96.86 46 CYS B C 1
ATOM 2970 O O . CYS B 1 46 ? 14.106 -5.535 10.794 1 96.86 46 CYS B O 1
ATOM 2972 N N . LEU B 1 47 ? 15.291 -5.008 12.631 1 95.49 47 LEU B N 1
ATOM 2973 C CA . LEU B 1 47 ? 15.759 -6.374 12.84 1 95.49 47 LEU B CA 1
ATOM 2974 C C . LEU B 1 47 ? 14.588 -7.316 13.099 1 95.49 47 LEU B C 1
ATOM 2976 O O . LEU B 1 47 ? 14.594 -8.461 12.64 1 95.49 47 LEU B O 1
ATOM 2980 N N . ALA B 1 48 ? 13.633 -6.848 13.839 1 96.9 48 ALA B N 1
ATOM 2981 C CA . ALA B 1 48 ? 12.441 -7.659 14.076 1 96.9 48 ALA B CA 1
ATOM 2982 C C . ALA B 1 48 ? 11.71 -7.953 12.769 1 96.9 48 ALA B C 1
ATOM 2984 O O . ALA B 1 48 ? 11.293 -9.088 12.525 1 96.9 48 ALA B O 1
ATOM 2985 N N . GLY B 1 49 ? 11.554 -6.913 11.93 1 96.78 49 GLY B N 1
ATOM 2986 C CA . GLY B 1 49 ? 10.906 -7.103 10.642 1 96.78 49 GLY B CA 1
ATOM 2987 C C . GLY B 1 49 ? 11.645 -8.073 9.74 1 96.78 49 GLY B C 1
ATOM 2988 O O . GLY B 1 49 ? 11.034 -8.959 9.138 1 96.78 49 GLY B O 1
ATOM 2989 N N . ILE B 1 50 ? 12.936 -7.947 9.675 1 94.84 50 ILE B N 1
ATOM 2990 C CA . ILE B 1 50 ? 13.759 -8.816 8.84 1 94.84 50 ILE B CA 1
ATOM 2991 C C . ILE B 1 50 ? 13.689 -10.249 9.363 1 94.84 50 ILE B C 1
ATOM 2993 O O . ILE B 1 50 ? 13.552 -11.195 8.584 1 94.84 50 ILE B O 1
ATOM 2997 N N . TYR B 1 51 ? 13.748 -10.38 10.652 1 95.74 51 TYR B N 1
ATOM 2998 C CA . TYR B 1 51 ? 13.727 -11.718 11.233 1 95.74 51 TYR B CA 1
ATOM 2999 C C . TYR B 1 51 ? 12.397 -12.41 10.96 1 95.74 51 TYR B C 1
ATOM 3001 O O . TYR B 1 51 ? 12.366 -13.587 10.594 1 95.74 51 TYR B O 1
ATOM 3009 N N . VAL B 1 52 ? 11.304 -11.75 11.148 1 96.85 52 VAL B N 1
ATOM 3010 C CA . VAL B 1 52 ? 9.992 -12.342 10.906 1 96.85 52 VAL B CA 1
ATOM 3011 C C . VAL B 1 52 ? 9.852 -12.704 9.429 1 96.85 52 VAL B C 1
ATOM 3013 O O . VAL B 1 52 ? 9.287 -13.746 9.09 1 96.85 52 VAL B O 1
ATOM 3016 N N . ASN B 1 53 ? 10.327 -11.856 8.582 1 96.15 53 ASN B N 1
ATOM 3017 C CA . ASN B 1 53 ? 10.334 -12.175 7.158 1 96.15 53 ASN B CA 1
ATOM 3018 C C . ASN B 1 53 ? 11.164 -13.422 6.868 1 96.15 53 ASN B C 1
ATOM 3020 O O . ASN B 1 53 ? 10.751 -14.279 6.084 1 96.15 53 ASN B O 1
ATOM 3024 N N . ASN B 1 54 ? 12.326 -13.494 7.513 1 94.36 54 ASN B N 1
ATOM 3025 C CA . ASN B 1 54 ? 13.179 -14.663 7.328 1 94.36 54 ASN B CA 1
ATOM 3026 C C . ASN B 1 54 ? 12.522 -15.928 7.874 1 94.36 54 ASN B C 1
ATOM 3028 O O . ASN B 1 54 ? 12.72 -17.018 7.334 1 94.36 54 ASN B O 1
ATOM 3032 N N . LEU B 1 55 ? 11.795 -15.788 8.943 1 95.5 55 LEU B N 1
ATOM 3033 C CA . LEU B 1 55 ? 11.044 -16.92 9.474 1 95.5 55 LEU B CA 1
ATOM 3034 C C . LEU B 1 55 ? 10.032 -17.428 8.453 1 95.5 55 LEU B C 1
ATOM 3036 O O . LEU B 1 55 ? 9.919 -18.636 8.233 1 95.5 55 LEU B O 1
ATOM 3040 N N . SER B 1 56 ? 9.38 -16.521 7.836 1 95.98 56 SER B N 1
ATOM 3041 C CA . SER B 1 56 ? 8.412 -16.879 6.805 1 95.98 56 SER B CA 1
ATOM 3042 C C . SER B 1 56 ? 9.094 -17.542 5.613 1 95.98 56 SER B C 1
ATOM 3044 O O . SER B 1 56 ? 8.599 -18.538 5.083 1 95.98 56 SER B O 1
ATOM 3046 N N . GLN B 1 57 ? 10.197 -17.002 5.234 1 94.17 57 GLN B N 1
ATOM 3047 C CA . GLN B 1 57 ? 10.943 -17.568 4.114 1 94.17 57 GLN B CA 1
ATOM 3048 C C . GLN B 1 57 ? 11.435 -18.976 4.437 1 94.17 57 GLN B C 1
ATOM 3050 O O . GLN B 1 57 ? 11.359 -19.873 3.595 1 94.17 57 GLN B O 1
ATOM 3055 N N . ALA B 1 58 ? 11.936 -19.093 5.62 1 93.17 58 ALA B N 1
ATOM 3056 C CA . ALA B 1 58 ? 12.42 -20.404 6.046 1 93.17 58 ALA B CA 1
ATOM 3057 C C . ALA B 1 58 ? 11.292 -21.431 6.05 1 93.17 58 ALA B C 1
ATOM 3059 O O . ALA B 1 58 ? 11.466 -22.556 5.576 1 93.17 58 ALA B O 1
ATOM 3060 N N . TRP B 1 59 ? 10.183 -21.051 6.547 1 94.24 59 TRP B N 1
ATOM 3061 C CA . TRP B 1 59 ? 9.034 -21.95 6.569 1 94.24 59 TRP B CA 1
ATOM 3062 C C . TRP B 1 59 ? 8.619 -22.337 5.153 1 94.24 59 TRP B C 1
ATOM 3064 O O . TRP B 1 59 ? 8.324 -23.504 4.883 1 94.24 59 TRP B O 1
ATOM 3074 N N . LEU B 1 60 ? 8.604 -21.432 4.275 1 94.04 60 LEU B N 1
ATOM 3075 C CA . LEU B 1 60 ? 8.218 -21.662 2.887 1 94.04 60 LEU B CA 1
ATOM 3076 C C . LEU B 1 60 ? 9.194 -22.611 2.201 1 94.04 60 LEU B C 1
ATOM 3078 O O . LEU B 1 60 ? 8.779 -23.518 1.475 1 94.04 60 LEU B O 1
ATOM 3082 N N . GLN B 1 61 ? 10.396 -22.389 2.459 1 90.33 61 GLN B N 1
ATOM 3083 C CA . GLN B 1 61 ? 11.416 -23.244 1.86 1 90.33 61 GLN B CA 1
ATOM 3084 C C . GLN B 1 61 ? 11.271 -24.687 2.335 1 90.33 61 GLN B C 1
ATOM 3086 O O . GLN B 1 61 ? 11.446 -25.624 1.553 1 90.33 61 GLN B O 1
ATOM 3091 N N . GLN B 1 62 ? 10.936 -24.887 3.492 1 89.74 62 GLN B N 1
ATOM 3092 C CA . GLN B 1 62 ? 10.88 -26.217 4.089 1 89.74 62 GLN B CA 1
ATOM 3093 C C . GLN B 1 62 ? 9.574 -26.923 3.735 1 89.74 62 GLN B C 1
ATOM 3095 O O . GLN B 1 62 ? 9.533 -28.152 3.637 1 89.74 62 GLN B O 1
ATOM 3100 N N . ASN B 1 63 ? 8.545 -26.152 3.421 1 89.68 63 ASN B N 1
ATOM 3101 C CA . ASN B 1 63 ? 7.241 -26.8 3.336 1 89.68 63 ASN B CA 1
ATOM 3102 C C . ASN B 1 63 ? 6.626 -26.643 1.948 1 89.68 63 ASN B C 1
ATOM 3104 O O . ASN B 1 63 ? 5.72 -27.392 1.577 1 89.68 63 ASN B O 1
ATOM 3108 N N . MET B 1 64 ? 7.16 -25.638 1.138 1 89.52 64 MET B N 1
ATOM 3109 C CA . MET B 1 64 ? 6.419 -25.288 -0.071 1 89.52 64 MET B CA 1
ATOM 3110 C C . MET B 1 64 ? 7.293 -25.449 -1.311 1 89.52 64 MET B C 1
ATOM 3112 O O . MET B 1 64 ? 6.814 -25.298 -2.436 1 89.52 64 MET B O 1
ATOM 3116 N N . ALA B 1 65 ? 8.532 -25.754 -1.32 1 83.12 65 ALA B N 1
ATOM 3117 C CA . ALA B 1 65 ? 9.5 -25.737 -2.413 1 83.12 65 ALA B CA 1
ATOM 3118 C C . ALA B 1 65 ? 9.046 -26.632 -3.562 1 83.12 65 ALA B C 1
ATOM 3120 O O . ALA B 1 65 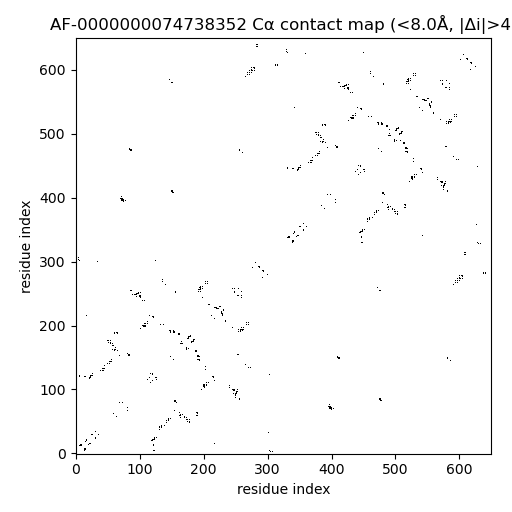? 9.227 -26.29 -4.733 1 83.12 65 ALA B O 1
ATOM 3121 N N . THR B 1 66 ? 8.369 -27.762 -3.337 1 84.92 66 THR B N 1
ATOM 3122 C CA . THR B 1 66 ? 7.994 -28.674 -4.412 1 84.92 66 THR B CA 1
ATOM 3123 C C . THR B 1 66 ? 6.483 -28.88 -4.444 1 84.92 66 THR B C 1
ATOM 3125 O O . THR B 1 66 ? 5.991 -29.812 -5.084 1 84.92 66 THR B O 1
ATOM 3128 N N . TYR B 1 67 ? 5.857 -28.009 -3.808 1 89.11 67 TYR B N 1
ATOM 3129 C CA . TYR B 1 67 ? 4.422 -28.205 -3.635 1 89.11 67 TYR B CA 1
ATOM 3130 C C . TYR B 1 67 ? 3.704 -28.189 -4.98 1 89.11 67 TYR B C 1
ATOM 3132 O O . TYR B 1 67 ? 2.959 -29.117 -5.304 1 89.11 67 TYR B O 1
ATOM 3140 N N . TYR B 1 68 ? 3.934 -27.272 -5.835 1 89.9 68 TYR B N 1
ATOM 3141 C CA . TYR B 1 68 ? 3.204 -27.102 -7.086 1 89.9 68 TYR B CA 1
ATOM 3142 C C . TYR B 1 68 ? 3.692 -28.089 -8.14 1 89.9 68 TYR B C 1
ATOM 3144 O O . TYR B 1 68 ? 2.898 -28.606 -8.93 1 89.9 68 TYR B O 1
ATOM 3152 N N . GLN B 1 69 ? 4.909 -28.368 -8.114 1 85.83 69 GLN B N 1
ATOM 3153 C CA . GLN B 1 69 ? 5.466 -29.326 -9.063 1 85.83 69 GLN B CA 1
ATOM 3154 C C . GLN B 1 69 ? 4.928 -30.731 -8.807 1 85.83 69 GLN B C 1
ATOM 3156 O O . GLN B 1 69 ? 4.737 -31.508 -9.744 1 85.83 69 GLN B O 1
ATOM 3161 N N . LYS B 1 70 ? 4.659 -30.995 -7.626 1 88.26 70 LYS B N 1
ATOM 3162 C CA . LYS B 1 70 ? 4.17 -32.32 -7.257 1 88.26 70 LYS B CA 1
ATOM 3163 C C . LYS B 1 70 ? 2.657 -32.415 -7.431 1 88.26 70 LYS B C 1
ATOM 3165 O O . LYS B 1 70 ? 2.117 -33.504 -7.638 1 88.26 70 LYS B O 1
ATOM 3170 N N . GLY B 1 71 ? 2.027 -31.326 -7.377 1 89.64 71 GLY B N 1
ATOM 3171 C CA . GLY B 1 71 ? 0.573 -31.345 -7.333 1 89.64 71 GLY B CA 1
ATOM 3172 C C . GLY B 1 71 ? -0.067 -31.191 -8.699 1 89.64 71 GLY B C 1
ATOM 3173 O O . GLY B 1 71 ? -1.221 -31.576 -8.897 1 89.64 71 GLY B O 1
ATOM 3174 N N . TRP B 1 72 ? 0.695 -30.59 -9.673 1 90.76 72 TRP B N 1
ATOM 3175 C CA . TRP B 1 72 ? 0.104 -30.311 -10.978 1 90.76 72 TRP B CA 1
ATOM 3176 C C . TRP B 1 72 ? 1.068 -30.679 -12.101 1 90.76 72 TRP B C 1
ATOM 3178 O O . TRP B 1 72 ? 2.277 -30.471 -11.983 1 90.76 72 TRP B O 1
ATOM 3188 N N . LYS B 1 73 ? 0.52 -31.165 -13.175 1 90.96 73 LYS B N 1
ATOM 3189 C CA . LYS B 1 73 ? 1.302 -31.484 -14.366 1 90.96 73 LYS B CA 1
ATOM 3190 C C . LYS B 1 73 ? 0.822 -30.679 -15.571 1 90.96 73 LYS B C 1
ATOM 3192 O O . LYS B 1 73 ? -0.381 -30.479 -15.751 1 90.96 73 LYS B O 1
ATOM 3197 N N . PRO B 1 74 ? 1.761 -30.298 -16.349 1 89.89 74 PRO B N 1
ATOM 3198 C CA . PRO B 1 74 ? 1.385 -29.498 -17.517 1 89.89 74 PRO B CA 1
ATOM 3199 C C . PRO B 1 74 ? 0.674 -30.32 -18.591 1 89.89 74 PRO B C 1
ATOM 3201 O O . PRO B 1 74 ? 0.968 -31.506 -18.761 1 89.89 74 PRO B O 1
ATOM 3204 N N . VAL B 1 75 ? -0.238 -29.725 -19.203 1 90.77 75 VAL B N 1
ATOM 3205 C CA . VAL B 1 75 ? -0.914 -30.283 -20.37 1 90.77 75 VAL B CA 1
ATOM 3206 C C . VAL B 1 75 ? -0.418 -29.589 -21.636 1 90.77 75 VAL B C 1
ATOM 3208 O O . VAL B 1 75 ? -0.427 -28.358 -21.721 1 90.77 75 VAL B O 1
ATOM 3211 N N . PRO B 1 76 ? 0.051 -30.373 -22.656 1 87.76 76 PRO B N 1
ATOM 3212 C CA . PRO B 1 76 ? 0.496 -29.725 -23.893 1 87.76 76 PRO B CA 1
ATOM 3213 C C . PRO B 1 76 ? -0.5 -28.689 -24.408 1 87.76 76 PRO B C 1
ATOM 3215 O O . PRO B 1 76 ? -1.713 -28.9 -24.327 1 87.76 76 PRO B O 1
ATOM 3218 N N . PRO B 1 77 ? -0.001 -27.486 -24.714 1 86.57 77 PRO B N 1
ATOM 3219 C CA . PRO B 1 77 ? 1.385 -27.183 -25.079 1 86.57 77 PRO B CA 1
ATOM 3220 C C . PRO B 1 77 ? 2.192 -26.616 -23.913 1 86.57 77 PRO B C 1
ATOM 3222 O O . PRO B 1 77 ? 3.344 -26.213 -24.092 1 86.57 77 PRO B O 1
ATOM 3225 N N . MET B 1 78 ? 1.49 -26.526 -22.771 1 82.13 78 MET B N 1
ATOM 3226 C CA . MET B 1 78 ? 2.233 -26.066 -21.601 1 82.13 78 MET B CA 1
ATOM 3227 C C . MET B 1 78 ? 3.37 -27.026 -21.268 1 82.13 78 MET B C 1
ATOM 3229 O O . MET B 1 78 ? 3.285 -28.221 -21.557 1 82.13 78 MET B O 1
ATOM 3233 N N . SER B 1 79 ? 4.523 -26.421 -20.829 1 79.75 79 SER B N 1
ATOM 3234 C CA . SER B 1 79 ? 5.663 -27.255 -20.463 1 79.75 79 SER B CA 1
ATOM 3235 C C . SER B 1 79 ? 6.38 -26.703 -19.235 1 79.75 79 SER B C 1
ATOM 3237 O O . SER B 1 79 ? 6.183 -25.544 -18.863 1 79.75 79 SER B O 1
ATOM 3239 N N . GLY B 1 80 ? 7.018 -27.605 -18.612 1 77.55 80 GLY B N 1
ATOM 3240 C CA . GLY B 1 80 ? 7.853 -27.187 -17.497 1 77.55 80 GLY B CA 1
ATOM 3241 C C . GLY B 1 80 ? 7.107 -27.139 -16.177 1 77.55 80 GLY B C 1
ATOM 3242 O O . GLY B 1 80 ? 6.241 -27.977 -15.917 1 77.55 80 GLY B O 1
ATOM 3243 N N . THR B 1 81 ? 7.527 -26.214 -15.369 1 78.52 81 THR B N 1
ATOM 3244 C CA . THR B 1 81 ? 6.98 -26.121 -14.019 1 78.52 81 THR B CA 1
ATOM 3245 C C . THR B 1 81 ? 5.765 -25.198 -13.991 1 78.52 81 THR B C 1
ATOM 3247 O O . THR B 1 81 ? 5.553 -24.413 -14.918 1 78.52 81 THR B O 1
ATOM 3250 N N . VAL B 1 82 ? 4.968 -25.443 -12.996 1 86.07 82 VAL B N 1
ATOM 3251 C CA . VAL B 1 82 ? 3.771 -24.627 -12.825 1 86.07 82 VAL B CA 1
ATOM 3252 C C . VAL B 1 82 ? 4.162 -23.158 -12.681 1 86.07 82 VAL B C 1
ATOM 3254 O O . VAL B 1 82 ? 4.932 -22.799 -11.788 1 86.07 82 VAL B O 1
ATOM 3257 N N . LYS B 1 83 ? 3.738 -22.414 -13.636 1 89.72 83 LYS B N 1
ATOM 3258 C CA . LYS B 1 83 ? 3.997 -20.977 -13.676 1 89.72 83 LYS B CA 1
ATOM 3259 C C . LYS B 1 83 ? 2.719 -20.197 -13.973 1 89.72 83 LYS B C 1
ATOM 3261 O O . LYS B 1 83 ? 1.911 -20.613 -14.806 1 89.72 83 LYS B O 1
ATOM 3266 N N . LEU B 1 84 ? 2.587 -19.121 -13.29 1 94.34 84 LEU B N 1
ATOM 3267 C CA . LEU B 1 84 ? 1.414 -18.289 -13.538 1 94.34 84 LEU B CA 1
ATOM 3268 C C . LEU B 1 84 ? 1.585 -17.478 -14.818 1 94.34 84 LEU B C 1
ATOM 3270 O O . LEU B 1 84 ? 2.709 -17.153 -15.207 1 94.34 84 LEU B O 1
ATOM 3274 N N . TRP B 1 85 ? 0.494 -17.214 -15.396 1 94.38 85 TRP B N 1
ATOM 3275 C CA . TRP B 1 85 ? 0.539 -16.285 -16.521 1 94.38 85 TRP B CA 1
ATOM 3276 C C . TRP B 1 85 ? 0.989 -14.901 -16.066 1 94.38 85 TRP B C 1
ATOM 3278 O O . TRP B 1 85 ? 0.599 -14.436 -14.992 1 94.38 85 TRP B O 1
ATOM 3288 N N . ASP B 1 86 ? 1.79 -14.25 -16.879 1 96.67 86 ASP B N 1
ATOM 3289 C CA . ASP B 1 86 ? 2.311 -12.924 -16.561 1 96.67 86 ASP B CA 1
ATOM 3290 C C . ASP B 1 86 ? 2.428 -12.064 -17.817 1 96.67 86 ASP B C 1
ATOM 3292 O O . ASP B 1 86 ? 2.896 -12.534 -18.856 1 96.67 86 ASP B O 1
ATOM 3296 N N . VAL B 1 87 ? 2.028 -10.854 -17.648 1 96.84 87 VAL B N 1
ATOM 3297 C CA . VAL B 1 87 ? 1.944 -9.969 -18.805 1 96.84 87 VAL B CA 1
ATOM 3298 C C . VAL B 1 87 ? 3.338 -9.745 -19.387 1 96.84 87 VAL B C 1
ATOM 3300 O O . VAL B 1 87 ? 3.515 -9.74 -20.607 1 96.84 87 VAL B O 1
ATOM 3303 N N . SER B 1 88 ? 4.311 -9.604 -18.556 1 96.45 88 SER B N 1
ATOM 3304 C CA . SER B 1 88 ? 5.663 -9.33 -19.034 1 96.45 88 SER B CA 1
ATOM 3305 C C . SER B 1 88 ? 6.309 -10.583 -19.614 1 96.45 88 SER B C 1
ATOM 3307 O O . SER B 1 88 ? 7.048 -10.508 -20.598 1 96.45 88 SER B O 1
ATOM 3309 N N . PHE B 1 89 ? 5.992 -11.723 -18.984 1 94.44 89 PHE B N 1
ATOM 3310 C CA . PHE B 1 89 ? 6.526 -12.973 -19.511 1 94.44 89 PHE B CA 1
ATOM 3311 C C . PHE B 1 89 ? 6.024 -13.223 -20.928 1 94.44 89 PHE B C 1
ATOM 3313 O O . PHE B 1 89 ? 6.716 -13.844 -21.737 1 94.44 89 PHE B O 1
ATOM 3320 N N . HIS B 1 90 ? 4.86 -12.756 -21.163 1 92.11 90 HIS B N 1
ATOM 3321 C CA . HIS B 1 90 ? 4.213 -12.986 -22.45 1 92.11 90 HI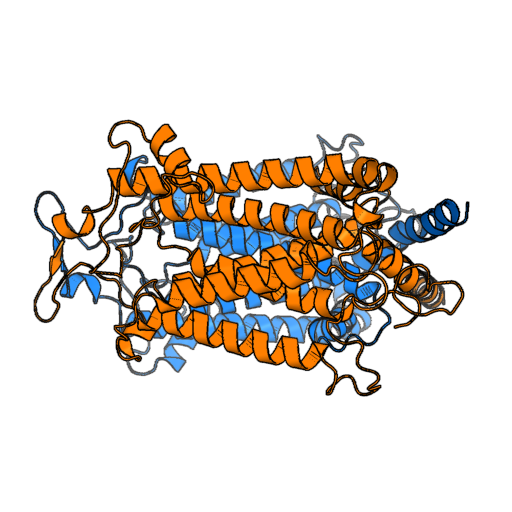S B CA 1
ATOM 3322 C C . HIS B 1 90 ? 4.767 -12.051 -23.52 1 92.11 90 HIS B C 1
ATOM 3324 O O . HIS B 1 90 ? 4.925 -12.448 -24.676 1 92.11 90 HIS B O 1
ATOM 3330 N N . PHE B 1 91 ? 5.121 -10.807 -23.139 1 93.77 91 PHE B N 1
ATOM 3331 C CA . PHE B 1 91 ? 5.443 -9.801 -24.144 1 93.77 91 PHE B CA 1
ATOM 3332 C C . PHE B 1 91 ? 6.947 -9.564 -24.21 1 93.77 91 PHE B C 1
ATOM 3334 O O . PHE B 1 91 ? 7.451 -9.01 -25.189 1 93.77 91 PHE B O 1
ATOM 3341 N N . LEU B 1 92 ? 7.703 -9.974 -23.179 1 94.15 92 LEU B N 1
ATOM 3342 C CA . LEU B 1 92 ? 9.142 -9.739 -23.142 1 94.15 92 LEU B CA 1
ATOM 3343 C C . LEU B 1 92 ? 9.91 -11.045 -23.321 1 94.15 92 LEU B C 1
ATOM 3345 O O . LEU B 1 92 ? 9.497 -12.088 -22.811 1 94.15 92 LEU B O 1
ATOM 3349 N N . PRO B 1 93 ? 10.992 -10.917 -24.07 1 93.36 93 PRO B N 1
ATOM 3350 C CA . PRO B 1 93 ? 11.844 -12.105 -24.16 1 93.36 93 PRO B CA 1
ATOM 3351 C C . PRO B 1 93 ? 12.533 -12.439 -22.838 1 93.36 93 PRO B C 1
ATOM 3353 O O . PRO B 1 93 ? 12.828 -11.539 -22.048 1 93.36 93 PRO B O 1
ATOM 3356 N N . TYR B 1 94 ? 12.792 -13.654 -22.604 1 93.83 94 TYR B N 1
ATOM 3357 C CA . TYR B 1 94 ? 13.499 -14.109 -21.412 1 93.83 94 TYR B CA 1
ATOM 3358 C C . TYR B 1 94 ? 14.968 -13.707 -21.463 1 93.83 94 TYR B C 1
ATOM 3360 O O . TYR B 1 94 ? 15.636 -13.898 -22.482 1 93.83 94 TYR B O 1
ATOM 3368 N N . VAL B 1 95 ? 15.487 -13.126 -20.425 1 94.23 95 VAL B N 1
ATOM 3369 C CA . VAL B 1 95 ? 16.888 -12.737 -20.3 1 94.23 95 VAL B CA 1
ATOM 3370 C C . VAL B 1 95 ? 17.607 -13.691 -19.349 1 94.23 95 VAL B C 1
ATOM 3372 O O . VAL B 1 95 ? 17.221 -13.824 -18.185 1 94.23 95 VAL B O 1
ATOM 3375 N N . LYS B 1 96 ? 18.691 -14.295 -19.742 1 92.38 96 LYS B N 1
ATOM 3376 C CA . LYS B 1 96 ? 19.384 -15.345 -19.001 1 92.38 96 LYS B CA 1
ATOM 3377 C C . LYS B 1 96 ? 20.276 -14.754 -17.914 1 92.38 96 LYS B C 1
ATOM 3379 O O . LYS B 1 96 ? 20.694 -15.46 -16.994 1 92.38 96 LYS B O 1
ATOM 3384 N N . LEU B 1 97 ? 20.541 -13.473 -17.913 1 90.85 97 LEU B N 1
ATOM 3385 C CA . LEU B 1 97 ? 21.411 -12.82 -16.942 1 90.85 97 LEU B CA 1
ATOM 3386 C C . LEU B 1 97 ? 20.713 -12.681 -15.593 1 90.85 97 LEU B C 1
ATOM 3388 O O . LEU B 1 97 ? 20.371 -11.571 -15.178 1 90.85 97 LEU B O 1
ATOM 3392 N N . THR B 1 98 ? 20.628 -13.765 -14.821 1 87.09 98 THR B N 1
ATOM 3393 C CA . THR B 1 98 ? 19.809 -13.866 -13.618 1 87.09 98 THR B CA 1
ATOM 3394 C C . THR B 1 98 ? 20.488 -13.17 -12.441 1 87.09 98 THR B C 1
ATOM 3396 O O . THR B 1 98 ? 19.88 -12.993 -11.383 1 87.09 98 THR B O 1
ATOM 3399 N N . PHE B 1 99 ? 21.768 -12.682 -12.635 1 88.3 99 PHE B N 1
ATOM 3400 C CA . PHE B 1 99 ? 22.472 -12.002 -11.554 1 88.3 99 PHE B CA 1
ATOM 3401 C C . PHE B 1 99 ? 22.159 -10.511 -11.557 1 88.3 99 PHE B C 1
ATOM 3403 O O . PHE B 1 99 ? 22.449 -9.808 -10.587 1 88.3 99 PHE B O 1
ATOM 3410 N N . LEU B 1 100 ? 21.549 -9.948 -12.543 1 92.58 100 LEU B N 1
ATOM 3411 C CA . LEU B 1 100 ? 21.365 -8.514 -12.739 1 92.58 100 LEU B CA 1
ATOM 3412 C C . LEU B 1 100 ? 20.43 -7.937 -11.682 1 92.58 100 LEU B C 1
ATOM 3414 O O . LEU B 1 100 ? 20.682 -6.855 -11.148 1 92.58 100 LEU B O 1
ATOM 3418 N N . PRO B 1 101 ? 19.336 -8.655 -11.356 1 92.11 101 PRO B N 1
ATOM 3419 C CA . PRO B 1 101 ? 18.483 -8.111 -10.296 1 92.11 101 PRO B CA 1
ATOM 3420 C C . PRO B 1 101 ? 19.243 -7.869 -8.994 1 92.11 101 PRO B C 1
ATOM 3422 O O . PRO B 1 101 ? 19.057 -6.834 -8.349 1 92.11 101 PRO B O 1
ATOM 3425 N N . ASP B 1 102 ? 20.167 -8.733 -8.653 1 90.72 102 ASP B N 1
ATOM 3426 C CA . ASP B 1 102 ? 20.966 -8.593 -7.439 1 90.72 102 ASP B CA 1
ATOM 3427 C C . ASP B 1 102 ? 21.935 -7.418 -7.552 1 90.72 102 ASP B C 1
ATOM 3429 O O . ASP B 1 102 ? 22.153 -6.691 -6.581 1 90.72 102 ASP B O 1
ATOM 3433 N N . ILE B 1 103 ? 22.511 -7.234 -8.679 1 94.05 103 ILE B N 1
ATOM 3434 C CA . ILE B 1 103 ? 23.45 -6.141 -8.903 1 94.05 103 ILE B CA 1
ATOM 3435 C C . ILE B 1 103 ? 22.729 -4.802 -8.759 1 94.05 103 ILE B C 1
ATOM 3437 O O . ILE B 1 103 ? 23.213 -3.9 -8.073 1 94.05 103 ILE B O 1
ATOM 3441 N N . PHE B 1 104 ? 21.563 -4.731 -9.378 1 95.54 104 PHE B N 1
ATOM 3442 C CA . PHE B 1 104 ? 20.82 -3.478 -9.309 1 95.54 104 PHE B CA 1
ATOM 3443 C C . PHE B 1 104 ? 20.372 -3.193 -7.88 1 95.54 104 PHE B C 1
ATOM 3445 O O . PHE B 1 104 ? 20.434 -2.05 -7.421 1 95.54 104 PHE B O 1
ATOM 3452 N N . ALA B 1 105 ? 19.881 -4.229 -7.198 1 93.9 105 ALA B N 1
ATOM 3453 C CA . ALA B 1 105 ? 19.505 -4.062 -5.797 1 93.9 105 ALA B CA 1
ATOM 3454 C C . ALA B 1 105 ? 20.695 -3.602 -4.96 1 93.9 105 ALA B C 1
ATOM 3456 O O . ALA B 1 105 ? 20.565 -2.701 -4.127 1 93.9 105 ALA B O 1
ATOM 3457 N N . GLY B 1 106 ? 21.882 -4.18 -5.216 1 93.13 106 GLY B N 1
ATOM 3458 C CA . GLY B 1 106 ? 23.098 -3.81 -4.509 1 93.13 106 GLY B CA 1
ATOM 3459 C C . GLY B 1 106 ? 23.546 -2.39 -4.796 1 93.13 106 GLY B C 1
ATOM 3460 O O . GLY B 1 106 ? 23.909 -1.651 -3.878 1 93.13 106 GLY B O 1
ATOM 3461 N N . VAL B 1 107 ? 23.485 -1.969 -6.015 1 94.48 107 VAL B N 1
ATOM 3462 C CA . VAL B 1 107 ? 23.905 -0.634 -6.427 1 94.48 107 VAL B CA 1
ATOM 3463 C C . VAL B 1 107 ? 23.033 0.416 -5.743 1 94.48 107 VAL B C 1
ATOM 3465 O O . VAL B 1 107 ? 23.539 1.428 -5.252 1 94.48 107 VAL B O 1
ATOM 3468 N N . CYS B 1 108 ? 21.707 0.152 -5.724 1 95.28 108 CYS B N 1
ATOM 3469 C CA . CYS B 1 108 ? 20.799 1.102 -5.089 1 95.28 108 CYS B CA 1
ATOM 3470 C C . CYS B 1 108 ? 21.085 1.213 -3.596 1 95.28 108 CYS B C 1
ATOM 3472 O O . CYS B 1 108 ? 21.147 2.318 -3.053 1 95.28 108 CYS B O 1
ATOM 3474 N N . GLN B 1 109 ? 21.375 0.094 -2.983 1 93.95 109 GLN B N 1
ATOM 3475 C CA . GLN B 1 109 ? 21.639 0.083 -1.548 1 93.95 109 GLN B CA 1
ATOM 3476 C C . GLN B 1 109 ? 22.972 0.755 -1.228 1 93.95 109 GLN B C 1
ATOM 3478 O O . GLN B 1 109 ? 23.045 1.61 -0.343 1 93.95 109 GLN B O 1
ATOM 3483 N N . VAL B 1 110 ? 23.998 0.466 -1.942 1 92.58 110 VAL B N 1
ATOM 3484 C CA . VAL B 1 110 ? 25.343 0.972 -1.689 1 92.58 110 VAL B CA 1
ATOM 3485 C C . VAL B 1 110 ? 25.385 2.477 -1.947 1 92.58 110 VAL B C 1
ATOM 3487 O O . VAL B 1 110 ? 26.002 3.226 -1.185 1 92.58 110 VAL B O 1
ATOM 3490 N N . THR B 1 111 ? 24.726 2.887 -2.975 1 90.59 111 THR B N 1
ATOM 3491 C CA . THR B 1 111 ? 24.703 4.311 -3.294 1 90.59 111 THR B CA 1
ATOM 3492 C C . THR B 1 111 ? 24.049 5.107 -2.168 1 90.59 111 THR B C 1
ATOM 3494 O O . THR B 1 111 ? 24.55 6.162 -1.775 1 90.59 111 THR B O 1
ATOM 3497 N N . ALA B 1 112 ? 22.964 4.599 -1.656 1 89.63 112 ALA B N 1
ATOM 3498 C CA . ALA B 1 112 ? 22.281 5.282 -0.561 1 89.63 112 ALA B CA 1
ATOM 3499 C C . ALA B 1 112 ? 23.143 5.298 0.698 1 89.63 112 ALA B C 1
ATOM 3501 O O . ALA B 1 112 ? 23.194 6.304 1.411 1 89.63 112 ALA B O 1
ATOM 3502 N N . VAL B 1 113 ? 23.842 4.22 0.958 1 88.42 113 VAL B N 1
ATOM 3503 C CA . VAL B 1 113 ? 24.698 4.116 2.135 1 88.42 113 VAL B CA 1
ATOM 3504 C C . VAL B 1 113 ? 25.859 5.101 2.018 1 88.42 113 VAL B C 1
ATOM 3506 O O . VAL B 1 113 ? 26.155 5.837 2.962 1 88.42 113 VAL B O 1
ATOM 3509 N N . ILE B 1 114 ? 26.449 5.152 0.909 1 86.52 114 ILE B N 1
ATOM 3510 C CA . ILE B 1 114 ? 27.574 6.057 0.698 1 86.52 114 ILE B CA 1
ATOM 3511 C C . ILE B 1 114 ? 27.107 7.503 0.847 1 86.52 114 ILE B C 1
ATOM 3513 O O . ILE B 1 114 ? 27.76 8.307 1.517 1 86.52 114 ILE B O 1
ATOM 3517 N N . ARG B 1 115 ? 25.936 7.748 0.345 1 85.14 115 ARG B N 1
ATOM 3518 C CA . ARG B 1 115 ? 25.461 9.128 0.322 1 85.14 115 ARG B CA 1
ATOM 3519 C C . ARG B 1 115 ? 25.041 9.587 1.715 1 85.14 115 ARG B C 1
ATOM 3521 O O . ARG B 1 115 ? 25.346 10.709 2.122 1 85.14 115 ARG B O 1
ATOM 3528 N N . PHE B 1 116 ? 24.416 8.728 2.471 1 84.61 116 PHE B N 1
ATOM 3529 C CA . PHE B 1 116 ? 23.772 9.246 3.672 1 84.61 116 PHE B CA 1
ATOM 3530 C C . PHE B 1 116 ? 24.484 8.751 4.925 1 84.61 116 PHE B C 1
ATOM 3532 O O . PHE B 1 116 ? 24.341 9.338 6 1 84.61 116 PHE B O 1
ATOM 3539 N N . LEU B 1 117 ? 25.242 7.716 4.786 1 82.18 117 LEU B N 1
ATOM 3540 C CA . LEU B 1 117 ? 25.926 7.221 5.976 1 82.18 117 LEU B CA 1
ATOM 3541 C C . LEU B 1 117 ? 27.407 7.583 5.941 1 82.18 117 LEU B C 1
ATOM 3543 O O . LEU B 1 117 ? 28.033 7.754 6.989 1 82.18 117 LEU B O 1
ATOM 3547 N N . VAL B 1 118 ? 27.916 7.757 4.785 1 76.63 118 VAL B N 1
ATOM 3548 C CA . VAL B 1 118 ? 29.344 8.038 4.679 1 76.63 118 VAL B CA 1
ATOM 3549 C C . VAL B 1 118 ? 29.562 9.533 4.455 1 76.63 118 VAL B C 1
ATOM 3551 O O . VAL B 1 118 ? 30.365 10.16 5.15 1 76.63 118 VAL B O 1
ATOM 3554 N N . VAL B 1 119 ? 28.717 10.143 3.531 1 69.68 119 VAL B N 1
ATOM 3555 C CA . VAL B 1 119 ? 28.843 11.564 3.228 1 69.68 119 VAL B CA 1
ATOM 3556 C C . VAL B 1 119 ? 27.505 12.263 3.458 1 69.68 119 VAL B C 1
ATOM 3558 O O . VAL B 1 119 ? 26.821 12.638 2.502 1 69.68 119 VAL B O 1
ATOM 3561 N N . PRO B 1 120 ? 27.037 12.466 4.772 1 63.33 120 PRO B N 1
ATOM 3562 C CA . PRO B 1 120 ? 25.634 12.77 5.061 1 63.33 120 PRO B CA 1
ATOM 3563 C C . PRO B 1 120 ? 25.274 14.226 4.772 1 63.33 120 PRO B C 1
ATOM 3565 O O . PRO B 1 120 ? 24.098 14.551 4.593 1 63.33 120 PRO B O 1
ATOM 3568 N N . GLY B 1 121 ? 26.244 14.973 4.459 1 68.76 121 GLY B N 1
ATOM 3569 C CA . GLY B 1 121 ? 25.898 16.373 4.269 1 68.76 121 GLY B CA 1
ATOM 3570 C C . GLY B 1 121 ? 25.807 17.146 5.571 1 68.76 121 GLY B C 1
ATOM 3571 O O . GLY B 1 121 ? 26.739 17.125 6.378 1 68.76 121 GLY B O 1
ATOM 3572 N N . PRO B 1 122 ? 24.517 17.758 5.861 1 72.07 122 PRO B N 1
ATOM 3573 C CA . PRO B 1 122 ? 24.384 18.548 7.087 1 72.07 122 PRO B CA 1
ATOM 3574 C C . PRO B 1 122 ? 24.466 17.694 8.35 1 72.07 122 PRO B C 1
ATOM 3576 O O . PRO B 1 122 ? 24.171 16.497 8.311 1 72.07 122 PRO B O 1
ATOM 3579 N N . MET B 1 123 ? 24.878 18.417 9.37 1 72.16 123 MET B N 1
ATOM 3580 C CA . MET B 1 123 ? 25.081 17.753 10.655 1 72.16 123 MET B CA 1
ATOM 3581 C C . MET B 1 123 ? 23.829 16.991 11.076 1 72.16 123 MET B C 1
ATOM 3583 O O . MET B 1 123 ? 22.716 17.511 10.973 1 72.16 123 MET B O 1
ATOM 3587 N N . SER B 1 124 ? 23.971 15.75 11.44 1 82.47 124 SER B N 1
ATOM 3588 C CA . SER B 1 124 ? 23.009 14.851 12.069 1 82.47 124 SER B CA 1
ATOM 3589 C C . SER B 1 124 ? 22.032 14.282 11.045 1 82.47 124 SER B C 1
ATOM 3591 O O . SER B 1 124 ? 21.17 13.469 11.386 1 82.47 124 SER B O 1
ATOM 3593 N N . LEU B 1 125 ? 22.099 14.696 9.811 1 87.16 125 LEU B N 1
ATOM 3594 C CA . LEU B 1 125 ? 21.201 14.173 8.788 1 87.16 125 LEU B CA 1
ATOM 3595 C C . LEU B 1 125 ? 21.358 12.663 8.647 1 87.16 125 LEU B C 1
ATOM 3597 O O . LEU B 1 125 ? 20.382 11.954 8.39 1 87.16 125 LEU B O 1
ATOM 3601 N N . ARG B 1 126 ? 22.591 12.196 8.855 1 90.3 126 ARG B N 1
ATOM 3602 C CA . ARG B 1 126 ? 22.868 10.768 8.728 1 90.3 126 ARG B CA 1
ATOM 3603 C C . ARG B 1 126 ? 22.013 9.956 9.695 1 90.3 126 ARG B C 1
ATOM 3605 O O . ARG B 1 126 ? 21.461 8.918 9.323 1 90.3 126 ARG B O 1
ATOM 3612 N N . TRP B 1 127 ? 21.86 10.442 10.912 1 93.04 127 TRP B N 1
ATOM 3613 C CA . TRP B 1 127 ? 21.122 9.702 11.929 1 93.04 127 TRP B CA 1
ATOM 3614 C C . TRP B 1 127 ? 19.621 9.767 11.668 1 93.04 127 TRP B C 1
ATOM 3616 O O . TRP B 1 127 ? 18.9 8.795 11.905 1 93.04 127 TRP B O 1
ATOM 3626 N N . ILE B 1 128 ? 19.18 10.888 11.126 1 93.68 128 ILE B N 1
ATOM 3627 C CA . ILE B 1 128 ? 17.767 11.073 10.814 1 93.68 128 ILE B CA 1
ATOM 3628 C C . ILE B 1 128 ? 17.366 10.147 9.668 1 93.68 128 ILE B C 1
ATOM 3630 O O . ILE B 1 128 ? 16.396 9.394 9.78 1 93.68 128 ILE B O 1
ATOM 3634 N N . VAL B 1 129 ? 18.147 10.173 8.638 1 94.52 129 VAL B N 1
ATOM 3635 C CA . VAL B 1 129 ? 17.851 9.387 7.445 1 94.52 129 VAL B CA 1
ATOM 3636 C C . VAL B 1 129 ? 17.973 7.899 7.763 1 94.52 129 VAL B C 1
ATOM 3638 O O . VAL B 1 129 ? 17.129 7.099 7.353 1 94.52 129 VAL B O 1
ATOM 3641 N N . LEU B 1 130 ? 19.032 7.542 8.521 1 94.9 130 LEU B N 1
ATOM 3642 C CA . LEU B 1 130 ? 19.225 6.145 8.895 1 94.9 130 LEU B CA 1
ATOM 3643 C C . LEU B 1 130 ? 18.039 5.63 9.704 1 94.9 130 LEU B C 1
ATOM 3645 O O . LEU B 1 130 ? 17.517 4.548 9.428 1 94.9 130 LEU B O 1
ATOM 3649 N N . SER B 1 131 ? 17.603 6.41 10.671 1 96.53 131 SER B N 1
ATOM 3650 C CA . SER B 1 131 ? 16.492 6.005 11.525 1 96.53 131 SER B CA 1
ATOM 3651 C C . SER B 1 131 ? 15.209 5.833 10.719 1 96.53 131 SER B C 1
ATOM 3653 O O . SER B 1 131 ? 14.516 4.822 10.853 1 96.53 131 SER B O 1
ATOM 3655 N N . ARG B 1 132 ? 14.902 6.781 9.888 1 97.08 132 ARG B N 1
ATOM 3656 C CA . ARG B 1 132 ? 13.696 6.711 9.07 1 97.08 132 ARG B CA 1
ATOM 3657 C C . ARG B 1 132 ? 13.751 5.525 8.113 1 97.08 132 ARG B C 1
ATOM 3659 O O . ARG B 1 132 ? 12.76 4.814 7.939 1 97.08 132 ARG B O 1
ATOM 3666 N N . TYR B 1 133 ? 14.93 5.353 7.523 1 97.28 133 TYR B N 1
ATOM 3667 C CA . TYR B 1 133 ? 15.138 4.256 6.584 1 97.28 133 TYR B CA 1
ATOM 3668 C C . TYR B 1 133 ? 14.899 2.91 7.257 1 97.28 133 TYR B C 1
ATOM 3670 O O . TYR B 1 133 ? 14.199 2.052 6.713 1 97.28 133 TYR B O 1
ATOM 3678 N N . LEU B 1 134 ? 15.409 2.734 8.457 1 97.42 134 LEU B N 1
ATOM 3679 C CA . LEU B 1 134 ? 15.328 1.464 9.171 1 97.42 134 LEU B CA 1
ATOM 3680 C C . LEU B 1 134 ? 13.895 1.179 9.611 1 97.42 134 LEU B C 1
ATOM 3682 O O . LEU B 1 134 ? 13.433 0.038 9.531 1 97.42 134 LEU B O 1
ATOM 3686 N N . ILE B 1 135 ? 13.163 2.146 10.008 1 97.64 135 ILE B N 1
ATOM 3687 C CA . ILE B 1 135 ? 11.781 1.945 10.43 1 97.64 135 ILE B CA 1
ATOM 3688 C C . ILE B 1 135 ? 10.927 1.545 9.229 1 97.64 135 ILE B C 1
ATOM 3690 O O . ILE B 1 135 ? 10.153 0.587 9.302 1 97.64 135 ILE B O 1
ATOM 3694 N N . ILE B 1 136 ? 11.105 2.263 8.175 1 98.31 136 ILE B N 1
ATOM 3695 C CA . ILE B 1 136 ? 10.312 1.995 6.979 1 98.31 136 ILE B CA 1
ATOM 3696 C C . ILE B 1 136 ? 10.665 0.616 6.425 1 98.31 136 ILE B C 1
ATOM 3698 O O . ILE B 1 136 ? 9.779 -0.146 6.031 1 98.31 136 ILE B O 1
ATOM 3702 N N . TRP B 1 137 ? 11.926 0.329 6.444 1 97.86 137 TRP B N 1
ATOM 3703 C CA . TRP B 1 137 ? 12.394 -0.973 5.98 1 97.86 137 TRP B CA 1
ATOM 3704 C C . TRP B 1 137 ? 11.798 -2.097 6.821 1 97.86 137 TRP B C 1
ATOM 3706 O O . TRP B 1 137 ? 11.305 -3.09 6.282 1 97.86 137 TRP B O 1
ATOM 3716 N N . GLY B 1 138 ? 11.847 -1.946 8.098 1 97.48 138 GLY B N 1
ATOM 3717 C CA . GLY B 1 138 ? 11.271 -2.934 8.997 1 97.48 138 GLY B CA 1
ATOM 3718 C C . GLY B 1 138 ? 9.79 -3.16 8.763 1 97.48 138 GLY B C 1
ATOM 3719 O O . GLY B 1 138 ? 9.326 -4.302 8.746 1 97.48 138 GLY B O 1
ATOM 3720 N N . LEU B 1 139 ? 9.078 -2.09 8.566 1 97.72 139 LEU B N 1
ATOM 3721 C CA . LEU B 1 139 ? 7.642 -2.184 8.327 1 97.72 139 LEU B CA 1
ATOM 3722 C C . LEU B 1 139 ? 7.354 -2.923 7.025 1 97.72 139 LEU B C 1
ATOM 3724 O O . LEU B 1 139 ? 6.425 -3.732 6.957 1 97.72 139 LEU B O 1
ATOM 3728 N N . LEU B 1 140 ? 8.123 -2.681 6.037 1 98.43 140 LEU B N 1
ATOM 3729 C CA . LEU B 1 140 ? 7.939 -3.337 4.747 1 98.43 140 LEU B CA 1
ATOM 3730 C C . LEU B 1 140 ? 8.256 -4.825 4.843 1 98.43 140 LEU B C 1
ATOM 3732 O O . LEU B 1 140 ? 7.576 -5.65 4.23 1 98.43 140 LEU B O 1
ATOM 3736 N N . TRP B 1 141 ? 9.261 -5.157 5.681 1 97.55 141 TRP B N 1
ATOM 3737 C CA . TRP B 1 141 ? 9.594 -6.567 5.855 1 97.55 141 TRP B CA 1
ATOM 3738 C C . TRP B 1 141 ? 8.515 -7.286 6.658 1 97.55 141 TRP B C 1
ATOM 3740 O O . TRP B 1 141 ? 8.223 -8.457 6.407 1 97.55 141 TRP B O 1
ATOM 3750 N N . PHE B 1 142 ? 7.911 -6.582 7.562 1 97.59 142 PHE B N 1
ATOM 3751 C CA . PHE B 1 142 ? 6.776 -7.158 8.273 1 97.59 142 PHE B CA 1
ATOM 3752 C C . PHE B 1 142 ? 5.624 -7.442 7.315 1 97.59 142 PHE B C 1
ATOM 3754 O O . PHE B 1 142 ? 5.006 -8.506 7.379 1 97.59 142 PHE B O 1
ATOM 3761 N N . CYS B 1 143 ? 5.378 -6.503 6.476 1 97.97 143 CYS B N 1
ATOM 3762 C CA . CYS B 1 143 ? 4.317 -6.679 5.491 1 97.97 143 CYS B CA 1
ATOM 3763 C C . CYS B 1 143 ? 4.621 -7.852 4.566 1 97.97 143 CYS B C 1
ATOM 3765 O O . CYS B 1 143 ? 3.738 -8.659 4.271 1 97.97 143 CYS B O 1
ATOM 3767 N N . ARG B 1 144 ? 5.824 -7.938 4.14 1 97.87 144 ARG B N 1
ATOM 3768 C CA . ARG B 1 144 ? 6.242 -9.021 3.256 1 97.87 144 ARG B CA 1
ATOM 3769 C C . ARG B 1 144 ? 6.116 -10.374 3.949 1 97.87 144 ARG B C 1
ATOM 3771 O O . ARG B 1 144 ? 5.674 -11.351 3.34 1 97.87 144 ARG B O 1
ATOM 3778 N N . ALA B 1 145 ? 6.505 -10.442 5.207 1 97.55 145 ALA B N 1
ATOM 3779 C CA . ALA B 1 145 ? 6.423 -11.681 5.975 1 97.55 145 ALA B CA 1
ATOM 3780 C C . ALA B 1 145 ? 5.011 -12.26 5.933 1 97.55 145 ALA B C 1
ATOM 3782 O O . ALA B 1 145 ? 4.833 -13.466 5.75 1 97.55 145 ALA B O 1
ATOM 3783 N N . VAL B 1 146 ? 4.014 -11.43 5.999 1 97.76 146 VAL B N 1
ATOM 3784 C CA . VAL B 1 146 ? 2.619 -11.855 6.054 1 97.76 146 VAL B CA 1
ATOM 3785 C C . VAL B 1 146 ? 2.142 -12.246 4.657 1 97.76 146 VAL B C 1
ATOM 3787 O O . VAL B 1 146 ? 1.459 -13.259 4.488 1 97.76 146 VAL B O 1
ATOM 3790 N N . THR B 1 147 ? 2.552 -11.536 3.674 1 97.53 147 THR B N 1
ATOM 3791 C CA . THR B 1 147 ? 2.025 -11.746 2.33 1 97.53 147 THR B CA 1
ATOM 3792 C C . THR B 1 147 ? 2.605 -13.016 1.714 1 97.53 147 THR B C 1
ATOM 3794 O O . THR B 1 147 ? 1.89 -13.776 1.058 1 97.53 147 THR B O 1
ATOM 3797 N N . ILE B 1 148 ? 3.857 -13.292 1.977 1 97.06 148 ILE B N 1
ATOM 3798 C CA . ILE B 1 148 ? 4.483 -14.414 1.285 1 97.06 148 ILE B CA 1
ATOM 3799 C C . ILE B 1 148 ? 3.969 -15.729 1.865 1 97.06 148 ILE B C 1
ATOM 3801 O O . ILE B 1 148 ? 3.892 -16.738 1.16 1 97.06 148 ILE B O 1
ATOM 3805 N N . VAL B 1 149 ? 3.544 -15.715 3.105 1 96.56 149 VAL B N 1
ATOM 3806 C CA . VAL B 1 149 ? 3.138 -16.974 3.722 1 96.56 149 VAL B CA 1
ATOM 3807 C C . VAL B 1 149 ? 1.634 -17.171 3.552 1 96.56 149 VAL B C 1
ATOM 3809 O O . VAL B 1 149 ? 1.131 -18.291 3.666 1 96.56 149 VAL B O 1
ATOM 3812 N N . SER B 1 150 ? 0.889 -16.07 3.277 1 97.22 150 SER B N 1
ATOM 3813 C CA . SER B 1 150 ? -0.566 -16.157 3.211 1 97.22 150 SER B CA 1
ATOM 3814 C C . SER B 1 150 ? -1.017 -16.969 2.002 1 97.22 150 SER B C 1
ATOM 3816 O O . SER B 1 150 ? -1.883 -17.839 2.12 1 97.22 150 SER B O 1
ATOM 3818 N N . THR B 1 151 ? -0.497 -16.673 0.842 1 97.07 151 THR B N 1
ATOM 3819 C CA . THR B 1 151 ? -0.747 -17.393 -0.402 1 97.07 151 THR B CA 1
ATOM 3820 C C . THR B 1 151 ? 0.528 -17.49 -1.235 1 97.07 151 THR B C 1
ATOM 3822 O O . THR B 1 151 ? 0.748 -16.681 -2.139 1 97.07 151 THR B O 1
ATOM 3825 N N . PRO B 1 152 ? 1.365 -18.509 -0.913 1 95.8 152 PRO B N 1
ATOM 3826 C CA . PRO B 1 152 ? 2.606 -18.65 -1.677 1 95.8 152 PRO B CA 1
ATOM 3827 C C . PRO B 1 152 ? 2.359 -18.925 -3.159 1 95.8 152 PRO B C 1
ATOM 3829 O O . PRO B 1 152 ? 1.614 -19.846 -3.504 1 95.8 152 PRO B O 1
ATOM 3832 N N . LEU B 1 153 ? 2.922 -18.151 -4.014 1 95.11 153 LEU B N 1
ATOM 3833 C CA . LEU B 1 153 ? 2.824 -18.338 -5.458 1 95.11 153 LEU B CA 1
ATOM 3834 C C . LEU B 1 153 ? 3.912 -19.283 -5.959 1 95.11 153 LEU B C 1
ATOM 3836 O O . LEU B 1 153 ? 4.978 -19.386 -5.349 1 95.11 153 LEU B O 1
ATOM 3840 N N . PRO B 1 154 ? 3.583 -19.996 -7.04 1 93.53 154 PRO B N 1
ATOM 3841 C CA . PRO B 1 154 ? 4.664 -20.789 -7.628 1 93.53 154 PRO B CA 1
ATOM 3842 C C . PRO B 1 154 ? 5.854 -19.936 -8.061 1 93.53 154 PRO B C 1
ATOM 3844 O O . PRO B 1 154 ? 5.672 -18.813 -8.54 1 93.53 154 PRO B O 1
ATOM 3847 N N . ASN B 1 155 ? 7.035 -20.396 -7.851 1 91.53 155 ASN B N 1
ATOM 3848 C CA . ASN B 1 155 ? 8.254 -19.679 -8.21 1 91.53 155 ASN B CA 1
ATOM 3849 C C . ASN B 1 155 ? 8.43 -19.594 -9.724 1 91.53 155 ASN B C 1
ATOM 3851 O O . ASN B 1 155 ? 8.484 -20.619 -10.405 1 91.53 155 ASN B O 1
ATOM 3855 N N . PRO B 1 156 ? 8.501 -18.427 -10.232 1 91.98 156 PRO B N 1
ATOM 3856 C CA . PRO B 1 156 ? 8.667 -18.301 -11.682 1 91.98 156 PRO B CA 1
ATOM 3857 C C . PRO B 1 156 ? 10.086 -18.623 -12.145 1 91.98 156 PRO B C 1
ATOM 3859 O O . PRO B 1 156 ? 10.32 -18.82 -13.34 1 91.98 156 PRO B O 1
ATOM 3862 N N . ASP B 1 157 ? 10.998 -18.579 -11.204 1 86.88 157 ASP B N 1
ATOM 3863 C CA . ASP B 1 157 ? 12.384 -18.902 -11.527 1 86.88 157 ASP B CA 1
ATOM 3864 C C . ASP B 1 157 ? 12.621 -20.41 -11.486 1 86.88 157 ASP B C 1
ATOM 3866 O O . ASP B 1 157 ? 12.873 -20.974 -10.419 1 86.88 157 ASP B O 1
ATOM 3870 N N . HIS B 1 158 ? 12.694 -21.059 -12.608 1 79.31 158 HIS B N 1
ATOM 3871 C CA . HIS B 1 158 ? 12.831 -22.508 -12.698 1 79.31 158 HIS B CA 1
ATOM 3872 C C . HIS B 1 158 ? 14.244 -22.952 -12.336 1 79.31 158 HIS B C 1
ATOM 3874 O O . HIS B 1 158 ? 14.487 -24.138 -12.105 1 79.31 158 HIS B O 1
ATOM 3880 N N . THR B 1 159 ? 15.124 -22.006 -12.216 1 79.85 159 THR B N 1
ATOM 3881 C CA . THR B 1 159 ? 16.513 -22.354 -11.939 1 79.85 159 THR B CA 1
ATOM 3882 C C . THR B 1 159 ? 16.804 -22.271 -10.443 1 79.85 159 THR B C 1
ATOM 3884 O O . THR B 1 159 ? 17.892 -22.638 -9.995 1 79.85 159 THR B O 1
ATOM 3887 N N . CYS B 1 160 ? 15.778 -21.859 -9.732 1 82.38 160 CYS B N 1
ATOM 3888 C CA . CYS B 1 160 ? 16.011 -21.615 -8.313 1 82.38 160 CYS B CA 1
ATOM 3889 C C . CYS B 1 160 ? 16.098 -22.926 -7.54 1 82.38 160 CYS B C 1
ATOM 3891 O O . CYS B 1 160 ? 15.234 -23.793 -7.681 1 82.38 160 CYS B O 1
ATOM 3893 N N . VAL B 1 161 ? 17.191 -23.055 -6.716 1 81.72 161 VAL B N 1
ATOM 3894 C CA . VAL B 1 161 ? 17.385 -24.201 -5.835 1 81.72 161 VAL B CA 1
ATOM 3895 C C . VAL B 1 161 ? 17.503 -23.727 -4.388 1 81.72 161 VAL B C 1
ATOM 3897 O O . VAL B 1 161 ? 18.479 -23.068 -4.022 1 81.72 161 VAL B O 1
ATOM 3900 N N . PRO B 1 162 ? 16.512 -24.084 -3.572 1 82.83 162 PRO B N 1
ATOM 3901 C CA . PRO B 1 162 ? 16.548 -23.612 -2.185 1 82.83 162 PRO B CA 1
ATOM 3902 C C . PRO B 1 162 ? 17.73 -24.177 -1.4 1 82.83 162 PRO B C 1
ATOM 3904 O O . PRO B 1 162 ? 18.074 -25.351 -1.556 1 82.83 162 PRO B O 1
ATOM 3907 N N . ARG B 1 163 ? 18.405 -23.36 -0.633 1 82.4 163 ARG B N 1
ATOM 3908 C CA . ARG B 1 163 ? 19.46 -23.764 0.29 1 82.4 163 ARG B CA 1
ATOM 3909 C C . ARG B 1 163 ? 18.98 -23.694 1.736 1 82.4 163 ARG B C 1
ATOM 3911 O O . ARG B 1 163 ? 18.511 -22.648 2.189 1 82.4 163 ARG B O 1
ATOM 3918 N N . ILE B 1 164 ? 19.035 -24.833 2.429 1 88.19 164 ILE B N 1
ATOM 3919 C CA . ILE B 1 164 ? 18.58 -24.908 3.813 1 88.19 164 ILE B CA 1
ATOM 3920 C C . ILE B 1 164 ? 19.737 -25.337 4.713 1 88.19 164 ILE B C 1
ATOM 3922 O O . ILE B 1 164 ? 20.293 -26.425 4.543 1 88.19 164 ILE B O 1
ATOM 3926 N N . THR B 1 165 ? 20.109 -24.549 5.62 1 87.42 165 THR B N 1
ATOM 3927 C CA . THR B 1 165 ? 21.208 -24.808 6.543 1 87.42 165 THR B CA 1
ATOM 3928 C C . THR B 1 165 ? 20.732 -25.64 7.731 1 87.42 165 THR B C 1
ATOM 3930 O O . THR B 1 165 ? 21.434 -26.55 8.178 1 87.42 165 THR B O 1
ATOM 3933 N N . PHE B 1 166 ? 19.56 -25.323 8.218 1 90.32 166 PHE B N 1
ATOM 3934 C CA . PHE B 1 166 ? 18.981 -26.011 9.367 1 90.32 166 PHE B CA 1
ATOM 3935 C C . PHE B 1 166 ? 17.611 -26.582 9.022 1 90.32 166 PHE B C 1
ATOM 3937 O O . PHE B 1 166 ? 16.583 -26.013 9.395 1 90.32 166 PHE B O 1
ATOM 3944 N N . PRO B 1 167 ? 17.564 -27.713 8.393 1 87.71 167 PRO B N 1
ATOM 3945 C CA . PRO B 1 167 ? 16.31 -28.281 7.891 1 87.71 167 PRO B CA 1
ATOM 3946 C C . PRO B 1 167 ? 15.321 -28.605 9.008 1 87.71 167 PRO B C 1
ATOM 3948 O O . PRO B 1 167 ? 14.108 -28.599 8.784 1 87.71 167 PRO B O 1
ATOM 3951 N N . ASP B 1 168 ? 15.834 -28.828 10.235 1 92.1 168 ASP B N 1
ATOM 3952 C CA . ASP B 1 168 ? 14.945 -29.287 11.299 1 92.1 168 ASP B CA 1
ATOM 3953 C C . ASP B 1 168 ? 14.619 -28.154 12.269 1 92.1 168 ASP B C 1
ATOM 3955 O O . ASP B 1 168 ? 14.063 -28.39 13.344 1 92.1 168 ASP B O 1
ATOM 3959 N N . ASN B 1 169 ? 15.044 -27.008 11.953 1 93.92 169 ASN B N 1
ATOM 3960 C CA . ASN B 1 169 ? 14.815 -25.886 12.858 1 93.92 169 ASN B CA 1
ATOM 3961 C C . ASN B 1 169 ? 14.551 -24.594 12.091 1 93.92 169 ASN B C 1
ATOM 3963 O O . ASN B 1 169 ? 15.489 -23.909 11.678 1 93.92 169 ASN B O 1
ATOM 3967 N N . VAL B 1 170 ? 13.318 -24.199 11.998 1 93.64 170 VAL B N 1
ATOM 3968 C CA . VAL B 1 170 ? 12.897 -23.051 11.202 1 93.64 170 VAL B CA 1
ATOM 3969 C C . VAL B 1 170 ? 13.428 -21.764 11.83 1 93.64 170 VAL B C 1
ATOM 3971 O O . VAL B 1 170 ? 13.778 -20.819 11.12 1 93.64 170 VAL B O 1
ATOM 3974 N N . PHE B 1 171 ? 13.58 -21.708 13.167 1 94.67 171 PHE B N 1
ATOM 3975 C CA . PHE B 1 171 ? 14.029 -20.513 13.871 1 94.67 171 PHE B CA 1
ATOM 3976 C C . PHE B 1 171 ? 15.512 -20.264 13.623 1 94.67 171 PHE B C 1
ATOM 3978 O O . PHE B 1 171 ? 15.929 -19.122 13.416 1 94.67 171 PHE B O 1
ATOM 3985 N N . LEU B 1 172 ? 16.289 -21.324 13.569 1 92.36 172 LEU B N 1
ATOM 3986 C CA . LEU B 1 172 ? 17.715 -21.19 13.291 1 92.36 172 LEU B CA 1
ATOM 3987 C C . LEU B 1 172 ? 17.955 -20.887 11.816 1 92.36 172 LEU B C 1
ATOM 3989 O O . LEU B 1 172 ? 18.883 -20.152 11.472 1 92.36 172 LEU B O 1
ATOM 3993 N N . GLU B 1 173 ? 17.065 -21.48 11.038 1 91.64 173 GLU B N 1
ATOM 3994 C CA . GLU B 1 173 ? 17.17 -21.194 9.611 1 91.64 173 GLU B CA 1
ATOM 3995 C C . GLU B 1 173 ? 16.898 -19.721 9.321 1 91.64 173 GLU B C 1
ATOM 3997 O O . GLU B 1 173 ? 17.549 -19.12 8.464 1 91.64 173 GLU B O 1
ATOM 4002 N N . ALA B 1 174 ? 15.949 -19.185 10.033 1 92.03 174 ALA B N 1
ATOM 4003 C CA . ALA B 1 174 ? 15.62 -17.77 9.882 1 92.03 174 ALA B CA 1
ATOM 4004 C C . ALA B 1 174 ? 16.809 -16.887 10.25 1 92.03 174 ALA B C 1
ATOM 4006 O O . ALA B 1 174 ? 17.052 -15.863 9.608 1 92.03 174 ALA B O 1
ATOM 4007 N N . TRP B 1 175 ? 17.522 -17.29 11.226 1 88.71 175 TRP B N 1
ATOM 4008 C CA . TRP B 1 175 ? 18.709 -16.552 11.646 1 88.71 175 TRP B CA 1
ATOM 4009 C C . TRP B 1 175 ? 19.814 -16.657 10.601 1 88.71 175 TRP B C 1
ATOM 4011 O O . TRP B 1 175 ? 20.512 -15.678 10.326 1 88.71 175 TRP B O 1
ATOM 4021 N N . ALA B 1 176 ? 19.942 -17.785 10 1 85.16 176 ALA B N 1
ATOM 4022 C CA . ALA B 1 176 ? 20.975 -18.03 8.997 1 85.16 176 ALA B CA 1
ATOM 4023 C C . ALA B 1 176 ? 20.727 -17.202 7.739 1 85.16 176 ALA B C 1
ATOM 4025 O O . ALA B 1 176 ? 21.655 -16.931 6.974 1 85.16 176 ALA B O 1
ATOM 4026 N N . ASN B 1 177 ? 19.471 -16.796 7.59 1 83.14 177 ASN B N 1
ATOM 4027 C CA . ASN B 1 177 ? 19.101 -16.032 6.403 1 83.14 177 ASN B CA 1
ATOM 4028 C C . ASN B 1 177 ? 19.314 -14.536 6.61 1 83.14 177 ASN B C 1
ATOM 4030 O O . ASN B 1 177 ? 19.053 -13.737 5.709 1 83.14 177 ASN B O 1
ATOM 4034 N N . LEU B 1 178 ? 19.825 -14.179 7.752 1 79.94 178 LEU B N 1
ATOM 4035 C CA . LEU B 1 178 ? 20.155 -12.777 7.984 1 79.94 178 LEU B CA 1
ATOM 4036 C C . LEU B 1 178 ? 21.424 -12.386 7.233 1 79.94 178 LEU B C 1
ATOM 4038 O O . LEU B 1 178 ? 22.429 -13.098 7.29 1 79.94 178 LEU B O 1
ATOM 4042 N N . PRO B 1 179 ? 21.337 -11.271 6.456 1 68.65 179 PRO B N 1
ATOM 4043 C CA . PRO B 1 179 ? 22.481 -10.902 5.618 1 68.65 179 PRO B CA 1
ATOM 4044 C C . PRO B 1 179 ? 23.748 -10.643 6.431 1 68.65 179 PRO B C 1
ATOM 4046 O O . PRO B 1 179 ? 24.853 -10.663 5.881 1 68.65 179 PRO B O 1
ATOM 4049 N N . ILE B 1 180 ? 23.71 -10.56 7.648 1 65.08 180 ILE B N 1
ATOM 4050 C CA . ILE B 1 180 ? 24.867 -10.225 8.47 1 65.08 180 ILE B CA 1
ATOM 4051 C C . ILE B 1 180 ? 25.527 -11.505 8.978 1 65.08 180 ILE B C 1
ATOM 4053 O O . ILE B 1 180 ? 26.666 -11.478 9.451 1 65.08 180 ILE B O 1
ATOM 4057 N N . VAL B 1 181 ? 24.857 -12.552 8.696 1 61.96 181 VAL B N 1
ATOM 4058 C CA . VAL B 1 181 ? 25.349 -13.799 9.271 1 61.96 181 VAL B CA 1
ATOM 4059 C C . VAL B 1 181 ? 26.236 -14.521 8.258 1 61.96 181 VAL B C 1
ATOM 4061 O O . VAL B 1 181 ? 25.927 -14.551 7.064 1 61.96 181 VAL B O 1
ATOM 4064 N N . PRO B 1 182 ? 27.307 -14.973 8.687 1 55.85 182 PRO B N 1
ATOM 4065 C CA . PRO B 1 182 ? 28.249 -15.666 7.804 1 55.85 182 PRO B CA 1
ATOM 4066 C C . PRO B 1 182 ? 27.591 -16.787 7.003 1 55.85 182 PRO B C 1
ATOM 4068 O O . PRO B 1 182 ? 28.027 -17.093 5.89 1 55.85 182 PRO B O 1
ATOM 4071 N N . TRP B 1 183 ? 26.573 -17.313 7.501 1 54.56 183 TRP B N 1
ATOM 4072 C CA . TRP B 1 183 ? 25.914 -18.425 6.825 1 54.56 183 TRP B CA 1
ATOM 4073 C C . TRP B 1 183 ? 24.808 -17.924 5.903 1 54.56 183 TRP B C 1
ATOM 4075 O O . TRP B 1 183 ? 23.96 -18.702 5.46 1 54.56 183 TRP B O 1
ATOM 4085 N N . TYR B 1 184 ? 24.925 -16.764 5.74 1 61.32 184 TYR B N 1
ATOM 4086 C CA . TYR B 1 184 ? 23.872 -16.185 4.914 1 61.32 184 TYR B CA 1
ATOM 4087 C C . TYR B 1 184 ? 23.818 -16.859 3.548 1 61.32 184 TYR B C 1
ATOM 4089 O O . TYR B 1 184 ? 24.82 -16.904 2.831 1 61.32 184 TYR B O 1
ATOM 4097 N N . ASN B 1 185 ? 22.673 -17.689 3.469 1 59.13 185 ASN B N 1
ATOM 4098 C CA . ASN B 1 185 ? 22.371 -18.3 2.179 1 59.13 185 ASN B CA 1
ATOM 4099 C C . ASN B 1 185 ? 21.401 -17.445 1.368 1 59.13 185 ASN B C 1
ATOM 4101 O O . ASN B 1 185 ? 20.328 -17.084 1.855 1 59.13 185 ASN B O 1
ATOM 4105 N N . GLU B 1 186 ? 21.768 -16.915 0.321 1 59.48 186 GLU B N 1
ATOM 4106 C CA . GLU B 1 186 ? 21.135 -15.882 -0.494 1 59.48 186 GLU B CA 1
ATOM 4107 C C . GLU B 1 186 ? 19.907 -16.426 -1.219 1 59.48 186 GLU B C 1
ATOM 4109 O O . GLU B 1 186 ? 19.063 -15.657 -1.684 1 59.48 186 GLU B O 1
ATOM 4114 N N . MET B 1 187 ? 19.673 -17.708 -1.027 1 69.51 187 MET B N 1
ATOM 4115 C CA . MET B 1 187 ? 18.721 -18.065 -2.075 1 69.51 187 MET B CA 1
ATOM 4116 C C . MET B 1 187 ? 17.468 -18.698 -1.478 1 69.51 187 MET B C 1
ATOM 4118 O O . MET B 1 187 ? 17.517 -19.816 -0.964 1 69.51 187 MET B O 1
ATOM 4122 N N . THR B 1 188 ? 16.46 -17.924 -1.365 1 81.39 188 THR B N 1
ATOM 4123 C CA . THR B 1 188 ? 15.117 -18.42 -1.085 1 81.39 188 THR B CA 1
ATOM 4124 C C . THR B 1 188 ? 14.255 -18.389 -2.344 1 81.39 188 THR B C 1
ATOM 4126 O O . THR B 1 188 ? 14.383 -17.482 -3.168 1 81.39 188 THR B O 1
ATOM 4129 N N . CYS B 1 189 ? 13.403 -19.472 -2.544 1 83.16 189 CYS B N 1
ATOM 4130 C CA . CYS B 1 189 ? 12.741 -19.615 -3.836 1 83.16 189 CYS B CA 1
ATOM 4131 C C . CYS B 1 189 ? 11.24 -19.387 -3.708 1 83.16 189 CYS B C 1
ATOM 4133 O O . CYS B 1 189 ? 10.563 -19.108 -4.699 1 83.16 189 CYS B O 1
ATOM 4135 N N . GLN B 1 190 ? 10.657 -19.385 -2.541 1 85.96 190 GLN B N 1
ATOM 4136 C CA . GLN B 1 190 ? 9.201 -19.364 -2.448 1 85.96 190 GLN B CA 1
ATOM 4137 C C . GLN B 1 190 ? 8.703 -18.023 -1.918 1 85.96 190 GLN B C 1
ATOM 4139 O O . GLN B 1 190 ? 7.519 -17.872 -1.61 1 85.96 190 GLN B O 1
ATOM 4144 N N . ASP B 1 191 ? 9.55 -17.077 -1.871 1 87.51 191 ASP B N 1
ATOM 4145 C CA . ASP B 1 191 ? 9.184 -15.773 -1.328 1 87.51 191 ASP B CA 1
ATOM 4146 C C . ASP B 1 191 ? 8.884 -14.777 -2.447 1 87.51 191 ASP B C 1
ATOM 4148 O O . ASP B 1 191 ? 9.613 -13.799 -2.627 1 87.51 191 ASP B O 1
ATOM 4152 N N . VAL B 1 192 ? 7.735 -14.915 -3.073 1 91.16 192 VAL B N 1
ATOM 4153 C CA . VAL B 1 192 ? 7.466 -14.26 -4.349 1 91.16 192 VAL B CA 1
ATOM 4154 C C . VAL B 1 192 ? 6.673 -12.977 -4.115 1 91.16 192 VAL B C 1
ATOM 4156 O O . VAL B 1 192 ? 7.125 -11.886 -4.472 1 91.16 192 VAL B O 1
ATOM 4159 N N . LEU B 1 193 ? 5.563 -13.024 -3.55 1 94.22 193 LEU B N 1
ATOM 4160 C CA . LEU B 1 193 ? 4.714 -11.847 -3.403 1 94.22 193 LEU B CA 1
ATOM 4161 C C . LEU B 1 193 ? 4.91 -11.203 -2.035 1 94.22 193 LEU B C 1
ATOM 4163 O O . LEU B 1 193 ? 4.454 -11.737 -1.021 1 94.22 193 LEU B O 1
ATOM 4167 N N . PHE B 1 194 ? 5.512 -10.041 -2.035 1 96.72 194 PHE B N 1
ATOM 4168 C CA . PHE B 1 194 ? 6.023 -9.199 -3.11 1 96.72 194 PHE B CA 1
ATOM 4169 C C . PHE B 1 194 ? 7.547 -9.202 -3.123 1 96.72 194 PHE B C 1
ATOM 4171 O O . PHE B 1 194 ? 8.18 -9.703 -2.191 1 96.72 194 PHE B O 1
ATOM 4178 N N . SER B 1 195 ? 8.095 -8.698 -4.123 1 96.22 195 SER B N 1
ATOM 4179 C CA . SER B 1 195 ? 9.522 -8.789 -4.411 1 96.22 195 SER B CA 1
ATOM 4180 C C . SER B 1 195 ? 10.342 -7.996 -3.399 1 96.22 195 SER B C 1
ATOM 4182 O O . SER B 1 195 ? 10.228 -6.77 -3.324 1 96.22 195 SER B O 1
ATOM 4184 N N . GLY B 1 196 ? 11.177 -8.685 -2.702 1 94.38 196 GLY B N 1
ATOM 4185 C CA . GLY B 1 196 ? 12.115 -8.013 -1.817 1 94.38 196 GLY B CA 1
ATOM 4186 C C . GLY B 1 196 ? 13.161 -7.204 -2.56 1 94.38 196 GLY B C 1
ATOM 4187 O O . GLY B 1 196 ? 13.592 -6.152 -2.084 1 94.38 196 GLY B O 1
ATOM 4188 N N . HIS B 1 197 ? 13.555 -7.685 -3.713 1 94.51 197 HIS B N 1
ATOM 4189 C CA . HIS B 1 197 ? 14.515 -6.96 -4.538 1 94.51 197 HIS B CA 1
ATOM 4190 C C . HIS B 1 197 ? 13.968 -5.597 -4.95 1 94.51 197 HIS B C 1
ATOM 4192 O O . HIS B 1 197 ? 14.702 -4.606 -4.961 1 94.51 197 HIS B O 1
ATOM 4198 N N . THR B 1 198 ? 12.666 -5.626 -5.253 1 97.36 198 THR B N 1
ATOM 4199 C CA . THR B 1 198 ? 12.042 -4.362 -5.627 1 97.36 198 THR B CA 1
ATOM 4200 C C . THR B 1 198 ? 12.082 -3.374 -4.465 1 97.36 198 THR B C 1
ATOM 4202 O O . THR B 1 198 ? 12.371 -2.191 -4.659 1 97.36 198 THR B O 1
ATOM 4205 N N . VAL B 1 199 ? 11.826 -3.863 -3.301 1 97.66 199 VAL B N 1
ATOM 4206 C CA . VAL B 1 199 ? 11.867 -3.013 -2.115 1 97.66 199 VAL B CA 1
ATOM 4207 C C . VAL B 1 199 ? 13.291 -2.509 -1.889 1 97.66 199 VAL B C 1
ATOM 4209 O O . VAL B 1 199 ? 13.5 -1.33 -1.596 1 97.66 199 VAL B O 1
ATOM 4212 N N . CYS B 1 200 ? 14.282 -3.399 -2.121 1 96.17 200 CYS B N 1
ATOM 4213 C CA . CYS B 1 200 ? 15.688 -3.087 -1.892 1 96.17 200 CYS B CA 1
ATOM 4214 C C . CYS B 1 200 ? 16.201 -2.091 -2.925 1 96.17 200 CYS B C 1
ATOM 4216 O O . CYS B 1 200 ? 17.252 -1.476 -2.733 1 96.17 200 CYS B O 1
ATOM 4218 N N . MET B 1 201 ? 15.465 -1.886 -3.936 1 97.9 201 MET B N 1
ATOM 4219 C CA . MET B 1 201 ? 15.836 -0.883 -4.93 1 97.9 201 MET B CA 1
ATOM 4220 C C . MET B 1 201 ? 15.032 0.399 -4.736 1 97.9 201 MET B C 1
ATOM 4222 O O . MET B 1 201 ? 15.591 1.497 -4.76 1 97.9 201 MET B O 1
ATOM 4226 N N . THR B 1 202 ? 13.78 0.245 -4.47 1 98.43 202 THR B N 1
ATOM 4227 C CA . THR B 1 202 ? 12.866 1.381 -4.451 1 98.43 202 THR B CA 1
ATOM 4228 C C . THR B 1 202 ? 13.093 2.238 -3.209 1 98.43 202 THR B C 1
ATOM 4230 O O . THR B 1 202 ? 13.171 3.465 -3.301 1 98.43 202 THR B O 1
ATOM 4233 N N . LEU B 1 203 ? 13.229 1.64 -2.067 1 98.18 203 LEU B N 1
ATOM 4234 C CA . LEU B 1 203 ? 13.325 2.396 -0.823 1 98.18 203 LEU B CA 1
ATOM 4235 C C . LEU B 1 203 ? 14.586 3.254 -0.804 1 98.18 203 LEU B C 1
ATOM 4237 O O . LEU B 1 203 ? 14.522 4.451 -0.511 1 98.18 203 LEU B O 1
ATOM 4241 N N .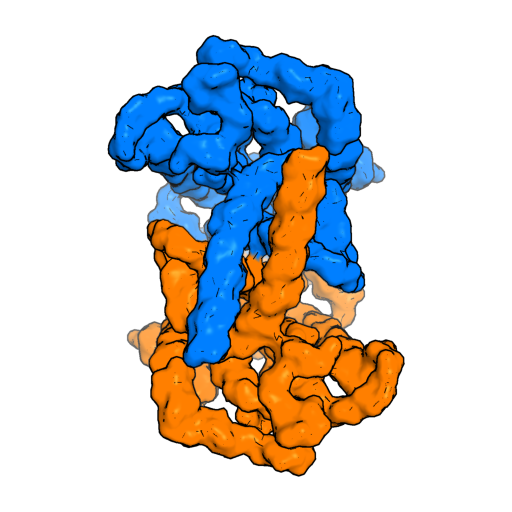 PRO B 1 204 ? 15.769 2.716 -1.147 1 96.99 204 PRO B N 1
ATOM 4242 C CA . PRO B 1 204 ? 16.954 3.576 -1.191 1 96.99 204 PRO B CA 1
ATOM 4243 C C . PRO B 1 204 ? 16.838 4.688 -2.231 1 96.99 204 PRO B C 1
ATOM 4245 O O . PRO B 1 204 ? 17.309 5.805 -2.001 1 96.99 204 PRO B O 1
ATOM 4248 N N . MET B 1 205 ? 16.17 4.423 -3.314 1 96.99 205 MET B N 1
ATOM 4249 C CA . MET B 1 205 ? 16.038 5.448 -4.345 1 96.99 205 MET B CA 1
ATOM 4250 C C . MET B 1 205 ? 15.07 6.541 -3.905 1 96.99 205 MET B C 1
ATOM 4252 O O . MET B 1 205 ? 15.298 7.722 -4.172 1 96.99 205 MET B O 1
ATOM 4256 N N . LEU B 1 206 ? 14.004 6.127 -3.259 1 96.89 206 LEU B N 1
ATOM 4257 C CA . LEU B 1 206 ? 13.103 7.131 -2.704 1 96.89 206 LEU B CA 1
ATOM 4258 C C . LEU B 1 206 ? 13.825 8.004 -1.683 1 96.89 206 LEU B C 1
ATOM 4260 O O . LEU B 1 206 ? 13.593 9.213 -1.619 1 96.89 206 LEU B O 1
ATOM 4264 N N . THR B 1 207 ? 14.656 7.365 -0.901 1 95.23 207 THR B N 1
ATOM 4265 C CA . THR B 1 207 ? 15.449 8.094 0.082 1 95.23 207 THR B CA 1
ATOM 4266 C C . THR B 1 207 ? 16.395 9.075 -0.605 1 95.23 207 THR B C 1
ATOM 4268 O O . THR B 1 207 ? 16.519 10.226 -0.183 1 95.23 207 THR B O 1
ATOM 4271 N N . MET B 1 208 ? 16.971 8.622 -1.682 1 92.53 208 MET B N 1
ATOM 4272 C CA . MET B 1 208 ? 17.84 9.493 -2.468 1 92.53 208 MET B CA 1
ATOM 4273 C C . MET B 1 208 ? 17.06 10.677 -3.029 1 92.53 208 MET B C 1
ATOM 4275 O O . MET B 1 208 ? 17.486 11.826 -2.897 1 92.53 208 MET B O 1
ATOM 4279 N N . PHE B 1 209 ? 15.941 10.447 -3.575 1 92.11 209 PHE B N 1
ATOM 4280 C CA . PHE B 1 209 ? 15.132 11.483 -4.206 1 92.11 209 PHE B CA 1
ATOM 4281 C C . PHE B 1 209 ? 14.716 12.539 -3.188 1 92.11 209 PHE B C 1
ATOM 4283 O O . PHE B 1 209 ? 14.662 13.729 -3.507 1 92.11 209 PHE B O 1
ATOM 4290 N N . LYS B 1 210 ? 14.493 12.14 -2.047 1 91.13 210 LYS B N 1
ATOM 4291 C CA . LYS B 1 210 ? 13.969 13.055 -1.037 1 91.13 210 LYS B CA 1
ATOM 4292 C C . LYS B 1 210 ? 15.084 13.9 -0.429 1 91.13 210 LYS B C 1
ATOM 4294 O O . LYS B 1 210 ? 14.914 15.103 -0.218 1 91.13 210 LYS B O 1
ATOM 4299 N N . TYR B 1 211 ? 16.303 13.257 -0.19 1 89.02 211 TYR B N 1
ATOM 4300 C CA . TYR B 1 211 ? 17.255 13.924 0.691 1 89.02 211 TYR B CA 1
ATOM 4301 C C . TYR B 1 211 ? 18.48 14.393 -0.084 1 89.02 211 TYR B C 1
ATOM 4303 O O . TYR B 1 211 ? 19.344 15.08 0.465 1 89.02 211 TYR B O 1
ATOM 4311 N N . VAL B 1 212 ? 18.562 14.082 -1.331 1 84.24 212 VAL B N 1
ATOM 4312 C CA . VAL B 1 212 ? 19.769 14.379 -2.095 1 84.24 212 VAL B CA 1
ATOM 4313 C C . VAL B 1 212 ? 19.959 15.891 -2.192 1 84.24 212 VAL B C 1
ATOM 4315 O O . VAL B 1 212 ? 21.091 16.379 -2.23 1 84.24 212 VAL B O 1
ATOM 4318 N N . ARG B 1 213 ? 18.897 16.64 -2.144 1 79.5 213 ARG B N 1
ATOM 4319 C CA . ARG B 1 213 ? 19.01 18.089 -2.274 1 79.5 213 ARG B CA 1
ATOM 4320 C C . ARG B 1 213 ? 19.487 18.721 -0.971 1 79.5 213 ARG B C 1
ATOM 4322 O O . ARG B 1 213 ? 20.066 19.81 -0.978 1 79.5 213 ARG B O 1
ATOM 4329 N N . LEU B 1 214 ? 19.18 18.058 0.098 1 77.15 214 LEU B N 1
ATOM 4330 C CA . LEU B 1 214 ? 19.646 18.549 1.391 1 77.15 214 LEU B CA 1
ATOM 4331 C C . LEU B 1 214 ? 21.14 18.295 1.562 1 77.15 214 LEU B C 1
ATOM 4333 O O . LEU B 1 214 ? 21.798 18.96 2.365 1 77.15 214 LEU B O 1
ATOM 4337 N N . ALA B 1 215 ? 21.578 17.31 0.837 1 72.08 215 ALA B N 1
ATOM 4338 C CA . ALA B 1 215 ? 22.991 16.946 0.895 1 72.08 215 ALA B CA 1
ATOM 4339 C C . ALA B 1 215 ? 23.528 16.611 -0.494 1 72.08 215 ALA B C 1
ATOM 4341 O O . ALA B 1 215 ? 23.844 15.454 -0.781 1 72.08 215 ALA B O 1
ATOM 4342 N N . PRO B 1 216 ? 23.671 17.731 -1.25 1 66.39 216 PRO B N 1
ATOM 4343 C CA . PRO B 1 216 ? 24.129 17.437 -2.61 1 66.39 216 PRO B CA 1
ATOM 4344 C C . PRO B 1 216 ? 25.567 16.927 -2.651 1 66.39 216 PRO B C 1
ATOM 4346 O O . PRO B 1 216 ? 26.388 17.316 -1.816 1 66.39 216 PRO B O 1
ATOM 4349 N N . TRP B 1 217 ? 25.795 15.979 -3.532 1 65.3 217 TRP B N 1
ATOM 4350 C CA . TRP B 1 217 ? 27.141 15.45 -3.726 1 65.3 217 TRP B CA 1
ATOM 4351 C C . TRP B 1 217 ? 28.119 16.565 -4.08 1 65.3 217 TRP B C 1
ATOM 4353 O O . TRP B 1 217 ? 29.221 16.631 -3.531 1 65.3 217 TRP B O 1
ATOM 4363 N N . PHE B 1 218 ? 27.622 17.312 -5.083 1 62.88 218 PHE B N 1
ATOM 4364 C CA . PHE B 1 218 ? 28.43 18.44 -5.534 1 62.88 218 PHE B CA 1
ATOM 4365 C C . PHE B 1 218 ? 27.634 19.737 -5.466 1 62.88 218 PHE B C 1
ATOM 4367 O O . PHE B 1 218 ? 26.524 19.819 -5.996 1 62.88 218 PHE B O 1
ATOM 4374 N N . PRO B 1 219 ? 28.026 20.497 -4.439 1 56.24 219 PRO B N 1
ATOM 4375 C CA . PRO B 1 219 ? 27.315 21.777 -4.427 1 56.24 219 PRO B CA 1
ATOM 4376 C C . PRO B 1 219 ? 27.281 22.447 -5.8 1 56.24 219 PRO B C 1
ATOM 4378 O O . PRO B 1 219 ? 28.292 22.463 -6.507 1 56.24 219 PRO B O 1
ATOM 4381 N N . SER B 1 220 ? 26.251 22.147 -6.489 1 54.81 220 SER B N 1
ATOM 4382 C CA . SER B 1 220 ? 26.179 22.818 -7.783 1 54.81 220 SER B CA 1
ATOM 4383 C C . SER B 1 220 ? 25.842 24.297 -7.621 1 54.81 220 SER B C 1
ATOM 4385 O O . SER B 1 220 ? 24.99 24.659 -6.808 1 54.81 220 SER B O 1
ATOM 4387 N N . SER B 1 221 ? 26.834 25.096 -7.965 1 50.16 221 SER B N 1
ATOM 4388 C CA . SER B 1 221 ? 26.642 26.54 -8.051 1 50.16 221 SER B CA 1
ATOM 4389 C C . SER B 1 221 ? 25.51 26.89 -9.012 1 50.16 221 SER B C 1
ATOM 4391 O O . SER B 1 221 ? 25.174 28.064 -9.181 1 50.16 221 SER B O 1
ATOM 4393 N N . SER B 1 222 ? 25.178 25.922 -9.726 1 50.96 222 SER B N 1
ATOM 4394 C CA . SER B 1 222 ? 24.247 26.351 -10.765 1 50.96 222 SER B CA 1
ATOM 4395 C C . SER B 1 222 ? 22.872 26.659 -10.181 1 50.96 222 SER B C 1
ATOM 4397 O O . SER B 1 222 ? 22.389 25.939 -9.304 1 50.96 222 SER B O 1
ATOM 4399 N N . SER B 1 223 ? 22.519 27.861 -10.317 1 52.27 223 SER B N 1
ATOM 4400 C CA . SER B 1 223 ? 21.222 28.404 -9.926 1 52.27 223 SER B CA 1
ATOM 4401 C C . SER B 1 223 ? 20.08 27.625 -10.571 1 52.27 223 SER B C 1
ATOM 4403 O O . SER B 1 223 ? 18.919 27.786 -10.19 1 52.27 223 SER B O 1
ATOM 4405 N N . ASN B 1 224 ? 20.482 26.991 -11.699 1 55.11 224 ASN B N 1
ATOM 4406 C CA . ASN B 1 224 ? 19.417 26.346 -12.459 1 55.11 224 ASN B CA 1
ATOM 4407 C C . ASN B 1 224 ? 19.12 24.946 -11.93 1 55.11 224 ASN B C 1
ATOM 4409 O O . ASN B 1 224 ? 19.988 24.071 -11.953 1 55.11 224 ASN B O 1
ATOM 4413 N N . ARG B 1 225 ? 18.046 24.732 -11.376 1 59.94 225 ARG B N 1
ATOM 4414 C CA . ARG B 1 225 ? 17.567 23.528 -10.705 1 59.94 225 ARG B CA 1
ATOM 4415 C C . ARG B 1 225 ? 17.676 22.312 -11.619 1 59.94 225 ARG B C 1
ATOM 4417 O O . ARG B 1 225 ? 17.919 21.197 -11.152 1 59.94 225 ARG B O 1
ATOM 4424 N N . TRP B 1 226 ? 17.65 22.555 -12.952 1 62.77 226 TRP B N 1
ATOM 4425 C CA . TRP B 1 226 ? 17.641 21.449 -13.905 1 62.77 226 TRP B CA 1
ATOM 4426 C C . TRP B 1 226 ? 19.056 20.946 -14.168 1 62.77 226 TRP B C 1
ATOM 4428 O O . TRP B 1 226 ? 19.249 19.79 -14.554 1 62.77 226 TRP B O 1
ATOM 4438 N N . TRP B 1 227 ? 19.915 21.802 -13.816 1 64.28 227 TRP B N 1
ATOM 4439 C CA . TRP B 1 227 ? 21.297 21.423 -14.09 1 64.28 227 TRP B CA 1
ATOM 4440 C C . TRP B 1 227 ? 22.065 21.185 -12.794 1 64.28 227 TRP B C 1
ATOM 4442 O O . TRP B 1 227 ? 23.293 21.296 -12.763 1 64.28 227 TRP B O 1
ATOM 4452 N N . SER B 1 228 ? 21.277 20.861 -11.906 1 72.7 228 SER B N 1
ATOM 4453 C CA . SER B 1 228 ? 21.932 20.621 -10.625 1 72.7 228 SER B CA 1
ATOM 4454 C C . SER B 1 228 ? 22.339 19.158 -10.477 1 72.7 228 SER B C 1
ATOM 4456 O O . SER B 1 228 ? 21.742 18.277 -11.099 1 72.7 228 SER B O 1
ATOM 4458 N N . THR B 1 229 ? 23.407 18.896 -9.815 1 75.2 229 THR B N 1
ATOM 4459 C CA . THR B 1 229 ? 23.888 17.547 -9.535 1 75.2 229 THR B CA 1
ATOM 4460 C C . THR B 1 229 ? 22.792 16.706 -8.886 1 75.2 229 THR B C 1
ATOM 4462 O O . THR B 1 229 ? 22.686 15.507 -9.149 1 75.2 229 THR B O 1
ATOM 4465 N N . SER B 1 230 ? 21.964 17.395 -8.203 1 77.94 230 SER B N 1
ATOM 4466 C CA . SER B 1 230 ? 20.871 16.682 -7.549 1 77.94 230 SER B CA 1
ATOM 4467 C C . SER B 1 230 ? 19.854 16.177 -8.567 1 77.94 230 SER B C 1
ATOM 4469 O O . SER B 1 230 ? 19.346 15.06 -8.442 1 77.94 230 SER B O 1
ATOM 4471 N N . THR B 1 231 ? 19.64 16.973 -9.553 1 83.48 231 THR B N 1
ATOM 4472 C CA . THR B 1 231 ? 18.717 16.563 -10.606 1 83.48 231 THR B CA 1
ATOM 4473 C C . THR B 1 231 ? 19.305 15.417 -11.425 1 83.48 231 THR B C 1
ATOM 4475 O O . THR B 1 231 ? 18.595 14.476 -11.785 1 83.48 231 THR B O 1
ATOM 4478 N N . ALA B 1 232 ? 20.542 15.517 -11.693 1 85 232 ALA B N 1
ATOM 4479 C CA . ALA B 1 232 ? 21.22 14.466 -12.447 1 85 232 ALA B CA 1
ATOM 4480 C C . ALA B 1 232 ? 21.167 13.135 -11.702 1 85 232 ALA B C 1
ATOM 4482 O O . ALA B 1 232 ? 20.931 12.087 -12.308 1 85 232 ALA B O 1
ATOM 4483 N N . VAL B 1 233 ? 21.34 13.191 -10.417 1 84.44 233 VAL B N 1
ATOM 4484 C CA . VAL B 1 233 ? 21.307 11.987 -9.593 1 84.44 233 VAL B CA 1
ATOM 4485 C C . VAL B 1 233 ? 19.899 11.394 -9.6 1 84.44 233 VAL B C 1
ATOM 4487 O O . VAL B 1 233 ? 19.733 10.175 -9.685 1 84.44 233 VAL B O 1
ATOM 4490 N N . ASN B 1 234 ? 18.952 12.27 -9.586 1 88.06 234 ASN B N 1
ATOM 4491 C CA . ASN B 1 234 ? 17.571 11.8 -9.604 1 88.06 234 ASN B CA 1
ATOM 4492 C C . ASN B 1 234 ? 17.213 11.16 -10.942 1 88.06 234 ASN B C 1
ATOM 4494 O O . ASN B 1 234 ? 16.516 10.145 -10.983 1 88.06 234 ASN B O 1
ATOM 4498 N N . ILE B 1 235 ? 17.694 11.753 -11.989 1 91.29 235 ILE B N 1
ATOM 4499 C CA . ILE B 1 235 ? 17.438 11.205 -13.317 1 91.29 235 ILE B CA 1
ATOM 4500 C C . ILE B 1 235 ? 18.142 9.859 -13.464 1 91.29 235 ILE B C 1
ATOM 4502 O O . ILE B 1 235 ? 17.533 8.876 -13.893 1 91.29 235 ILE B O 1
ATOM 4506 N N . CYS B 1 236 ? 19.362 9.794 -13.11 1 92.11 236 CYS B N 1
ATOM 4507 C CA . CYS B 1 236 ? 20.121 8.55 -13.177 1 92.11 236 CYS B CA 1
ATOM 4508 C C . CYS B 1 236 ? 19.496 7.481 -12.288 1 92.11 236 CYS B C 1
ATOM 4510 O O . CYS B 1 236 ? 19.386 6.322 -12.69 1 92.11 236 CYS B O 1
ATOM 4512 N N . GLY B 1 237 ? 19.099 7.893 -11.092 1 93.6 237 GLY B N 1
ATOM 4513 C CA . GLY B 1 237 ? 18.443 6.967 -10.183 1 93.6 237 GLY B CA 1
ATOM 4514 C C . GLY B 1 237 ? 17.161 6.385 -10.747 1 93.6 237 GLY B C 1
ATOM 4515 O O . GLY B 1 237 ? 16.881 5.197 -10.57 1 93.6 237 GLY B O 1
ATOM 4516 N N . THR B 1 238 ? 16.413 7.222 -11.45 1 94.8 238 THR B N 1
ATOM 4517 C CA . THR B 1 238 ? 15.177 6.763 -12.074 1 94.8 238 THR B CA 1
ATOM 4518 C C . THR B 1 238 ? 15.468 5.714 -13.143 1 94.8 238 THR B C 1
ATOM 4520 O O . THR B 1 238 ? 14.757 4.712 -13.247 1 94.8 238 THR B O 1
ATOM 4523 N N . PHE B 1 239 ? 16.525 5.889 -13.907 1 95.81 239 PHE B N 1
ATOM 4524 C CA . PHE B 1 239 ? 16.906 4.926 -14.934 1 95.81 239 PHE B CA 1
ATOM 4525 C C . PHE B 1 239 ? 17.351 3.612 -14.304 1 95.81 239 PHE B C 1
ATOM 4527 O O . PHE B 1 239 ? 16.973 2.535 -14.77 1 95.81 239 PHE B O 1
ATOM 4534 N N . VAL B 1 240 ? 18.104 3.713 -13.255 1 96.25 240 VAL B N 1
ATOM 4535 C CA . VAL B 1 240 ? 18.581 2.516 -12.569 1 96.25 240 VAL B CA 1
ATOM 4536 C C . VAL B 1 240 ? 17.394 1.724 -12.025 1 96.25 240 VAL B C 1
ATOM 4538 O O . VAL B 1 240 ? 17.358 0.496 -12.132 1 96.25 240 VAL B O 1
ATOM 4541 N N . LEU B 1 241 ? 16.467 2.42 -11.518 1 97.14 241 LEU B N 1
ATOM 4542 C CA . LEU B 1 241 ? 15.276 1.779 -10.971 1 97.14 241 LEU B CA 1
ATOM 4543 C C . LEU B 1 241 ? 14.474 1.093 -12.073 1 97.14 241 LEU B C 1
ATOM 4545 O O . LEU B 1 241 ? 14.077 -0.065 -11.928 1 97.14 241 LEU B O 1
ATOM 4549 N N . CYS B 1 242 ? 14.283 1.788 -13.16 1 96.88 242 CYS B N 1
ATOM 4550 C CA . CYS B 1 242 ? 13.511 1.245 -14.272 1 96.88 242 CYS B CA 1
ATOM 4551 C C . CYS B 1 242 ? 14.195 0.018 -14.863 1 96.88 242 CYS B C 1
ATOM 4553 O O . CYS B 1 242 ? 13.542 -0.991 -15.136 1 96.88 242 CYS B O 1
ATOM 4555 N N . PHE B 1 243 ? 15.497 0.052 -15.016 1 97.03 243 PHE B N 1
ATOM 4556 C CA . PHE B 1 243 ? 16.246 -1.085 -15.536 1 97.03 243 PHE B CA 1
ATOM 4557 C C . PHE B 1 243 ? 16.235 -2.24 -14.541 1 97.03 243 PHE B C 1
ATOM 4559 O O . PHE B 1 243 ? 16.135 -3.404 -14.935 1 97.03 243 PHE B O 1
ATOM 4566 N N . GLY B 1 244 ? 16.374 -1.873 -13.273 1 97.76 244 GLY B N 1
ATOM 4567 C CA . GLY B 1 244 ? 16.277 -2.914 -12.262 1 97.76 244 GLY B CA 1
ATOM 4568 C C . GLY B 1 244 ? 14.961 -3.667 -12.304 1 97.76 244 GLY B C 1
ATOM 4569 O O . GLY B 1 244 ? 14.944 -4.899 -12.291 1 97.76 244 GLY B O 1
ATOM 4570 N N . TYR B 1 245 ? 13.858 -2.892 -12.39 1 97.99 245 TYR B N 1
ATOM 4571 C CA . TYR B 1 245 ? 12.539 -3.508 -12.487 1 97.99 245 TYR B CA 1
ATOM 4572 C C . TYR B 1 245 ? 12.431 -4.371 -13.739 1 97.99 245 TYR B C 1
ATOM 4574 O O . TYR B 1 245 ? 11.898 -5.482 -13.69 1 97.99 245 TYR B O 1
ATOM 4582 N N . PHE B 1 246 ? 12.963 -3.826 -14.834 1 97.34 246 PHE B N 1
ATOM 4583 C CA . PHE B 1 246 ? 12.929 -4.529 -16.111 1 97.34 246 PHE B CA 1
ATOM 4584 C C . PHE B 1 246 ? 13.635 -5.875 -16.006 1 97.34 246 PHE B C 1
ATOM 4586 O O . PHE B 1 246 ? 13.098 -6.899 -16.435 1 97.34 246 PHE B O 1
ATOM 4593 N N . PHE B 1 247 ? 14.729 -5.95 -15.388 1 96.92 247 PHE B N 1
ATOM 4594 C CA . PHE B 1 247 ? 15.517 -7.177 -15.362 1 96.92 247 PHE B CA 1
ATOM 4595 C C . PHE B 1 247 ? 14.945 -8.167 -14.354 1 96.92 247 PHE B C 1
ATOM 4597 O O . PHE B 1 247 ? 15.063 -9.381 -14.532 1 96.92 247 PHE B O 1
ATOM 4604 N N . ILE B 1 248 ? 14.262 -7.704 -13.31 1 96.52 248 ILE B N 1
ATOM 4605 C CA . ILE B 1 248 ? 13.594 -8.623 -12.394 1 96.52 248 ILE B CA 1
ATOM 4606 C C . ILE B 1 248 ? 12.552 -9.442 -13.153 1 96.52 248 ILE B C 1
ATOM 4608 O O . ILE B 1 248 ? 12.506 -10.668 -13.028 1 96.52 248 ILE B O 1
ATOM 4612 N N . VAL B 1 249 ? 11.803 -8.782 -13.995 1 97.08 249 VAL B N 1
ATOM 4613 C CA . VAL B 1 249 ? 10.711 -9.463 -14.683 1 97.08 249 VAL B CA 1
ATOM 4614 C C . VAL B 1 249 ? 11.252 -10.206 -15.902 1 97.08 249 VAL B C 1
ATOM 4616 O O . VAL B 1 249 ? 10.818 -11.322 -16.2 1 97.08 249 VAL B O 1
ATOM 4619 N N . ALA B 1 250 ? 12.229 -9.623 -16.585 1 96.71 250 ALA B N 1
ATOM 4620 C CA . ALA B 1 250 ? 12.75 -10.217 -17.814 1 96.71 250 ALA B CA 1
ATOM 4621 C C . ALA B 1 250 ? 13.514 -11.505 -17.519 1 96.71 250 ALA B C 1
ATOM 4623 O O . ALA B 1 250 ? 13.622 -12.381 -18.381 1 96.71 250 ALA B O 1
ATOM 4624 N N . THR B 1 251 ? 14.023 -11.661 -16.352 1 94.84 251 THR B N 1
ATOM 4625 C CA . THR B 1 251 ? 14.744 -12.873 -15.978 1 94.84 251 THR B CA 1
ATOM 4626 C C . THR B 1 251 ? 13.815 -13.861 -15.278 1 94.84 251 THR B C 1
ATOM 4628 O O . THR B 1 251 ? 14.255 -14.917 -14.819 1 94.84 251 THR B O 1
ATOM 4631 N N . HIS B 1 252 ? 12.544 -13.523 -15.112 1 93.89 252 HIS B N 1
ATOM 4632 C CA . HIS B 1 252 ? 11.527 -14.329 -14.446 1 93.89 252 HIS B CA 1
ATOM 4633 C C . HIS B 1 252 ? 11.9 -14.593 -12.991 1 93.89 252 HIS B C 1
ATOM 4635 O O . HIS B 1 252 ? 11.645 -15.68 -12.468 1 93.89 252 HIS B O 1
ATOM 4641 N N . PHE B 1 253 ? 12.578 -13.553 -12.457 1 92.7 253 PHE B N 1
ATOM 4642 C CA . PHE B 1 253 ? 12.9 -13.644 -11.038 1 92.7 253 PHE B CA 1
ATOM 4643 C C . PHE B 1 253 ? 11.644 -13.497 -10.187 1 92.7 253 PHE B C 1
ATOM 4645 O O . PHE B 1 253 ? 11.495 -14.175 -9.169 1 92.7 253 PHE B O 1
ATOM 4652 N N . HIS B 1 254 ? 10.817 -12.607 -10.542 1 95.2 254 HIS B N 1
ATOM 4653 C CA . HIS B 1 254 ? 9.522 -12.332 -9.932 1 95.2 254 HIS B CA 1
ATOM 4654 C C . HIS B 1 254 ? 8.464 -12.041 -10.991 1 95.2 254 HIS B C 1
ATOM 4656 O O . HIS B 1 254 ? 8.796 -11.706 -12.13 1 95.2 254 HIS B O 1
ATOM 4662 N N . TYR B 1 255 ? 7.225 -12.263 -10.648 1 97.07 255 TYR B N 1
ATOM 4663 C CA . TYR B 1 255 ? 6.121 -11.862 -11.512 1 97.07 255 TYR B CA 1
ATOM 4664 C C . TYR B 1 255 ? 5.989 -10.345 -11.559 1 97.07 255 TYR B C 1
ATOM 4666 O O . TYR B 1 255 ? 6.466 -9.645 -10.663 1 97.07 255 TYR B O 1
ATOM 4674 N N . THR B 1 256 ? 5.365 -9.85 -12.567 1 98.2 256 THR B N 1
ATOM 4675 C CA . THR B 1 256 ? 5.149 -8.416 -12.722 1 98.2 256 THR B CA 1
ATOM 4676 C C . THR B 1 256 ? 4.375 -7.854 -11.533 1 98.2 256 THR B C 1
ATOM 4678 O O . THR B 1 256 ? 4.708 -6.784 -11.018 1 98.2 256 THR B O 1
ATOM 4681 N N . VAL B 1 257 ? 3.404 -8.585 -11.061 1 97.99 257 VAL B N 1
ATOM 4682 C CA . VAL B 1 257 ? 2.57 -8.093 -9.969 1 97.99 257 VAL B CA 1
ATOM 4683 C C . VAL B 1 257 ? 3.404 -7.974 -8.695 1 97.99 257 VAL B C 1
ATOM 4685 O O . VAL B 1 257 ? 3.17 -7.085 -7.873 1 97.99 257 VAL B O 1
ATOM 4688 N N . ASP B 1 258 ? 4.434 -8.805 -8.505 1 97.41 258 ASP B N 1
ATOM 4689 C CA . ASP B 1 258 ? 5.335 -8.734 -7.359 1 97.41 258 ASP B CA 1
ATOM 4690 C C . ASP B 1 258 ? 6.11 -7.418 -7.35 1 97.41 258 ASP B C 1
ATOM 4692 O O . ASP B 1 258 ? 6.269 -6.793 -6.3 1 97.41 258 ASP B O 1
ATOM 4696 N N . VAL B 1 259 ? 6.534 -7.129 -8.524 1 98.19 259 VAL B N 1
ATOM 4697 C CA . VAL B 1 259 ? 7.329 -5.916 -8.681 1 98.19 259 VAL B CA 1
ATOM 4698 C C . VAL B 1 259 ? 6.449 -4.689 -8.452 1 98.19 259 VAL B C 1
ATOM 4700 O O . VAL B 1 259 ? 6.832 -3.77 -7.723 1 98.19 259 VAL B O 1
ATOM 4703 N N . ILE B 1 260 ? 5.256 -4.693 -8.982 1 98.08 260 ILE B N 1
ATOM 4704 C CA . ILE B 1 260 ? 4.332 -3.573 -8.843 1 98.08 260 ILE B CA 1
ATOM 4705 C C . ILE B 1 260 ? 3.958 -3.393 -7.374 1 98.08 260 ILE B C 1
ATOM 4707 O O . ILE B 1 260 ? 4.021 -2.281 -6.843 1 98.08 260 ILE B O 1
ATOM 4711 N N . MET B 1 261 ? 3.622 -4.466 -6.718 1 98.05 261 MET B N 1
ATOM 4712 C CA . MET B 1 261 ? 3.214 -4.382 -5.319 1 98.05 261 MET B CA 1
ATOM 4713 C C . MET B 1 261 ? 4.379 -3.944 -4.438 1 98.05 261 MET B C 1
ATOM 4715 O O . MET B 1 261 ? 4.195 -3.167 -3.499 1 98.05 261 MET B O 1
ATOM 4719 N N . GLY B 1 262 ? 5.595 -4.465 -4.756 1 98.02 262 GLY B N 1
ATOM 4720 C CA . GLY B 1 262 ? 6.766 -4.018 -4.018 1 98.02 262 GLY B CA 1
ATOM 4721 C C . GLY B 1 262 ? 7.031 -2.532 -4.162 1 98.02 262 GLY B C 1
ATOM 4722 O O . GLY B 1 262 ? 7.337 -1.852 -3.18 1 98.02 262 GLY B O 1
ATOM 4723 N N . ALA B 1 263 ? 6.879 -2.047 -5.367 1 98.22 263 ALA B N 1
ATOM 4724 C CA . ALA B 1 263 ? 7.124 -0.634 -5.645 1 98.22 263 ALA B CA 1
ATOM 4725 C C . ALA B 1 263 ? 6.05 0.245 -5.01 1 98.22 263 ALA B C 1
ATOM 4727 O O . ALA B 1 263 ? 6.362 1.25 -4.367 1 98.22 263 ALA B O 1
ATOM 4728 N N . VAL B 1 264 ? 4.791 -0.172 -5.14 1 98.03 264 VAL B N 1
ATOM 4729 C CA . VAL B 1 264 ? 3.667 0.631 -4.669 1 98.03 264 VAL B CA 1
ATOM 4730 C C . VAL B 1 264 ? 3.67 0.679 -3.142 1 98.03 264 VAL B C 1
ATOM 4732 O O . VAL B 1 264 ? 3.486 1.745 -2.549 1 98.03 264 VAL B O 1
ATOM 4735 N N . LEU B 1 265 ? 3.906 -0.426 -2.486 1 98.33 265 LEU B N 1
ATOM 4736 C CA . LEU B 1 265 ? 3.941 -0.454 -1.028 1 98.33 265 LEU B CA 1
ATOM 4737 C C . LEU B 1 265 ? 5.11 0.37 -0.497 1 98.33 265 LEU B C 1
ATOM 4739 O O . LEU B 1 265 ? 4.968 1.088 0.496 1 98.33 265 LEU B O 1
ATOM 4743 N N . SER B 1 266 ? 6.263 0.295 -1.211 1 98.46 266 SER B N 1
ATOM 4744 C CA . SER B 1 266 ? 7.405 1.108 -0.806 1 98.46 266 SER B CA 1
ATOM 4745 C C . SER B 1 266 ? 7.089 2.597 -0.911 1 98.46 266 SER B C 1
ATOM 4747 O O . SER B 1 266 ? 7.382 3.365 0.008 1 98.46 266 SER B O 1
ATOM 4749 N N . LEU B 1 267 ? 6.437 2.973 -2.002 1 97.72 267 LEU B N 1
ATOM 4750 C CA . LEU B 1 267 ? 6.08 4.366 -2.243 1 97.72 267 LEU B CA 1
ATOM 4751 C C . LEU B 1 267 ? 5.07 4.855 -1.211 1 97.72 267 LEU B C 1
ATOM 4753 O O . LEU B 1 267 ? 5.221 5.945 -0.655 1 97.72 267 LEU B O 1
ATOM 4757 N N . LEU B 1 268 ? 4.109 4.034 -0.91 1 97.75 268 LEU B N 1
ATOM 4758 C CA . LEU B 1 268 ? 3.033 4.436 -0.011 1 97.75 268 LEU B CA 1
ATOM 4759 C C . LEU B 1 268 ? 3.528 4.511 1.429 1 97.75 268 LEU B C 1
ATOM 4761 O O . LEU B 1 268 ? 3.247 5.481 2.137 1 97.75 268 LEU B O 1
ATOM 4765 N N . VAL B 1 269 ? 4.289 3.527 1.868 1 97.96 269 VAL B N 1
ATOM 4766 C CA . VAL B 1 269 ? 4.772 3.508 3.245 1 97.96 269 VAL B CA 1
ATOM 4767 C C . VAL B 1 269 ? 5.767 4.647 3.459 1 97.96 269 VAL B C 1
ATOM 4769 O O . VAL B 1 269 ? 5.743 5.313 4.497 1 97.96 269 VAL B O 1
ATOM 4772 N N . PHE B 1 270 ? 6.624 4.922 2.458 1 97.97 270 PHE B N 1
ATOM 4773 C CA . PHE B 1 270 ? 7.613 5.991 2.533 1 97.97 270 PHE B CA 1
ATOM 4774 C C . PHE B 1 270 ? 6.934 7.347 2.688 1 97.97 270 PHE B C 1
ATOM 4776 O O . PHE B 1 270 ? 7.277 8.12 3.586 1 97.97 270 PHE B O 1
ATOM 4783 N N . ASN B 1 271 ? 5.968 7.613 1.871 1 95.29 271 ASN B N 1
ATOM 4784 C CA . ASN B 1 271 ? 5.294 8.906 1.898 1 95.29 271 ASN B CA 1
ATOM 4785 C C . ASN B 1 271 ? 4.371 9.032 3.107 1 95.29 271 ASN B C 1
ATOM 4787 O O . ASN B 1 271 ? 4.238 10.113 3.682 1 95.29 271 ASN B O 1
ATOM 4791 N N . TYR B 1 272 ? 3.712 7.888 3.421 1 95.05 272 TYR B N 1
ATOM 4792 C CA . TYR B 1 272 ? 2.895 7.882 4.629 1 95.05 272 TYR B CA 1
ATOM 4793 C C . TYR B 1 272 ? 3.72 8.276 5.848 1 95.05 272 TYR B C 1
ATOM 4795 O O . TYR B 1 272 ? 3.298 9.116 6.646 1 95.05 272 TYR B O 1
ATOM 4803 N N . TYR B 1 273 ? 4.86 7.73 6.003 1 96.08 273 TYR B N 1
ATOM 4804 C CA . TYR B 1 273 ? 5.726 8.028 7.138 1 96.08 273 TYR B CA 1
ATOM 4805 C C . TYR B 1 273 ? 6.083 9.509 7.177 1 96.08 273 TYR B C 1
ATOM 4807 O O . TYR B 1 273 ? 5.978 10.152 8.224 1 96.08 273 TYR B O 1
ATOM 4815 N N . HIS B 1 274 ? 6.469 10.122 6.087 1 95.41 274 HIS B N 1
ATOM 4816 C CA . HIS B 1 274 ? 6.981 11.487 6.058 1 95.41 274 HIS B CA 1
ATOM 4817 C C . HIS B 1 274 ? 5.864 12.5 6.284 1 95.41 274 HIS B C 1
ATOM 4819 O O . HIS B 1 274 ? 6.073 13.528 6.932 1 95.41 274 HIS B O 1
ATOM 4825 N N . TYR B 1 275 ? 4.674 12.183 5.797 1 93.17 275 TYR B N 1
ATOM 4826 C CA . TYR B 1 275 ? 3.553 13.082 6.052 1 93.17 275 TYR B CA 1
ATOM 4827 C C . TYR B 1 275 ? 3.072 12.958 7.493 1 93.17 275 TYR B C 1
ATOM 4829 O O . TYR B 1 275 ? 2.725 13.957 8.126 1 93.17 275 TYR B O 1
ATOM 4837 N N . ALA B 1 276 ? 3.045 11.76 7.97 1 93.09 276 ALA B N 1
ATOM 4838 C CA . ALA B 1 276 ? 2.656 11.544 9.361 1 93.09 276 ALA B CA 1
ATOM 4839 C C . ALA B 1 276 ? 3.629 12.228 10.316 1 93.09 276 ALA B C 1
ATOM 4841 O O . ALA B 1 276 ? 3.217 12.797 11.33 1 93.09 276 ALA B O 1
ATOM 4842 N N . ALA B 1 277 ? 4.897 12.162 9.986 1 93.43 277 ALA B N 1
ATOM 4843 C CA . ALA B 1 277 ? 5.915 12.806 10.812 1 93.43 277 ALA B CA 1
ATOM 4844 C C . ALA B 1 277 ? 5.705 14.317 10.861 1 93.43 277 ALA B C 1
ATOM 4846 O O . ALA B 1 277 ? 5.823 14.932 11.923 1 93.43 277 ALA B O 1
ATOM 4847 N N . LYS B 1 278 ? 5.404 14.922 9.746 1 90.23 278 LYS B N 1
ATOM 4848 C CA . LYS B 1 278 ? 5.147 16.358 9.695 1 90.23 278 LYS B CA 1
ATOM 4849 C C . LYS B 1 278 ? 3.943 16.732 10.555 1 90.23 278 LYS B C 1
ATOM 4851 O O . LYS B 1 278 ? 3.999 17.69 11.328 1 90.23 278 LYS B O 1
ATOM 4856 N N . VAL B 1 279 ? 2.92 15.905 10.437 1 88.11 279 VAL B N 1
ATOM 4857 C CA . VAL B 1 279 ? 1.688 16.184 11.167 1 88.11 279 VAL B CA 1
ATOM 4858 C C . VAL B 1 279 ? 1.911 15.962 12.661 1 88.11 279 VAL B C 1
ATOM 4860 O O . VAL B 1 279 ? 1.38 16.704 13.491 1 88.11 279 VAL B O 1
ATOM 4863 N N . ALA B 1 280 ? 2.677 15 12.981 1 86.81 280 ALA B N 1
ATOM 4864 C CA . ALA B 1 280 ? 2.95 14.676 14.379 1 86.81 280 ALA B CA 1
ATOM 4865 C C . ALA B 1 280 ? 3.685 15.819 15.074 1 86.81 280 ALA B C 1
ATOM 4867 O O . ALA B 1 280 ? 3.522 16.027 16.278 1 86.81 280 ALA B O 1
ATOM 4868 N N . THR B 1 281 ? 4.381 16.539 14.391 1 82.77 281 THR B N 1
ATOM 4869 C CA . THR B 1 281 ? 5.14 17.631 14.991 1 82.77 281 THR B CA 1
ATOM 4870 C C . THR B 1 281 ? 4.234 18.824 15.281 1 82.77 281 THR B C 1
ATOM 4872 O O . THR B 1 281 ? 4.603 19.721 16.041 1 82.77 281 THR B O 1
ATOM 4875 N N . LEU B 1 282 ? 3.156 18.777 14.65 1 80.09 282 LEU B N 1
ATOM 4876 C CA . LEU B 1 282 ? 2.233 19.893 14.824 1 80.09 282 LEU B CA 1
ATOM 4877 C C . LEU B 1 282 ? 1.206 19.585 15.909 1 80.09 282 LEU B C 1
ATOM 4879 O O . LEU B 1 282 ? 0.512 20.485 16.387 1 80.09 282 LEU B O 1
ATOM 4883 N N . SER B 1 283 ? 1.06 18.288 16.133 1 69.85 283 SER B N 1
ATOM 4884 C CA . SER B 1 283 ? 0.005 17.872 17.053 1 69.85 283 SER B CA 1
ATOM 4885 C C . SER B 1 283 ? 0.457 17.996 18.504 1 69.85 283 SER B C 1
ATOM 4887 O O . SER B 1 283 ?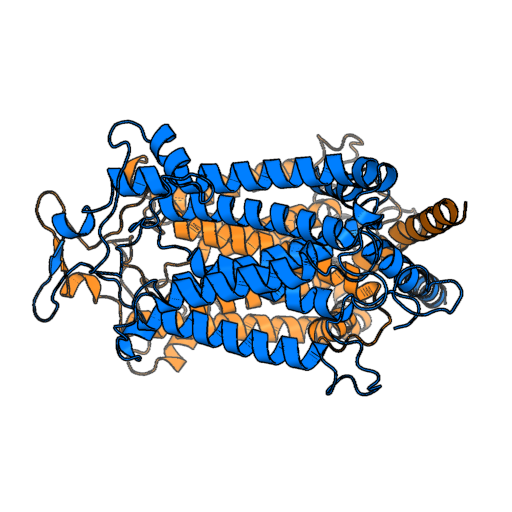 1.533 17.516 18.868 1 69.85 283 SER B O 1
ATOM 4889 N N . ARG B 1 284 ? -0.012 19.015 19.278 1 62.79 284 ARG B N 1
ATOM 4890 C CA . ARG B 1 284 ? 0.282 19.137 20.703 1 62.79 284 ARG B CA 1
ATOM 4891 C C . ARG B 1 284 ? -0.628 18.235 21.529 1 62.79 284 ARG B C 1
ATOM 4893 O O . ARG B 1 284 ? -0.38 18.014 22.716 1 62.79 284 ARG B O 1
ATOM 4900 N N . ARG B 1 285 ? -1.677 17.821 20.848 1 56.98 285 ARG B N 1
ATOM 4901 C CA . ARG B 1 285 ? -2.654 17.108 21.664 1 56.98 285 ARG B CA 1
ATOM 4902 C C . ARG B 1 285 ? -2.236 15.657 21.877 1 56.98 285 ARG B C 1
ATOM 4904 O O . ARG B 1 285 ? -1.631 15.044 20.995 1 56.98 285 ARG B O 1
ATOM 4911 N N . PRO B 1 286 ? -2.357 15.277 23.056 1 55.59 286 PRO B N 1
ATOM 4912 C CA . PRO B 1 286 ? -2.109 13.866 23.363 1 55.59 286 PRO B CA 1
ATOM 4913 C C . PRO B 1 286 ? -2.933 12.919 22.493 1 55.59 286 PRO B C 1
ATOM 4915 O O . PRO B 1 286 ? -4.164 12.998 22.483 1 55.59 286 PRO B O 1
ATOM 4918 N N . SER B 1 287 ? -2.627 12.891 21.238 1 55.76 287 SER B N 1
ATOM 4919 C CA . SER B 1 287 ? -3.328 11.873 20.463 1 55.76 287 SER B CA 1
ATOM 4920 C C . SER B 1 287 ? -3.116 10.484 21.054 1 55.76 287 SER B C 1
ATOM 4922 O O . SER B 1 287 ? -2.04 10.183 21.576 1 55.76 287 SER B O 1
ATOM 4924 N N . ARG B 1 288 ? -4.28 9.873 21.331 1 49.92 288 ARG B N 1
ATOM 4925 C CA . ARG B 1 288 ? -4.248 8.546 21.935 1 49.92 288 ARG B CA 1
ATOM 4926 C C . ARG B 1 288 ? -3.79 7.496 20.928 1 49.92 288 ARG B C 1
ATOM 4928 O O . ARG B 1 288 ? -3.585 6.334 21.284 1 49.92 288 ARG B O 1
ATOM 4935 N N . LEU B 1 289 ? -3.511 8.039 19.661 1 61.08 289 LEU B N 1
ATOM 4936 C CA . LEU B 1 289 ? -2.986 7.005 18.776 1 61.08 289 LEU B CA 1
ATOM 4937 C C . LEU B 1 289 ? -1.497 6.783 19.022 1 61.08 289 LEU B C 1
ATOM 4939 O O . LEU B 1 289 ? -0.721 7.74 19.061 1 61.08 289 LEU B O 1
ATOM 4943 N N . CYS B 1 290 ? -1.198 5.674 19.233 1 66.67 290 CYS B N 1
ATOM 4944 C CA . CYS B 1 290 ? 0.133 5.249 19.651 1 66.67 290 CYS B CA 1
ATOM 4945 C C . CYS B 1 290 ? 1.19 5.702 18.65 1 66.67 290 CYS B C 1
ATOM 4947 O O . CYS B 1 290 ? 2.314 6.029 19.033 1 66.67 290 CYS B O 1
ATOM 4949 N N . ILE B 1 291 ? 0.774 5.996 17.43 1 79.7 291 ILE B N 1
ATOM 4950 C CA . ILE B 1 291 ? 1.783 6.285 16.418 1 79.7 291 ILE B CA 1
ATOM 4951 C C . ILE B 1 291 ? 2.243 7.736 16.547 1 79.7 291 ILE B C 1
ATOM 4953 O O . ILE B 1 291 ? 3.421 8.04 16.346 1 79.7 291 ILE B O 1
ATOM 4957 N N . ILE B 1 292 ? 1.41 8.586 17.02 1 80.01 292 ILE B N 1
ATOM 4958 C CA . ILE B 1 292 ? 1.71 10.014 17.023 1 80.01 292 ILE B CA 1
ATOM 4959 C C . ILE B 1 292 ? 2.675 10.336 18.162 1 80.01 292 ILE B C 1
ATOM 4961 O O . ILE B 1 292 ? 3.707 10.976 17.947 1 80.01 292 ILE B O 1
ATOM 4965 N N . PRO B 1 293 ? 2.404 9.706 19.381 1 82.37 293 PRO B N 1
ATOM 4966 C CA . PRO B 1 293 ? 3.384 9.954 20.441 1 82.37 293 PRO B CA 1
ATOM 4967 C C . PRO B 1 293 ? 4.753 9.354 20.132 1 82.37 293 PRO B C 1
ATOM 4969 O O . PRO B 1 293 ? 5.781 9.945 20.471 1 82.37 293 PRO B O 1
ATOM 4972 N N . PHE B 1 294 ? 4.783 8.225 19.48 1 89.47 294 PHE B N 1
ATOM 4973 C CA . PHE B 1 294 ? 6.041 7.599 19.091 1 89.47 294 PHE B CA 1
ATOM 4974 C C . PHE B 1 294 ? 6.789 8.465 18.086 1 89.47 294 PHE B C 1
ATOM 4976 O O . PHE B 1 294 ? 7.991 8.698 18.232 1 89.47 294 PHE B O 1
ATOM 4983 N N . LEU B 1 295 ? 6.058 8.991 17.136 1 91.41 295 LEU B N 1
ATOM 4984 C CA . LEU B 1 295 ? 6.684 9.796 16.093 1 91.41 295 LEU B CA 1
ATOM 4985 C C . LEU B 1 295 ? 7.183 11.122 16.657 1 91.41 295 LEU B C 1
ATOM 4987 O O . LEU B 1 295 ? 8.211 11.642 16.215 1 91.41 295 LEU B O 1
ATOM 4991 N N . ARG B 1 296 ? 6.523 11.62 17.645 1 88.74 296 ARG B N 1
ATOM 4992 C CA . ARG B 1 296 ? 6.949 12.866 18.274 1 88.74 296 ARG B CA 1
ATOM 4993 C C . ARG B 1 296 ? 8.278 12.687 18.999 1 88.74 296 ARG B C 1
ATOM 4995 O O . ARG B 1 296 ? 9.174 13.525 18.881 1 88.74 296 ARG B O 1
ATOM 5002 N N . TRP B 1 297 ? 8.302 11.61 19.715 1 90.01 297 TRP B N 1
ATOM 5003 C CA . TRP B 1 297 ? 9.553 11.306 20.401 1 90.01 297 TRP B CA 1
ATOM 5004 C C . TRP B 1 297 ? 10.663 11.003 19.4 1 90.01 297 TRP B C 1
ATOM 5006 O O . TRP B 1 297 ? 11.781 11.508 19.53 1 90.01 297 TRP B O 1
ATOM 5016 N N . PHE B 1 298 ? 10.341 10.254 18.367 1 92.87 298 PHE B N 1
ATOM 5017 C CA . PHE B 1 298 ? 11.291 9.723 17.397 1 92.87 298 PHE B CA 1
ATOM 5018 C C . PHE B 1 298 ? 11.86 10.84 16.529 1 92.87 298 PHE B C 1
ATOM 5020 O O . PHE B 1 298 ? 13.032 10.804 16.151 1 92.87 298 PHE B O 1
ATOM 5027 N N . GLU B 1 299 ? 11.006 11.901 16.321 1 93.16 299 GLU B N 1
ATOM 5028 C CA . GLU B 1 299 ? 11.397 12.952 15.386 1 93.16 299 GLU B CA 1
ATOM 5029 C C . GLU B 1 299 ? 11.737 14.246 16.12 1 93.16 299 GLU B C 1
ATOM 5031 O O . GLU B 1 299 ? 11.902 15.295 15.495 1 93.16 299 GLU B O 1
ATOM 5036 N N . LYS B 1 300 ? 11.873 14.189 17.363 1 89.07 300 LYS B N 1
ATOM 5037 C CA . LYS B 1 300 ? 12.05 15.359 18.218 1 89.07 300 LYS B CA 1
ATOM 5038 C C . LYS B 1 300 ? 13.258 16.183 17.779 1 89.07 300 LYS B C 1
ATOM 5040 O O . LYS B 1 300 ? 13.211 17.414 17.784 1 89.07 300 LYS B O 1
ATOM 5045 N N . HIS B 1 301 ? 14.323 15.53 17.307 1 88.71 301 HIS B N 1
ATOM 5046 C CA . HIS B 1 301 ? 15.571 16.236 17.042 1 88.71 301 HIS B CA 1
ATOM 5047 C C . HIS B 1 301 ? 15.829 16.357 15.544 1 88.71 301 HIS B C 1
ATOM 5049 O O . HIS B 1 301 ? 16.947 16.667 15.125 1 88.71 301 HIS B O 1
ATOM 5055 N N . SER B 1 302 ? 14.811 16.156 14.753 1 89.49 302 SER B N 1
ATOM 5056 C CA . SER B 1 302 ? 14.974 16.211 13.304 1 89.49 302 SER B CA 1
ATOM 5057 C C . SER B 1 302 ? 15.005 17.652 12.805 1 89.49 302 SER B C 1
ATOM 5059 O O . SER B 1 302 ? 13.967 18.315 12.745 1 89.49 302 SER B O 1
ATOM 5061 N N . LYS B 1 303 ? 16.076 18.053 12.365 1 84.3 303 LYS B N 1
ATOM 5062 C CA . LYS B 1 303 ? 16.278 19.438 11.95 1 84.3 303 LYS B CA 1
ATOM 5063 C C . LYS B 1 303 ? 15.48 19.757 10.69 1 84.3 303 LYS B C 1
ATOM 5065 O O . LYS B 1 303 ? 15.023 20.887 10.507 1 84.3 303 LYS B O 1
ATOM 5070 N N . ASP B 1 304 ? 15.386 18.783 9.815 1 84.45 304 ASP B N 1
ATOM 5071 C CA . ASP B 1 304 ? 14.641 19.028 8.584 1 84.45 304 ASP B CA 1
ATOM 5072 C C . ASP B 1 304 ? 13.175 19.336 8.881 1 84.45 304 ASP B C 1
ATOM 5074 O O . ASP B 1 304 ? 12.568 20.184 8.224 1 84.45 304 ASP B O 1
ATOM 5078 N N . LEU B 1 305 ? 12.645 18.69 9.892 1 87.87 305 LEU B N 1
ATOM 5079 C CA . LEU B 1 305 ? 11.258 18.936 10.27 1 87.87 305 LEU B CA 1
ATOM 5080 C C . LEU B 1 305 ? 11.121 20.268 11 1 87.87 305 LEU B C 1
ATOM 5082 O O . LEU B 1 305 ? 10.102 20.95 10.871 1 87.87 305 LEU B O 1
ATOM 5086 N N . HIS B 1 306 ? 12.124 20.541 11.756 1 83.61 306 HIS B N 1
ATOM 5087 C CA . HIS B 1 306 ? 12.134 21.847 12.406 1 83.61 306 HIS B CA 1
ATOM 5088 C C . HIS B 1 306 ? 12.104 22.974 11.379 1 83.61 306 HIS B C 1
ATOM 5090 O O . HIS B 1 306 ? 11.348 23.937 11.53 1 83.61 306 HIS B O 1
ATOM 5096 N N . HIS B 1 307 ? 12.835 22.77 10.382 1 80.36 307 HIS B N 1
ATOM 5097 C CA . HIS B 1 307 ? 12.866 23.777 9.327 1 80.36 307 HIS B CA 1
ATOM 5098 C C . HIS B 1 307 ? 11.538 23.834 8.58 1 80.36 307 HIS B C 1
ATOM 5100 O O . HIS B 1 307 ? 11.071 24.917 8.218 1 80.36 307 HIS B O 1
ATOM 5106 N N . TRP B 1 308 ? 11.069 22.738 8.342 1 82.1 308 TRP B N 1
ATOM 5107 C CA . TRP B 1 308 ? 9.775 22.677 7.672 1 82.1 308 TRP B CA 1
ATOM 5108 C C . TRP B 1 308 ? 8.706 23.399 8.486 1 82.1 308 TRP B C 1
ATOM 5110 O O . TRP B 1 308 ? 7.887 24.136 7.932 1 82.1 308 TRP B O 1
ATOM 5120 N N . ARG B 1 309 ? 8.75 23.267 9.737 1 80.57 309 ARG B N 1
ATOM 5121 C CA . ARG B 1 309 ? 7.792 23.909 10.631 1 80.57 309 ARG B CA 1
ATOM 5122 C C . ARG B 1 309 ? 7.933 25.427 10.586 1 80.57 309 ARG B C 1
ATOM 5124 O O . ARG B 1 309 ? 6.934 26.149 10.594 1 80.57 309 ARG B O 1
ATOM 5131 N N . GLN B 1 310 ? 9.095 25.825 10.518 1 75.69 310 GLN B N 1
ATOM 5132 C CA . GLN B 1 310 ? 9.362 27.258 10.474 1 75.69 310 GLN B CA 1
ATOM 5133 C C . GLN B 1 310 ? 8.831 27.878 9.185 1 75.69 310 GLN B C 1
ATOM 5135 O O . GLN B 1 310 ? 8.337 29.007 9.19 1 75.69 310 GLN B O 1
ATOM 5140 N N . ARG B 1 311 ? 8.866 27.117 8.217 1 75.51 311 ARG B N 1
ATOM 5141 C CA . ARG B 1 311 ? 8.389 27.62 6.932 1 75.51 311 ARG B CA 1
ATOM 5142 C C . ARG B 1 311 ? 6.868 27.555 6.85 1 75.51 311 ARG B C 1
ATOM 5144 O O . ARG B 1 311 ? 6.244 28.358 6.153 1 75.51 311 ARG B O 1
ATOM 5151 N N . ALA B 1 312 ? 6.371 26.594 7.472 1 74.79 312 ALA B N 1
ATOM 5152 C CA . ALA B 1 312 ? 4.927 26.383 7.428 1 74.79 312 ALA B CA 1
ATOM 5153 C C . ALA B 1 312 ? 4.202 27.351 8.358 1 74.79 312 ALA B C 1
ATOM 5155 O O . ALA B 1 312 ? 3.017 27.634 8.17 1 74.79 312 ALA B O 1
ATOM 5156 N N . SER B 1 313 ? 4.878 27.962 9.303 1 70.15 313 SER B N 1
ATOM 5157 C CA . SER B 1 313 ? 4.306 28.803 10.349 1 70.15 313 SER B CA 1
ATOM 5158 C C . SER B 1 313 ? 3.693 30.072 9.765 1 70.15 313 SER B C 1
ATOM 5160 O O . SER B 1 313 ? 2.579 30.454 10.129 1 70.15 313 SER B O 1
ATOM 5162 N N . PRO B 1 314 ? 4.41 30.67 8.769 1 63.69 314 PRO B N 1
ATOM 5163 C CA . PRO B 1 314 ? 3.765 31.883 8.261 1 63.69 314 PRO B CA 1
ATOM 5164 C C . PRO B 1 314 ? 2.461 31.593 7.522 1 63.69 314 PRO B C 1
ATOM 5166 O O . PRO B 1 314 ? 1.539 32.413 7.544 1 63.69 314 PRO B O 1
ATOM 5169 N N . GLY B 1 315 ? 2.343 30.529 6.849 1 59.93 315 GLY B N 1
ATOM 5170 C CA . GLY B 1 315 ? 1.134 30.147 6.136 1 59.93 315 GLY B CA 1
ATOM 5171 C C . GLY B 1 315 ? -0.055 29.928 7.051 1 59.93 315 GLY B C 1
ATOM 5172 O O . GLY B 1 315 ? -1.192 30.23 6.683 1 59.93 315 GLY B O 1
ATOM 5173 N N . LEU B 1 316 ? 0.193 29.462 8.146 1 62.58 316 LEU B N 1
ATOM 5174 C CA . LEU B 1 316 ? -0.846 29.232 9.143 1 62.58 316 LEU B CA 1
ATOM 5175 C C . LEU B 1 316 ? -1.404 30.554 9.661 1 62.58 316 LEU B C 1
ATOM 5177 O O . LEU B 1 316 ? -2.614 30.688 9.857 1 62.58 316 LEU B O 1
ATOM 5181 N N . LEU B 1 317 ? -0.527 31.457 9.699 1 60.65 317 LEU B N 1
ATOM 5182 C CA . LEU B 1 317 ? -0.931 32.754 10.232 1 60.65 317 LEU B CA 1
ATOM 5183 C C . LEU B 1 317 ? -1.734 33.539 9.2 1 60.65 317 LEU B C 1
ATOM 5185 O O . LEU B 1 317 ? -2.684 34.243 9.551 1 60.65 317 LEU B O 1
ATOM 5189 N N . GLN B 1 318 ? -1.375 33.407 8.008 1 57.56 318 GLN B N 1
ATOM 5190 C CA . GLN B 1 318 ? -2.056 34.147 6.951 1 57.56 318 GLN B CA 1
ATOM 5191 C C . GLN B 1 318 ? -3.459 33.596 6.71 1 57.56 318 GLN B C 1
ATOM 5193 O O . GLN B 1 318 ? -4.397 34.358 6.467 1 57.56 318 GLN B O 1
ATOM 5198 N N . VAL B 1 319 ? -3.59 32.384 6.622 1 57.09 319 VAL B N 1
ATOM 5199 C CA . VAL B 1 319 ? -4.899 31.796 6.36 1 57.09 319 VAL B CA 1
ATOM 5200 C C . VAL B 1 319 ? -5.872 32.186 7.471 1 57.09 319 VAL B C 1
ATOM 5202 O O . VAL B 1 319 ? -7.046 32.459 7.21 1 57.09 319 VAL B O 1
ATOM 5205 N N . GLU B 1 320 ? -5.421 32.259 8.689 1 54.39 320 GLU B N 1
ATOM 5206 C CA . GLU B 1 320 ? -6.246 32.728 9.797 1 54.39 320 GLU B CA 1
ATOM 5207 C C . GLU B 1 320 ? -6.694 34.171 9.58 1 54.39 320 GLU B C 1
ATOM 5209 O O . GLU B 1 320 ? -7.831 34.528 9.895 1 54.39 320 GLU B O 1
ATOM 5214 N N . ALA B 1 321 ? -5.862 34.931 8.949 1 53.29 321 ALA B N 1
ATOM 5215 C CA . ALA B 1 321 ? -6.199 36.327 8.68 1 53.29 321 ALA B CA 1
ATOM 5216 C C . ALA B 1 321 ? -7.246 36.435 7.575 1 53.29 321 ALA B C 1
ATOM 5218 O O . ALA B 1 321 ? -8.131 37.291 7.631 1 53.29 321 ALA B O 1
ATOM 5219 N N . GLU B 1 322 ? -7.158 35.588 6.639 1 51.9 322 GLU B N 1
ATOM 5220 C CA . GLU B 1 322 ? -8.101 35.647 5.526 1 51.9 322 GLU B CA 1
ATOM 5221 C C . GLU B 1 322 ? -9.48 35.144 5.944 1 51.9 322 GLU B C 1
ATOM 5223 O O . GLU B 1 322 ? -10.497 35.581 5.4 1 51.9 322 GLU B O 1
ATOM 5228 N N . GLU B 1 323 ? -9.609 34.202 6.765 1 50.15 323 GLU B N 1
ATOM 5229 C CA . GLU B 1 323 ? -10.9 33.684 7.208 1 50.15 323 GLU B CA 1
ATOM 5230 C C . GLU B 1 323 ? -11.563 34.632 8.204 1 50.15 323 GLU B C 1
ATOM 5232 O O . GLU B 1 323 ? -12.786 34.625 8.357 1 50.15 323 GLU B O 1
ATOM 5237 N N . GLU B 1 324 ? -10.879 35.405 8.895 1 43.68 324 GLU B N 1
ATOM 5238 C CA . GLU B 1 324 ? -11.452 36.416 9.778 1 43.68 324 GLU B CA 1
ATOM 5239 C C . GLU B 1 324 ? -12.043 37.574 8.98 1 43.68 324 GLU B C 1
ATOM 5241 O O . GLU B 1 324 ? -12.915 38.293 9.473 1 43.68 324 GLU B O 1
ATOM 5246 N N . PHE B 1 325 ? -11.683 37.71 7.793 1 37.98 325 PHE B N 1
ATOM 5247 C CA . PHE B 1 325 ? -12.325 38.744 6.991 1 37.98 325 PHE B CA 1
ATOM 5248 C C . PHE B 1 325 ? -13.303 38.128 5.997 1 37.98 325 PHE B C 1
ATOM 5250 O O . PHE B 1 325 ? -13.007 37.101 5.383 1 37.98 325 PHE B O 1
#

Sequence (650 aa):
MAAMYGASDASGRYTGFASAPFCLRDFRREELLKFGPRVGAACAICLAGIYVNNLSQAWLQQNMATYYQKGWKPVPPMSGTVKLWDVSFHFLPYVKLTFLPDIFAGVCQVTAVIRFLVVPGPMSLRWIVLSRYLIIWGLLWFCRAVTIVSTPLPNPDHTCVPRITFPDNVFLEAWANLPIVPWYNEMTCQDVLFSGHTVCMTLPMLTMFKYVRLAPWFPSSSSNRWWSTSTAVNICGTFVLCFGYFFIVATHFHYTVDVIMGAVLSLLVFNYYHYAAKVATLSRRPSRLCIIPFLRWFEKHSKDLHHWRQRASPGLLQVEAEEEFMAAMYGASDASGRYTGFASAPFCLRDFRREELLKFGPRVGAACAICLAGIYVNNLSQAWLQQNMATYYQKGWKPVPPMSGTVKLWDVSFHFLPYVKLTFLPDIFAGVCQVTAVIRFLVVPGPMSLRWIVLSRYLIIWGLLWFCRAVTIVSTPLPNPDHTCVPRITFPDNVFLEAWANLPIVPWYNEMTCQDVLFSGHTVCMTLPMLTMFKYVRLAPWFPSSSSNRWWSTSTAVNICGTFVLCFGYFFIVATHFHYTVDVIMGAVLSLLVFNYYHYAAKVATLSRRPSRLCIIPFLRWFEKHSKDLHHWRQRASPGLLQVEAEEEF

Secondary structure (DSSP, 8-state):
--TTSS---TTS----TTTSGGGGGGGSHHHHHHHHHHHHHHHHHHHHHHHHHHHHHHHHHHHHTTHHHHHEEEPTT--SS-----HHHHHS-----TTHHHHHHHHHHHHHHIIIIIS--STTHHHHHHHHHHHHHHHHHHHHHHHHHHSPPPPS-TT-----S-TT-HHHHHHHTSTTSTT-----SS--SS-HHHHHHHHHHHHHHHHTTTS-SS----S-GGGSHHHHHHHHHHHHHHHHHHHHHHTTSS-HHHHHHHHHHHHHHHHHHHHHHHHHTT--S--SSTHHHHHHHHTTT-HHHHHHHHHHHHHHHHHHHHHH-/--TTSS---TTS----TTTSGGGGGGGSHHHHHHHHHHHHHHHHHHHHHHHHHHHHHHHHHHHTTTHHHHHEEE-TT--SS-----HHHHHS-----TTHHHHHHHHHHHHHHIIIIIS--STTHHHHHHHHHHHHHHHHHHHHHHHHHHSPPPPS-TT-----S-TT-HHHHHHHTSTTSTT-----SS--SS-HHHHHHHHHHHHHHHHTTTS-SS----S-GGGSHHHHHHHHHHHHHHHHHHHHHHTTSS-HHHHHHHHHHHHHHHHHHHHHHHHHTT--S--SSTHHHHHHHHTTT-HHHHHHHHHHHHHHHHHHHHHH-